Protein AF-0000000072961221 (afdb_homodimer)

Solvent-accessible surface area (backbone atoms only — not comparable to full-atom values): 24804 Å² total; per-residue (Å²): 122,72,46,74,51,58,67,30,28,36,38,30,31,36,18,42,46,67,50,32,31,28,37,54,55,44,42,48,76,55,38,29,52,32,38,31,31,26,20,65,52,52,71,49,20,49,51,43,25,52,52,47,20,67,72,71,47,64,91,31,40,46,57,38,74,20,50,58,74,36,68,68,40,41,50,48,46,54,50,49,38,29,69,72,69,72,45,59,35,35,39,33,42,49,42,62,61,79,30,36,58,47,40,69,62,25,42,36,34,36,38,52,25,42,53,51,50,52,52,50,46,44,57,67,14,7,40,76,60,73,32,84,12,36,39,38,35,43,58,39,24,50,43,31,49,40,63,41,68,22,39,23,59,45,17,9,31,18,12,16,41,48,26,23,38,37,8,50,18,32,68,67,46,28,73,50,18,49,35,34,25,35,35,44,14,43,42,53,56,66,58,90,53,49,76,57,48,28,76,26,15,52,73,92,51,85,65,31,28,56,43,28,30,51,54,55,65,74,46,55,59,28,52,31,58,42,44,18,56,29,48,53,50,44,56,33,65,44,51,61,27,40,39,29,39,24,47,49,61,42,83,48,45,47,46,54,81,67,59,54,86,74,25,59,106,121,71,46,73,51,59,68,30,28,35,39,29,32,37,18,42,45,66,50,31,31,28,36,54,54,44,42,48,75,56,39,30,53,32,38,30,31,25,21,65,52,51,70,49,21,50,52,44,25,51,53,49,19,67,72,70,46,66,90,31,40,45,59,38,72,19,49,57,75,37,67,68,39,41,51,48,44,53,50,49,39,30,69,73,69,72,45,60,34,34,38,34,44,50,42,62,61,79,29,35,55,47,38,69,62,26,41,35,34,36,38,51,26,42,52,52,49,51,50,50,45,45,57,67,16,7,41,76,59,72,31,84,12,36,40,37,36,42,56,41,24,49,43,31,47,41,64,42,67,22,40,24,60,45,18,9,31,18,11,16,41,49,26,22,39,36,8,50,17,32,69,67,46,28,72,52,18,48,35,35,25,34,34,43,15,45,41,53,53,65,57,89,51,48,77,59,48,27,78,25,16,52,74,92,51,85,63,29,27,56,43,27,30,50,56,56,66,73,47,55,59,28,51,30,59,43,43,21,56,29,48,55,50,43,57,33,66,44,52,60,27,41,40,31,38,24,46,50,61,42,84,48,45,47,45,54,81,67,59,52,86,73,24,60,106

Sequence (530 aa):
MVFDIKNKIALITGGAAGIGLAYTRELLRNGAKAVTIADVDASKGEKSAKDLNAEFGGNKVIFVQTDVTKADQLEAAFKTAINTWKGLDIVINNAGIMNDANWELQIAINCNHVVRGSLLAIQYMGKNHGGKGGVVVNIASILGLQELAGCPVYVGTKHFVVGLDRSFGTPFFHNLTGIQFLTMCPGVTDTPLISEAGRFALQGMGNIAKELVEGLGSLPEQAPEDVAKGMITLITKGENGSVWVAEGGEPIYEVKIPQRQTLRKMVFDIKNKIALITGGAAGIGLAYTRELLRNGAKAVTIADVDASKGEKSAKDLNAEFGGNKVIFVQTDVTKADQLEAAFKTAINTWKGLDIVINNAGIMNDANWELQIAINCNHVVRGSLLAIQYMGKNHGGKGGVVVNIASILGLQELAGCPVYVGTKHFVVGLDRSFGTPFFHNLTGIQFLTMCPGVTDTPLISEAGRFALQGMGNIAKELVEGLGSLPEQAPEDVAKGMITLITKGENGSVWVAEGGEPIYEVKIPQRQTLRK

pLDDT: mean 96.4, std 6.13, range [53.03, 99.0]

Radius of gyration: 23.15 Å; Cα contacts (8 Å, |Δi|>4): 1306; chains: 2; bounding box: 47×74×50 Å

Nearest PDB structures (foldseek):
  2gdz-assembly1_A-2  TM=9.190E-01  e=2.346E-25  Homo sapiens
  5ilg-assembly1_B  TM=9.303E-01  e=2.962E-25  Drosophila melanogaster
  8cwl-assembly1_B  TM=9.364E-01  e=2.554E-24  Homo sapiens
  5ilo-assembly1_A  TM=9.118E-01  e=3.042E-24  Drosophila melanogaster
  8fd8-assembly1_A  TM=9.290E-01  e=3.193E-20  Homo sapiens

Organism: Tribolium castaneum (NCBI:txid7070)

InterPro domains:
  IPR002347 Short-chain dehydrogenase/reductase SDR [PF00106] (8-196)
  IPR002347 Short-chain dehydrogenase/reductase SDR [PR00080] (86-97)
  IPR002347 Short-chain dehydrogenase/reductase SDR [PR00080] (134-142)
  IPR002347 Short-chain dehydrogenase/reductase SDR [PR00080] (154-173)
  IPR002347 Short-chain dehydrogenase/reductase SDR [PR00081] (9-26)
  IPR002347 Short-chain dehydrogenase/reductase SDR [PR00081] (86-97)
  IPR002347 Short-chain dehydrogenase/reductase SDR [PR00081] (128-144)
  IPR002347 Short-chain dehydrogenase/reductase SDR [PR00081] (154-173)
  IPR002347 Short-chain dehydrogenase/reductase SDR [PR00081] (177-194)
  IPR036291 NAD(P)-binding domain superfamily [SSF51735] (3-252)

Secondary structure (DSSP, 8-state):
-----TT-EEEEET-SSHHHHHHHHHHHHTT-SEEEEEES-HHHHHHHHHHHHHHH-SS-EEEEE--TTSHHHHHHHHHHHHHHHS---EEEE------GGGHHHHHIIIIIHHHHHHHHHHHHH-GGGT---EEEEEE--GGGSS--TT-HHHHHHHHHHHHHHHHHTSHHHHHHH-EEEEEEEE-EES-TTGGGGGGGSPTTSTTHHHHHHHHHHTSPEE-HHHHHHHHHHHHHHPPTT-EEEE-TTSPPEEE-PPPGGG-B-/-----TT-EEEEET-SSHHHHHHHHHHHHTT-SEEEEEES-HHHHHHHHHHHHHHH-SS-EEEEE--TTSHHHHHHHHHHHHHHHS---EEEE------GGGHHHHHIIIIIHHHHHHHHHHHHH-GGGT---EEEEEE--GGGSS--TT-HHHHHHHHHHHHHHHHHTSHHHHHHH-EEEEEEEE-EES-TTGGGGGGGSPTTSTTHHHHHHHH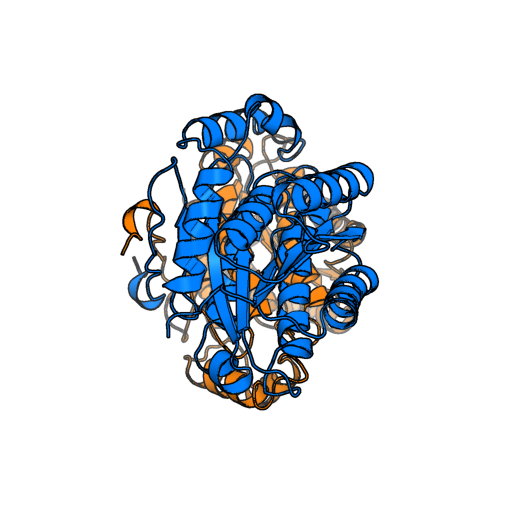HHTSPEE-HHHHHHHHHHHHHHPPTT-EEEE-TTSPPEEE-PPPGGG-B-

Foldseek 3Di:
DFDQLAQAEEEEEPLLDFLNVLLQLLSLVRHHQAYEYEYQDPVSQQVSQVVSCVVNPDNRYDYQNADLLDLVSLLVSVVVSCVVSVDHAEYELDFADQFLQPLVVRLSNLAVSLVSSVVSCLCGAFVLNPHDAHEYEREAAVLLVDAAQLGRSSSVSSVNRLVVQLVCLDVVNCVGGVYAGEYEHEAAEPCVPLLVSLNRGHPPPPVSSVSSSVVSVVFAYDYSNLSSVLVSVCRRPNHGSWYWYRGNSDRIGTDDDDDPVVVDD/DFDQLAQAEEEEEPLLDFLNVLLQLLSLVSHHQAYEYEYQDPVSQVVSQVVSCVVNPDNRYDYQNADLLDLVRLLVSVVCSCVVSVDHAEYELDFADQFLQPLVVRLSNLPVSLVSSVVSCLCGAFVLNVHDEHEYEREAAVLLVDAAQLRRSSSVSSVNRLVVQLVCLDVVNCVGGVYAGEYEHEAAEPCPPLLVSLNRGHPPPPVSSVSSSVVSVVFAYDYSNLSSVLVSVCRRPNHGSWYWYRGNSDRIGTDDDDDPVVPDD

Structure (mmCIF, N/CA/C/O backbone):
data_AF-0000000072961221-model_v1
#
loop_
_entity.id
_entity.type
_entity.pdbx_description
1 polymer 'Fat body protein 2-like Protein'
#
loop_
_atom_site.group_PDB
_atom_site.id
_atom_site.type_symbol
_atom_site.label_atom_id
_atom_site.label_alt_id
_atom_site.label_comp_id
_atom_site.label_asym_id
_atom_site.label_entity_id
_atom_site.label_seq_id
_atom_site.pdbx_PDB_ins_code
_atom_site.Cartn_x
_atom_site.Cartn_y
_atom_site.Cartn_z
_atom_site.occupancy
_atom_site.B_iso_or_equiv
_atom_site.auth_seq_id
_atom_site.auth_comp_id
_atom_site.auth_asym_id
_atom_site.auth_atom_id
_atom_site.pdbx_PDB_model_num
ATOM 1 N N . MET A 1 1 ? -15.406 22.891 -0.666 1 53.16 1 MET A N 1
ATOM 2 C CA . MET A 1 1 ? -15.359 23.812 0.465 1 53.16 1 MET A CA 1
ATOM 3 C C . MET A 1 1 ? -13.922 24.156 0.828 1 53.16 1 MET A C 1
ATOM 5 O O . MET A 1 1 ? -13.031 23.297 0.742 1 53.16 1 MET A O 1
ATOM 9 N N . VAL A 1 2 ? -13.68 25.484 0.837 1 71.5 2 VAL A N 1
ATOM 10 C CA . VAL A 1 2 ? -12.398 26.109 1.144 1 71.5 2 VAL A CA 1
ATOM 11 C C . VAL A 1 2 ? -12.078 25.938 2.625 1 71.5 2 VAL A C 1
ATOM 13 O O . VAL A 1 2 ? -12.898 26.25 3.488 1 71.5 2 VAL A O 1
ATOM 16 N N . PHE A 1 3 ? -11.031 25.141 2.951 1 91.38 3 PHE A N 1
ATOM 17 C CA . PHE A 1 3 ? -10.602 25.047 4.344 1 91.38 3 PHE 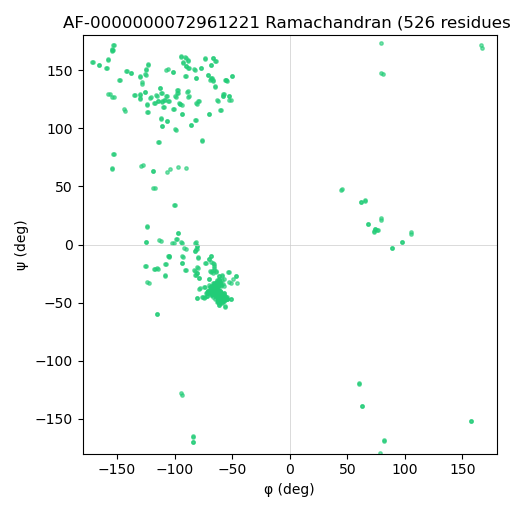A CA 1
ATOM 18 C C . PHE A 1 3 ? -9.711 26.234 4.711 1 91.38 3 PHE A C 1
ATOM 20 O O . PHE A 1 3 ? -8.688 26.469 4.066 1 91.38 3 PHE A O 1
ATOM 27 N N . ASP A 1 4 ? -10.086 27 5.707 1 96.12 4 ASP A N 1
ATOM 28 C CA . ASP A 1 4 ? -9.32 28.156 6.156 1 96.12 4 ASP A CA 1
ATOM 29 C C . ASP A 1 4 ? -8.289 27.766 7.211 1 96.12 4 ASP A C 1
ATOM 31 O O . ASP A 1 4 ? -8.648 27.219 8.258 1 96.12 4 ASP A O 1
ATOM 35 N N . ILE A 1 5 ? -7.082 28.109 7.012 1 97.94 5 ILE A N 1
ATOM 36 C CA . ILE A 1 5 ? -5.969 27.719 7.871 1 97.94 5 ILE A CA 1
ATOM 37 C C . ILE A 1 5 ? -5.906 28.656 9.078 1 97.94 5 ILE A C 1
ATOM 39 O O . ILE A 1 5 ? -5.355 28.297 10.125 1 97.94 5 ILE A O 1
ATOM 43 N N . LYS A 1 6 ? -6.441 29.828 9.008 1 97.81 6 LYS A N 1
ATOM 44 C CA . LYS A 1 6 ? -6.367 30.828 10.078 1 97.81 6 LYS A CA 1
ATOM 45 C C . LYS A 1 6 ? -6.957 30.281 11.375 1 97.81 6 LYS A C 1
ATOM 47 O O . LYS A 1 6 ? -8.055 29.719 11.375 1 97.81 6 LYS A O 1
ATOM 52 N N . ASN A 1 7 ? -6.191 30.375 12.414 1 98.06 7 ASN A N 1
ATOM 53 C CA . ASN A 1 7 ? -6.559 30.016 13.781 1 98.06 7 ASN A CA 1
ATOM 54 C C . ASN A 1 7 ? -6.746 28.516 13.938 1 98.06 7 ASN A C 1
ATOM 56 O O . ASN A 1 7 ? -7.375 28.062 14.898 1 98.06 7 ASN A O 1
ATOM 60 N N . LYS A 1 8 ? -6.242 27.719 13.023 1 98.62 8 LYS A N 1
ATOM 61 C CA . LYS A 1 8 ? -6.383 26.266 13.086 1 98.62 8 LYS A CA 1
ATOM 62 C C . LYS A 1 8 ? -5.195 25.641 13.797 1 98.62 8 LYS A C 1
ATOM 64 O O . LYS A 1 8 ? -4.117 26.234 13.867 1 98.62 8 LYS A O 1
ATOM 69 N N . ILE A 1 9 ? -5.434 24.469 14.328 1 98.81 9 ILE A N 1
ATOM 70 C CA . ILE A 1 9 ? -4.445 23.719 15.086 1 98.81 9 ILE A CA 1
ATOM 71 C C . ILE A 1 9 ? -4.027 22.469 14.297 1 98.81 9 ILE A C 1
ATOM 73 O O . ILE A 1 9 ? -4.879 21.703 13.844 1 98.81 9 ILE A O 1
ATOM 77 N N . ALA A 1 10 ? -2.68 22.297 14.18 1 98.94 10 ALA A N 1
ATOM 78 C CA . ALA A 1 10 ? -2.191 21.219 13.32 1 98.94 10 ALA A CA 1
ATOM 79 C C . ALA A 1 10 ? -1.26 20.281 14.094 1 98.94 10 ALA A C 1
ATOM 81 O O . ALA A 1 10 ? -0.649 20.688 15.086 1 98.94 10 ALA A O 1
ATOM 82 N N . LEU A 1 11 ? -1.239 19.047 13.703 1 98.94 11 LEU A N 1
ATOM 83 C CA . LEU A 1 11 ? -0.252 18.047 14.094 1 98.94 11 LEU A CA 1
ATOM 84 C C . LEU A 1 11 ? 0.467 17.484 12.875 1 98.94 11 LEU A C 1
ATOM 86 O O . LEU A 1 11 ? -0.176 17.078 11.906 1 98.94 11 LEU A O 1
ATOM 90 N N . ILE A 1 12 ? 1.783 17.531 12.898 1 98.94 12 ILE A N 1
ATOM 91 C CA . ILE A 1 12 ? 2.596 17.062 11.781 1 98.94 12 ILE A CA 1
ATOM 92 C C . ILE A 1 12 ? 3.578 16 12.266 1 98.94 12 ILE A C 1
ATOM 94 O O . ILE A 1 12 ? 4.414 16.281 13.133 1 98.94 12 ILE A O 1
ATOM 98 N N . THR A 1 13 ? 3.496 14.812 11.719 1 98.94 13 THR A N 1
ATOM 99 C CA . THR A 1 13 ? 4.527 13.812 11.984 1 98.94 13 THR A CA 1
ATOM 100 C C . THR A 1 13 ? 5.73 14.023 11.07 1 98.94 13 THR A C 1
ATOM 102 O O . THR A 1 13 ? 5.578 14.461 9.93 1 98.94 13 THR A O 1
ATOM 105 N N . GLY A 1 14 ? 6.887 13.633 11.586 1 98.31 14 GLY A N 1
ATOM 106 C CA . GLY A 1 14 ? 8.086 13.914 10.805 1 98.31 14 GLY A CA 1
ATOM 107 C C . GLY A 1 14 ? 8.328 15.391 10.586 1 98.31 14 GLY A C 1
ATOM 108 O O . GLY A 1 14 ? 8.75 15.805 9.5 1 98.31 14 GLY A O 1
ATOM 109 N N . GLY A 1 15 ? 8.031 16.219 11.555 1 97.69 15 GLY A N 1
ATOM 110 C CA . GLY A 1 15 ? 7.996 17.656 11.344 1 97.69 15 GLY A CA 1
ATOM 111 C C . GLY A 1 15 ? 9.266 18.344 11.805 1 97.69 15 GLY A C 1
ATOM 112 O O . GLY A 1 15 ? 9.359 19.578 11.75 1 97.69 15 GLY A O 1
ATOM 113 N N . ALA A 1 16 ? 10.297 17.562 12.25 1 96.25 16 ALA A N 1
ATOM 114 C CA . ALA A 1 16 ? 11.461 18.172 12.883 1 96.25 16 ALA A CA 1
ATOM 115 C C . ALA A 1 16 ? 12.438 18.719 11.844 1 96.25 16 ALA A C 1
ATOM 117 O O . ALA A 1 16 ? 13.305 19.531 12.164 1 96.25 16 ALA A O 1
ATOM 118 N N . ALA A 1 17 ? 12.344 18.25 10.594 1 93 17 ALA A N 1
ATOM 119 C CA . ALA A 1 17 ? 13.273 18.672 9.547 1 93 17 ALA A CA 1
ATOM 120 C C . ALA A 1 17 ? 12.633 18.562 8.172 1 93 17 ALA A C 1
ATOM 122 O O . ALA A 1 17 ? 11.469 18.156 8.047 1 93 17 ALA A O 1
ATOM 123 N N . GLY A 1 18 ? 13.305 19.062 7.199 1 94.31 18 GLY A N 1
ATOM 124 C CA . GLY A 1 18 ? 12.93 18.844 5.812 1 94.31 18 GLY A CA 1
ATOM 125 C C . GLY A 1 18 ? 11.562 19.422 5.465 1 94.31 18 GLY A C 1
ATOM 126 O O . GLY A 1 18 ? 11.25 20.547 5.828 1 94.31 18 GLY A O 1
ATOM 127 N N . ILE A 1 19 ? 10.844 18.656 4.695 1 96.88 19 ILE A N 1
ATOM 128 C CA . ILE A 1 19 ? 9.539 19.078 4.188 1 96.88 19 ILE A CA 1
ATOM 129 C C . ILE A 1 19 ? 8.586 19.312 5.355 1 96.88 19 ILE A C 1
ATOM 131 O O . ILE A 1 19 ? 7.816 20.281 5.352 1 96.88 19 ILE A O 1
ATOM 135 N N . GLY A 1 20 ? 8.641 18.453 6.418 1 97.81 20 GLY A N 1
ATOM 136 C CA . GLY A 1 20 ? 7.766 18.594 7.574 1 97.81 20 GLY A CA 1
ATOM 137 C C . GLY A 1 20 ? 7.965 19.906 8.32 1 97.81 20 GLY A C 1
ATOM 138 O O . GLY A 1 20 ? 6.996 20.562 8.703 1 97.81 20 GLY A O 1
ATOM 139 N N . LEU A 1 21 ? 9.203 20.234 8.484 1 98 21 LEU A N 1
ATOM 140 C CA . LEU A 1 21 ? 9.516 21.5 9.133 1 98 21 LEU A CA 1
ATOM 141 C C . LEU A 1 21 ? 9.031 22.672 8.289 1 98 21 LEU A C 1
ATOM 143 O O . LEU A 1 21 ? 8.492 23.656 8.82 1 98 21 LEU A O 1
ATOM 147 N N . ALA A 1 22 ? 9.172 22.578 6.965 1 98.38 22 ALA A N 1
ATOM 148 C CA . ALA A 1 22 ? 8.703 23.625 6.051 1 98.38 22 ALA A CA 1
ATOM 149 C C . ALA A 1 22 ? 7.184 23.75 6.105 1 98.38 22 ALA A C 1
ATOM 151 O O . ALA A 1 22 ? 6.648 24.859 6.008 1 98.38 22 ALA A O 1
ATOM 152 N N . TYR A 1 23 ? 6.477 22.594 6.25 1 98.75 23 TYR A N 1
ATOM 153 C CA . TYR A 1 23 ? 5.027 22.641 6.418 1 98.75 23 TYR A CA 1
ATOM 154 C C . TYR A 1 23 ? 4.652 23.453 7.648 1 98.75 23 TYR A C 1
ATOM 156 O O . TYR A 1 23 ? 3.752 24.297 7.594 1 98.75 23 TYR A O 1
ATOM 164 N N . THR A 1 24 ? 5.332 23.219 8.789 1 98.75 24 THR A N 1
ATOM 165 C CA . THR A 1 24 ? 5.047 23.922 10.031 1 98.75 24 THR A CA 1
ATOM 166 C C . THR A 1 24 ? 5.211 25.422 9.852 1 98.75 24 THR A C 1
ATOM 168 O O . THR A 1 24 ? 4.32 26.203 10.211 1 98.75 24 THR A O 1
ATOM 171 N N . ARG A 1 25 ? 6.32 25.844 9.273 1 98.5 25 ARG A N 1
ATOM 172 C CA . ARG A 1 25 ? 6.613 27.25 9.062 1 98.5 25 ARG A CA 1
ATOM 173 C C . ARG A 1 25 ? 5.555 27.906 8.18 1 98.5 25 ARG A C 1
ATOM 175 O O . ARG A 1 25 ? 5.07 29 8.484 1 98.5 25 ARG A O 1
ATOM 182 N N . GLU A 1 26 ? 5.203 27.203 7.105 1 98.62 26 GLU A N 1
ATOM 183 C CA . GLU A 1 26 ? 4.254 27.781 6.156 1 98.62 26 GLU A CA 1
ATOM 184 C C . GLU A 1 26 ? 2.857 27.875 6.762 1 98.62 26 GLU A C 1
ATOM 186 O O . GLU A 1 26 ? 2.117 28.828 6.484 1 98.62 26 GLU A O 1
ATOM 191 N N . LEU A 1 27 ? 2.453 26.875 7.59 1 98.75 27 LEU A N 1
ATOM 192 C CA . LEU A 1 27 ? 1.17 26.938 8.281 1 98.75 27 LEU A CA 1
ATOM 193 C C . LEU A 1 27 ? 1.114 28.141 9.211 1 98.75 27 LEU A C 1
ATOM 195 O O . LEU A 1 27 ? 0.124 28.875 9.227 1 98.75 27 LEU A O 1
ATOM 199 N N . LEU A 1 28 ? 2.174 28.391 9.977 1 98.69 28 LEU A N 1
ATOM 200 C CA . LEU A 1 28 ? 2.234 29.516 10.898 1 98.69 28 LEU A CA 1
ATOM 201 C C . LEU A 1 28 ? 2.195 30.844 10.133 1 98.69 28 LEU A C 1
ATOM 203 O O . LEU A 1 28 ? 1.499 31.766 10.539 1 98.69 28 LEU A O 1
ATOM 207 N N . ARG A 1 29 ? 2.898 30.875 9.023 1 98.25 29 ARG A N 1
ATOM 208 C CA . ARG A 1 29 ? 2.918 32.062 8.188 1 98.25 29 ARG A CA 1
ATOM 209 C C . ARG A 1 29 ? 1.523 32.406 7.664 1 98.25 29 ARG A C 1
ATOM 211 O O . ARG A 1 29 ? 1.192 33.562 7.445 1 98.25 29 ARG A O 1
ATOM 218 N N . ASN A 1 30 ? 0.723 31.391 7.488 1 98.12 30 ASN A N 1
ATOM 219 C CA . ASN A 1 30 ? -0.618 31.562 6.941 1 98.12 30 ASN A CA 1
ATOM 220 C C . ASN A 1 30 ? -1.67 31.625 8.047 1 98.12 30 ASN A C 1
ATOM 222 O O . ASN A 1 30 ? -2.859 31.422 7.785 1 98.12 30 ASN A O 1
ATOM 226 N N . GLY A 1 31 ? -1.273 31.719 9.305 1 97.88 31 GLY A N 1
ATOM 227 C CA . GLY A 1 31 ? -2.189 32.125 10.359 1 97.88 31 GLY A CA 1
ATOM 228 C C . GLY A 1 31 ? -2.617 30.953 11.242 1 97.88 31 GLY A C 1
ATOM 229 O O . GLY A 1 31 ? -3.537 31.094 12.047 1 97.88 31 GLY A O 1
ATOM 230 N N . ALA A 1 32 ? -2.002 29.781 11.133 1 98.5 32 ALA A N 1
ATOM 231 C CA . ALA A 1 32 ? -2.318 28.688 12.062 1 98.5 32 ALA A CA 1
ATOM 232 C C . ALA A 1 32 ? -2.107 29.125 13.508 1 98.5 32 ALA A C 1
ATOM 234 O O . ALA A 1 32 ? -1.154 29.859 13.812 1 98.5 32 ALA A O 1
ATOM 235 N N . LYS A 1 33 ? -2.982 28.688 14.359 1 98.31 33 LYS A N 1
ATOM 236 C CA . LYS A 1 33 ? -2.92 29.031 15.773 1 98.31 33 LYS A CA 1
ATOM 237 C C . LYS A 1 33 ? -1.764 28.312 16.469 1 98.31 33 LYS A C 1
ATOM 239 O O . LYS A 1 33 ? -1.058 28.906 17.281 1 98.31 33 LYS A O 1
ATOM 244 N N . ALA A 1 34 ? -1.659 27.031 16.141 1 98.69 34 ALA A N 1
ATOM 245 C CA . ALA A 1 34 ? -0.662 26.219 16.828 1 98.69 34 ALA A CA 1
ATOM 246 C C . ALA A 1 34 ? -0.32 24.969 16 1 98.69 34 ALA A C 1
ATOM 248 O O . ALA A 1 34 ? -1.135 24.5 15.211 1 98.69 34 ALA A O 1
ATOM 249 N N . VAL A 1 35 ? 0.896 24.5 16.188 1 98.88 35 VAL A N 1
ATOM 250 C CA . VAL A 1 35 ? 1.346 23.281 15.508 1 98.88 35 VAL A CA 1
ATOM 251 C C . VAL A 1 35 ? 2.072 22.375 16.5 1 98.88 35 VAL A C 1
ATOM 253 O O . VAL A 1 35 ? 2.939 22.844 17.25 1 98.88 35 VAL A O 1
ATOM 256 N N . THR A 1 36 ? 1.689 21.141 16.578 1 98.94 36 THR A N 1
ATOM 257 C CA . THR A 1 36 ? 2.449 20.109 17.266 1 98.94 36 THR A CA 1
ATOM 258 C C . THR A 1 36 ? 3.318 19.328 16.281 1 98.94 36 THR A C 1
ATOM 260 O O . THR A 1 36 ? 2.809 18.75 15.328 1 98.94 36 THR A O 1
ATOM 263 N N . ILE A 1 37 ? 4.613 19.359 16.562 1 98.81 37 ILE A N 1
ATOM 264 C CA . ILE A 1 37 ? 5.574 18.594 15.773 1 98.81 37 ILE A CA 1
ATOM 265 C C . ILE A 1 37 ? 5.836 17.25 16.453 1 98.81 37 ILE A C 1
ATOM 267 O O . ILE A 1 37 ? 6.215 17.203 17.625 1 98.81 37 ILE A O 1
ATOM 271 N N . ALA A 1 38 ? 5.574 16.156 15.781 1 98.94 38 ALA A N 1
ATOM 272 C CA . ALA A 1 38 ? 5.906 14.812 16.234 1 98.94 38 ALA A CA 1
ATOM 273 C C . ALA A 1 38 ? 7.035 14.211 15.414 1 98.94 38 ALA A C 1
ATOM 275 O O . ALA A 1 38 ? 6.953 14.164 14.18 1 98.94 38 ALA A O 1
ATOM 276 N N . ASP A 1 39 ? 8.047 13.805 16.031 1 98.69 39 ASP A N 1
ATOM 277 C CA . ASP A 1 39 ? 9.227 13.266 15.352 1 98.69 39 ASP A CA 1
ATOM 278 C C . ASP A 1 39 ? 10.039 12.383 16.297 1 98.69 39 ASP A C 1
ATOM 280 O O . ASP A 1 39 ? 9.961 12.523 17.516 1 98.69 39 ASP A O 1
ATOM 284 N N . VAL A 1 40 ? 10.828 11.539 15.719 1 98.5 40 VAL A N 1
ATOM 285 C CA . VAL A 1 40 ? 11.617 10.617 16.531 1 98.5 40 VAL A CA 1
ATOM 286 C C . VAL A 1 40 ? 12.867 11.328 17.047 1 98.5 40 VAL A C 1
ATOM 288 O O . VAL A 1 40 ? 13.398 10.977 18.109 1 98.5 40 VAL A O 1
ATOM 291 N N . ASP A 1 41 ? 13.359 12.352 16.344 1 98.06 41 ASP A N 1
ATOM 292 C CA . ASP A 1 41 ? 14.594 13.055 16.688 1 98.06 41 ASP A CA 1
ATOM 293 C C . ASP A 1 41 ? 14.32 14.164 17.703 1 98.06 41 ASP A C 1
ATOM 295 O O . ASP A 1 41 ? 13.953 15.281 17.328 1 98.06 41 ASP A O 1
ATOM 299 N N . ALA A 1 42 ? 14.641 13.914 18.906 1 98.12 42 ALA A N 1
ATOM 300 C CA . ALA A 1 42 ? 14.32 14.852 19.984 1 98.12 42 ALA A CA 1
ATOM 301 C C . ALA A 1 42 ? 15.141 16.125 19.859 1 98.12 42 ALA A C 1
ATOM 303 O O . ALA A 1 42 ? 14.617 17.234 20.031 1 98.12 42 ALA A O 1
ATOM 304 N N . SER A 1 43 ? 16.391 15.984 19.547 1 98.44 43 SER A N 1
ATOM 305 C CA . SER A 1 43 ? 17.281 17.141 19.469 1 98.44 43 SER A CA 1
ATOM 306 C C . SER A 1 43 ? 16.844 18.094 18.375 1 98.44 43 SER A C 1
ATOM 308 O O . SER A 1 43 ? 16.688 19.297 18.609 1 98.44 43 SER A O 1
ATOM 310 N N . LYS A 1 44 ? 16.547 17.625 17.188 1 97.94 44 LYS A N 1
ATOM 311 C CA . LYS A 1 44 ? 16.109 18.453 16.062 1 97.94 44 LYS A CA 1
ATOM 312 C C . LYS A 1 44 ? 14.727 19.031 16.312 1 97.94 44 LYS A C 1
ATOM 314 O O . LYS A 1 44 ? 14.461 20.188 16 1 97.94 44 LYS A O 1
ATOM 319 N N . GLY A 1 45 ? 13.891 18.188 16.906 1 98.44 45 GLY A N 1
ATOM 320 C CA . GLY A 1 45 ? 12.523 18.625 17.156 1 98.44 45 GLY A CA 1
ATOM 321 C C . GLY A 1 45 ? 12.438 19.75 18.172 1 98.44 45 GLY A C 1
ATOM 322 O O . GLY A 1 45 ? 11.734 20.75 17.938 1 98.44 45 GLY A O 1
ATOM 323 N N . GLU A 1 46 ? 13.141 19.641 19.25 1 98.38 46 GLU A N 1
ATOM 324 C CA . GLU A 1 46 ? 13.148 20.672 20.281 1 98.38 46 GLU A CA 1
ATOM 325 C C . GLU A 1 46 ? 13.742 21.984 19.766 1 98.38 46 GLU A C 1
ATOM 327 O O . GLU A 1 46 ? 13.219 23.062 20.031 1 98.38 46 GLU A O 1
ATOM 332 N N . LYS A 1 47 ? 14.836 21.812 19.047 1 98.44 47 LYS A N 1
ATOM 333 C CA . LYS A 1 47 ? 15.469 22.984 18.453 1 98.44 47 LYS A CA 1
ATOM 334 C C . LYS A 1 47 ? 14.531 23.688 17.469 1 98.44 47 LYS A C 1
ATOM 336 O O . LYS A 1 47 ? 14.398 24.906 17.5 1 98.44 47 LYS A O 1
ATOM 341 N N . SER A 1 48 ? 13.867 22.922 16.594 1 98.12 48 SER A N 1
ATOM 342 C CA . SER A 1 48 ? 12.969 23.484 15.594 1 98.12 48 SER A CA 1
ATOM 343 C C . SER A 1 48 ? 11.789 24.188 16.25 1 98.12 48 SER A C 1
ATOM 345 O O . SER A 1 48 ? 11.383 25.281 15.812 1 98.12 48 SER A O 1
ATOM 347 N N . ALA A 1 49 ? 11.211 23.562 17.297 1 98.44 49 ALA A N 1
ATOM 348 C CA . ALA A 1 49 ? 10.102 24.188 18 1 98.44 49 ALA A CA 1
ATOM 349 C C . ALA A 1 49 ? 10.523 25.516 18.625 1 98.44 49 ALA A C 1
ATOM 351 O O . ALA A 1 49 ? 9.805 26.516 18.531 1 98.44 49 ALA A O 1
ATOM 352 N N . LYS A 1 50 ? 11.711 25.531 19.234 1 98.06 50 LYS A N 1
ATOM 353 C CA . LYS A 1 50 ? 12.25 26.734 19.844 1 98.06 50 LYS A CA 1
ATOM 354 C C . LYS A 1 50 ? 12.461 27.828 18.812 1 98.06 50 LYS A C 1
ATOM 356 O O . LYS A 1 50 ? 12.07 28.984 19.016 1 98.06 50 LYS A O 1
ATOM 361 N N . ASP A 1 51 ? 13.055 27.469 17.719 1 98.12 51 ASP A N 1
ATOM 362 C CA . ASP A 1 51 ? 13.344 28.422 16.656 1 98.12 51 ASP A CA 1
ATOM 363 C C . ASP A 1 51 ? 12.062 29.016 16.062 1 98.12 51 ASP A C 1
ATOM 365 O O . ASP A 1 51 ? 11.984 30.203 15.805 1 98.12 51 ASP A O 1
ATOM 369 N N . LEU A 1 52 ? 11.078 28.172 15.852 1 98.56 52 LEU A N 1
ATOM 370 C CA . LEU A 1 52 ? 9.812 28.625 15.289 1 98.56 52 LEU A CA 1
ATOM 371 C C . LEU A 1 52 ? 9.07 29.531 16.266 1 98.56 52 LEU A C 1
ATOM 373 O O . LEU A 1 52 ? 8.469 30.516 15.859 1 98.56 52 LEU A O 1
ATOM 377 N N . ASN A 1 53 ? 9.078 29.172 17.531 1 98.38 53 ASN A N 1
ATOM 378 C CA . ASN A 1 53 ? 8.438 30.031 18.531 1 98.38 53 ASN A CA 1
ATOM 379 C C . ASN A 1 53 ? 9.117 31.391 18.625 1 98.38 53 ASN A C 1
ATOM 381 O O . ASN A 1 53 ? 8.461 32.406 18.875 1 98.38 53 ASN A O 1
ATOM 385 N N . ALA A 1 54 ? 10.445 31.406 18.422 1 98 54 ALA A N 1
ATOM 386 C CA . ALA A 1 54 ? 11.164 32.688 18.391 1 98 54 ALA A CA 1
ATOM 387 C C . ALA A 1 54 ? 10.773 33.5 17.172 1 98 54 ALA A C 1
ATOM 389 O O . ALA A 1 54 ? 10.648 34.719 17.25 1 98 54 ALA A O 1
ATOM 390 N N . GLU A 1 55 ? 10.617 32.844 16.094 1 97.75 55 GLU A N 1
ATOM 391 C CA . GLU A 1 55 ? 10.328 33.5 14.82 1 97.75 55 GLU A CA 1
ATOM 392 C C . GLU A 1 55 ? 8.906 34.031 14.789 1 97.75 55 GLU A C 1
ATOM 394 O O . GLU A 1 55 ? 8.672 35.156 14.289 1 97.75 55 GLU A O 1
ATOM 399 N N . PHE A 1 56 ? 7.98 33.312 15.266 1 97.31 56 PHE A N 1
ATOM 400 C CA . PHE A 1 56 ? 6.578 33.688 15.086 1 97.31 56 PHE A CA 1
ATOM 401 C C . PHE A 1 56 ? 5.984 34.25 16.375 1 97.31 56 PHE A C 1
ATOM 403 O O . PHE A 1 56 ? 4.887 34.812 16.359 1 97.31 56 PHE A O 1
ATOM 410 N N . GLY A 1 57 ? 6.707 34.125 17.406 1 92.12 57 GLY A N 1
ATOM 411 C CA . GLY A 1 57 ? 6.246 34.625 18.688 1 92.12 57 GLY A CA 1
ATOM 412 C C . GLY A 1 57 ? 5.254 33.719 19.391 1 92.12 57 GLY A C 1
ATOM 413 O O . GLY A 1 57 ? 4.559 32.938 18.734 1 92.12 57 GLY A O 1
ATOM 414 N N . GLY A 1 58 ? 5.336 33.75 20.578 1 83.44 58 GLY A N 1
ATOM 415 C CA . GLY A 1 58 ? 4.379 33 21.375 1 83.44 58 GLY A CA 1
ATOM 416 C C . GLY A 1 58 ? 4.695 31.531 21.469 1 83.44 58 GLY A C 1
ATOM 417 O O . GLY A 1 58 ? 5.738 31.094 20.969 1 83.44 58 GLY A O 1
ATOM 418 N N . ASN A 1 59 ? 4.051 30.688 22.219 1 92.19 59 ASN A N 1
ATOM 419 C CA . ASN A 1 59 ? 4.117 29.234 22.359 1 92.19 59 ASN A CA 1
ATOM 420 C C . ASN A 1 59 ? 3.154 28.547 21.406 1 92.19 59 ASN A C 1
ATOM 422 O O . ASN A 1 59 ? 2.234 27.844 21.844 1 92.19 59 ASN A O 1
ATOM 426 N N . LYS A 1 60 ? 3.555 28.766 20.047 1 98.06 60 LYS A N 1
ATOM 427 C CA . LYS A 1 60 ? 2.656 28.266 19 1 98.06 60 LYS A CA 1
ATOM 428 C C . LYS A 1 60 ? 3.053 26.875 18.547 1 98.06 60 LYS A C 1
ATOM 430 O O . LYS A 1 60 ? 2.27 26.172 17.906 1 98.06 60 LYS A O 1
ATOM 435 N N . VAL A 1 61 ? 4.277 26.5 18.891 1 98.81 61 VAL A N 1
ATOM 436 C CA . VAL A 1 61 ? 4.77 25.203 18.438 1 98.81 61 VAL A CA 1
ATOM 437 C C . VAL A 1 61 ? 5.246 24.375 19.641 1 98.81 61 VAL A C 1
ATOM 439 O O . VAL A 1 61 ? 5.973 24.891 20.5 1 98.81 61 VAL A O 1
ATOM 442 N N . ILE A 1 62 ? 4.836 23.156 19.734 1 98.75 62 ILE A N 1
ATOM 443 C CA . ILE A 1 62 ? 5.41 22.234 20.703 1 98.75 62 ILE A CA 1
ATOM 444 C C . ILE A 1 62 ? 5.949 21 19.969 1 98.75 62 ILE A C 1
ATOM 446 O O . ILE A 1 62 ? 5.535 20.703 18.844 1 98.75 62 ILE A O 1
ATOM 450 N N . PHE A 1 63 ? 6.891 20.359 20.594 1 98.75 63 PHE A N 1
ATOM 451 C CA . PHE A 1 63 ? 7.48 19.141 20.094 1 98.75 63 PHE A CA 1
ATOM 452 C C . PHE A 1 63 ? 7.129 17.953 20.984 1 98.75 63 PHE A C 1
ATOM 454 O O . PHE A 1 63 ? 7.125 18.078 22.203 1 98.75 63 PHE A O 1
ATOM 461 N N . VAL A 1 64 ? 6.754 16.859 20.391 1 98.88 64 VAL A N 1
ATOM 462 C CA . VAL A 1 64 ? 6.531 15.586 21.047 1 98.88 64 VAL A CA 1
ATOM 463 C C . VAL A 1 64 ? 7.395 14.508 20.406 1 98.88 64 VAL A C 1
ATOM 465 O O . VAL A 1 64 ? 7.238 14.211 19.219 1 98.88 64 VAL A O 1
ATOM 468 N N . GLN A 1 65 ? 8.359 13.977 21.156 1 98.88 65 GLN A N 1
ATOM 469 C CA . GLN A 1 65 ? 9.125 12.867 20.594 1 98.88 65 GLN A CA 1
ATOM 470 C C . GLN A 1 65 ? 8.234 11.656 20.328 1 98.88 65 GLN A C 1
ATOM 472 O O . GLN A 1 65 ? 7.559 11.164 21.25 1 98.88 65 GLN A O 1
ATOM 477 N N . THR A 1 66 ? 8.266 11.219 19.094 1 98.88 66 THR A N 1
ATOM 478 C CA . THR A 1 66 ? 7.324 10.188 18.672 1 98.88 66 THR A CA 1
ATOM 479 C C . THR A 1 66 ? 7.977 9.219 17.688 1 98.88 66 THR A C 1
ATOM 481 O O . THR A 1 66 ? 8.445 9.641 16.625 1 98.88 66 THR A O 1
ATOM 484 N N . ASP A 1 67 ? 8.109 8.016 18.062 1 98.88 67 ASP A N 1
ATOM 485 C CA . ASP A 1 67 ? 8.297 6.945 17.094 1 98.88 67 ASP A CA 1
ATOM 486 C C . ASP A 1 67 ? 6.969 6.508 16.484 1 98.88 67 ASP A C 1
ATOM 488 O O . ASP A 1 67 ? 6.188 5.805 17.125 1 98.88 67 ASP A O 1
ATOM 492 N N . VAL A 1 68 ? 6.77 6.879 15.242 1 98.81 68 VAL A N 1
ATOM 493 C CA . VAL A 1 68 ? 5.449 6.734 14.633 1 98.81 68 VAL A CA 1
ATOM 494 C C . VAL A 1 68 ? 5.141 5.258 14.406 1 98.81 68 VAL A C 1
ATOM 496 O O . VAL A 1 68 ? 4 4.891 14.117 1 98.81 68 VAL A O 1
ATOM 499 N N . THR A 1 69 ? 6.184 4.336 14.531 1 98.62 69 THR A N 1
ATOM 500 C CA . THR A 1 69 ? 5.938 2.904 14.398 1 98.62 69 THR A CA 1
ATOM 501 C C . THR A 1 69 ? 5.359 2.336 15.695 1 98.62 69 THR A C 1
ATOM 503 O O . THR A 1 69 ? 4.934 1.179 15.734 1 98.62 69 THR A O 1
ATOM 506 N N . LYS A 1 70 ? 5.406 3.143 16.734 1 98.81 70 LYS A N 1
ATOM 507 C CA . LYS A 1 70 ? 4.824 2.752 18.016 1 98.81 70 LYS A CA 1
ATOM 508 C C . LYS A 1 70 ? 3.451 3.387 18.219 1 98.81 70 LYS A C 1
ATOM 510 O O . LYS A 1 70 ? 3.34 4.602 18.391 1 98.81 70 LYS A O 1
ATOM 515 N N . ALA A 1 71 ? 2.459 2.551 18.297 1 98.62 71 ALA A N 1
ATOM 516 C CA . ALA A 1 71 ? 1.066 2.992 18.344 1 98.62 71 ALA A CA 1
ATOM 517 C C . ALA A 1 71 ? 0.814 3.918 19.531 1 98.62 71 ALA A C 1
ATOM 519 O O . ALA A 1 71 ? 0.144 4.941 19.391 1 98.62 71 ALA A O 1
ATOM 520 N N . ASP A 1 72 ? 1.328 3.576 20.625 1 98.69 72 ASP A N 1
ATOM 521 C CA . ASP A 1 72 ? 1.071 4.336 21.844 1 98.69 72 ASP A CA 1
ATOM 522 C C . ASP A 1 72 ? 1.73 5.715 21.781 1 98.69 72 ASP A C 1
ATOM 524 O O . ASP A 1 72 ? 1.163 6.703 22.25 1 98.69 72 ASP A O 1
ATOM 528 N N . GLN A 1 73 ? 2.902 5.793 21.172 1 98.94 73 GLN A N 1
ATOM 529 C CA . GLN A 1 73 ? 3.59 7.074 21.062 1 98.94 73 GLN A CA 1
ATOM 530 C C . GLN A 1 73 ? 2.873 8.008 20.078 1 98.94 73 GLN A C 1
ATOM 532 O O . GLN A 1 73 ? 2.75 9.203 20.344 1 98.94 73 GLN A O 1
ATOM 537 N N . LEU A 1 74 ? 2.4 7.465 19 1 98.94 74 LEU A N 1
ATOM 538 C CA . LEU A 1 74 ? 1.674 8.289 18.047 1 98.94 74 LEU A CA 1
ATOM 539 C C . LEU A 1 74 ? 0.382 8.82 18.656 1 98.94 74 LEU A C 1
ATOM 541 O O . LEU A 1 74 ? 0.058 10 18.516 1 98.94 74 LEU A O 1
ATOM 545 N N . GLU A 1 75 ? -0.319 7.973 19.344 1 98.88 75 GLU A N 1
ATOM 546 C CA . GLU A 1 75 ? -1.549 8.43 19.969 1 98.88 75 GLU A CA 1
ATOM 547 C C . GLU A 1 75 ? -1.256 9.484 21.047 1 98.88 75 GLU A C 1
ATOM 549 O O . GLU A 1 75 ? -2.021 10.43 21.219 1 98.88 75 GLU A O 1
ATOM 554 N N . ALA A 1 76 ? -0.172 9.281 21.766 1 98.88 76 ALA A N 1
ATOM 555 C CA . ALA A 1 76 ? 0.216 10.266 22.781 1 98.88 76 ALA A CA 1
ATOM 556 C C . ALA A 1 76 ? 0.458 11.633 22.156 1 98.88 76 ALA A C 1
ATOM 558 O O . ALA A 1 76 ? 0.173 12.664 22.766 1 98.88 76 ALA A O 1
ATOM 559 N N . ALA A 1 77 ? 0.978 11.68 20.938 1 98.94 77 ALA A N 1
ATOM 560 C CA . ALA A 1 77 ? 1.185 12.945 20.25 1 98.94 77 ALA A CA 1
ATOM 561 C C . ALA A 1 77 ? -0.146 13.633 19.953 1 98.94 77 ALA A C 1
ATOM 563 O O . ALA A 1 77 ? -0.273 14.852 20.125 1 98.94 77 ALA A O 1
ATOM 564 N N . PHE A 1 78 ? -1.136 12.867 19.531 1 98.94 78 PHE A N 1
ATOM 565 C CA . PHE A 1 78 ? -2.471 13.406 19.312 1 98.94 78 PHE A CA 1
ATOM 566 C C . PHE A 1 78 ? -3.059 13.969 20.594 1 98.94 78 PHE A C 1
ATOM 568 O O . PHE A 1 78 ? -3.543 15.102 20.625 1 98.94 78 PHE A O 1
ATOM 575 N N . LYS A 1 79 ? -2.957 13.188 21.625 1 98.88 79 LYS A N 1
ATOM 576 C CA . LYS A 1 79 ? -3.521 13.594 22.922 1 98.88 79 LYS A CA 1
ATOM 577 C C . LYS A 1 79 ? -2.824 14.836 23.453 1 98.88 79 LYS A C 1
ATOM 579 O O . LYS A 1 79 ? -3.475 15.734 23.984 1 98.88 79 LYS A O 1
ATOM 584 N N . THR A 1 80 ? -1.535 14.844 23.312 1 98.88 80 THR A N 1
ATOM 585 C CA . THR A 1 80 ? -0.78 16 23.781 1 98.88 80 THR A CA 1
ATOM 586 C C . THR A 1 80 ? -1.201 17.266 23.016 1 98.88 80 THR A C 1
ATOM 588 O O . THR A 1 80 ? -1.4 18.312 23.609 1 98.88 80 THR A O 1
ATOM 591 N N . ALA A 1 81 ? -1.331 17.172 21.719 1 98.81 81 ALA A N 1
ATOM 592 C CA . ALA A 1 81 ? -1.78 18.297 20.906 1 98.81 81 ALA A CA 1
ATOM 593 C C . ALA A 1 81 ? -3.137 18.812 21.375 1 98.81 81 ALA A C 1
ATOM 595 O O . ALA A 1 81 ? -3.307 20.016 21.625 1 98.81 81 ALA A O 1
ATOM 596 N N . ILE A 1 82 ? -4.062 17.906 21.562 1 98.56 82 ILE A N 1
ATOM 597 C CA . ILE A 1 82 ? -5.438 18.25 21.922 1 98.56 82 ILE A CA 1
ATOM 598 C C . ILE A 1 82 ? -5.477 18.844 23.328 1 98.56 82 ILE A C 1
ATOM 600 O O . ILE A 1 82 ? -6.168 19.844 23.562 1 98.56 82 ILE A O 1
ATOM 604 N N . ASN A 1 83 ? -4.723 18.203 24.203 1 98.5 83 ASN A N 1
ATOM 605 C CA . ASN A 1 83 ? -4.707 18.688 25.578 1 98.5 83 ASN A CA 1
ATOM 606 C C . ASN A 1 83 ? -4.059 20.062 25.688 1 98.5 83 ASN A C 1
ATOM 608 O O . ASN A 1 83 ? -4.469 20.891 26.516 1 98.5 83 ASN A O 1
ATOM 612 N N . THR A 1 84 ? -3.068 20.281 24.906 1 98.62 84 THR A N 1
ATOM 613 C CA . THR A 1 84 ? -2.314 21.531 24.969 1 98.62 84 THR A CA 1
ATOM 614 C C . THR A 1 84 ? -3.102 22.672 24.328 1 98.62 84 THR A C 1
ATOM 616 O O . THR A 1 84 ? -3.189 23.766 24.875 1 98.62 84 THR A O 1
ATOM 619 N N . TRP A 1 85 ? -3.68 22.391 23.172 1 98.5 85 TRP A N 1
ATOM 620 C CA . TRP A 1 85 ? -4.23 23.469 22.359 1 98.5 85 TRP A CA 1
ATOM 621 C C . TRP A 1 85 ? -5.754 23.484 22.453 1 98.5 85 TRP A C 1
ATOM 623 O O . TRP A 1 85 ? -6.398 24.406 21.938 1 98.5 85 TRP A O 1
ATOM 633 N N . LYS A 1 86 ? -6.348 22.422 23.047 1 98 86 LYS A N 1
ATOM 634 C CA . LYS A 1 86 ? -7.785 22.25 23.234 1 98 86 LYS A CA 1
ATOM 635 C C . LYS A 1 86 ? -8.5 22.109 21.906 1 98 86 LYS A C 1
ATOM 637 O O . LYS A 1 86 ? -9.555 22.719 21.688 1 98 86 LYS A O 1
ATOM 642 N N . GLY A 1 87 ? -7.816 21.391 20.984 1 97.69 87 GLY A N 1
ATOM 643 C CA . GLY A 1 87 ? -8.391 21.094 19.672 1 97.69 87 GLY A CA 1
ATOM 644 C C . GLY A 1 87 ? -7.375 20.578 18.672 1 97.69 87 GLY A C 1
ATOM 645 O O . GLY A 1 87 ? -6.176 20.562 18.953 1 97.69 87 GLY A O 1
ATOM 646 N N . LEU A 1 88 ? -7.871 20.156 17.578 1 98.75 88 LEU A N 1
ATOM 647 C CA . LEU A 1 88 ? -7.094 19.672 16.438 1 98.75 88 LEU A CA 1
ATOM 648 C C . LEU A 1 88 ? -7.91 19.766 15.156 1 98.75 88 LEU A C 1
ATOM 650 O O . LEU A 1 88 ? -9.039 19.281 15.102 1 98.75 88 LEU A O 1
ATOM 654 N N . ASP A 1 89 ? -7.289 20.391 14.094 1 98.81 89 ASP A N 1
ATOM 655 C CA . ASP A 1 89 ? -8.047 20.672 12.875 1 98.81 89 ASP A CA 1
ATOM 656 C C . ASP A 1 89 ? -7.371 20.047 11.656 1 98.81 89 ASP A C 1
ATOM 658 O O . ASP A 1 89 ? -8.039 19.703 10.672 1 98.81 89 ASP A O 1
ATOM 662 N N . ILE A 1 90 ? -6.031 19.969 11.68 1 98.94 90 ILE A N 1
ATOM 663 C CA . ILE A 1 90 ? -5.238 19.516 10.547 1 98.94 90 ILE A CA 1
ATOM 664 C C . ILE A 1 90 ? -4.246 18.438 11.008 1 98.94 90 ILE A C 1
ATOM 666 O O . ILE A 1 90 ? -3.535 18.641 12 1 98.94 90 ILE A O 1
ATOM 670 N N . VAL A 1 91 ? -4.273 17.328 10.383 1 98.94 91 VAL A N 1
ATOM 671 C CA . VAL A 1 91 ? -3.258 16.297 10.594 1 98.94 91 VAL A CA 1
ATOM 672 C C . VAL A 1 91 ? -2.5 16.047 9.289 1 98.94 91 VAL A C 1
ATOM 674 O O . VAL A 1 91 ? -3.109 15.797 8.25 1 98.94 91 VAL A O 1
ATOM 677 N N . ILE A 1 92 ? -1.219 16.219 9.32 1 98.94 92 ILE A N 1
ATOM 678 C CA . ILE A 1 92 ? -0.358 15.898 8.188 1 98.94 92 ILE A CA 1
ATOM 679 C C . ILE A 1 92 ? 0.513 14.688 8.531 1 98.94 92 ILE A C 1
ATOM 681 O O . ILE A 1 92 ? 1.458 14.805 9.312 1 98.94 92 ILE A O 1
ATOM 685 N N . ASN A 1 93 ? 0.115 13.562 8.016 1 98.94 93 ASN A N 1
ATOM 686 C CA . ASN A 1 93 ? 0.937 12.367 8.133 1 98.94 93 ASN A CA 1
ATOM 687 C C . ASN A 1 93 ? 2.113 12.398 7.16 1 98.94 93 ASN A C 1
ATOM 689 O O . ASN A 1 93 ? 2.037 11.836 6.066 1 98.94 93 ASN A O 1
ATOM 693 N N . ASN A 1 94 ? 3.221 12.961 7.621 1 98.75 94 ASN A N 1
ATOM 694 C CA . ASN A 1 94 ? 4.352 13.297 6.762 1 98.75 94 ASN A CA 1
ATOM 695 C C . ASN A 1 94 ? 5.535 12.367 7.004 1 98.75 94 ASN A C 1
ATOM 697 O O . ASN A 1 94 ? 6.375 12.18 6.121 1 98.75 94 ASN A O 1
ATOM 701 N N . ALA A 1 95 ? 5.648 11.805 8.242 1 98.5 95 ALA A N 1
ATOM 702 C CA . ALA A 1 95 ? 6.781 10.922 8.516 1 98.5 95 ALA A CA 1
ATOM 703 C C . ALA A 1 95 ? 6.906 9.836 7.449 1 98.5 95 ALA A C 1
ATOM 705 O O . ALA A 1 95 ? 5.926 9.172 7.117 1 98.5 95 ALA A O 1
ATOM 706 N N . GLY A 1 96 ? 7.988 9.719 6.844 1 97.38 96 GLY A N 1
ATOM 707 C CA . GLY A 1 96 ? 8.289 8.758 5.797 1 97.38 96 GLY A CA 1
ATOM 708 C C . GLY A 1 96 ? 9.773 8.641 5.508 1 97.38 96 GLY A C 1
ATOM 709 O O . GLY A 1 96 ? 10.547 9.555 5.801 1 97.38 96 GLY A O 1
ATOM 710 N N . ILE A 1 97 ? 10.18 7.512 5 1 96 97 ILE A N 1
ATOM 711 C CA . ILE A 1 97 ? 11.586 7.32 4.652 1 96 97 ILE A CA 1
ATOM 712 C C . ILE A 1 97 ? 11.695 6.594 3.314 1 96 97 ILE A C 1
ATOM 714 O O . ILE A 1 97 ? 10.773 5.875 2.914 1 96 97 ILE A O 1
ATOM 718 N N . MET A 1 98 ? 12.68 6.883 2.592 1 95.38 98 MET A N 1
ATOM 719 C CA . MET A 1 98 ? 13.133 6.07 1.468 1 95.38 98 MET A CA 1
ATOM 720 C C . MET A 1 98 ? 14.32 5.195 1.87 1 95.38 98 MET A C 1
ATOM 722 O O . MET A 1 98 ? 15.453 5.676 1.952 1 95.38 98 MET A O 1
ATOM 726 N N . ASN A 1 99 ? 14.109 3.959 2.168 1 96.62 99 ASN A N 1
ATOM 727 C CA . ASN A 1 99 ? 15.117 3.018 2.633 1 96.62 99 ASN A CA 1
ATOM 728 C C . ASN A 1 99 ? 14.742 1.578 2.295 1 96.62 99 ASN A C 1
ATOM 730 O O . ASN A 1 99 ? 14.367 0.805 3.178 1 96.62 99 ASN A O 1
ATOM 734 N N . ASP A 1 100 ? 14.945 1.179 1.035 1 98.06 100 ASP A N 1
ATOM 735 C CA . ASP A 1 100 ? 14.602 -0.171 0.599 1 98.06 100 ASP A CA 1
ATOM 736 C C . ASP A 1 100 ? 15.523 -1.206 1.241 1 98.06 100 ASP A C 1
ATOM 738 O O . ASP A 1 100 ? 15.18 -2.387 1.322 1 98.06 100 ASP A O 1
ATOM 742 N N . ALA A 1 101 ? 16.75 -0.746 1.655 1 97.31 101 ALA A N 1
ATOM 743 C CA . ALA A 1 101 ? 17.641 -1.655 2.373 1 97.31 101 ALA A CA 1
ATOM 744 C C . ALA A 1 101 ? 17 -2.141 3.67 1 97.31 101 ALA A C 1
ATOM 746 O O . ALA A 1 101 ? 17.266 -3.256 4.121 1 97.31 101 ALA A O 1
ATOM 747 N N . ASN A 1 102 ? 16.188 -1.278 4.258 1 97.94 102 ASN A N 1
ATOM 748 C CA . ASN A 1 102 ? 15.375 -1.601 5.426 1 97.94 102 ASN A CA 1
ATOM 749 C C . ASN A 1 102 ? 13.883 -1.448 5.137 1 97.94 102 ASN A C 1
ATOM 751 O O . ASN A 1 102 ? 13.195 -0.669 5.797 1 97.94 102 ASN A O 1
ATOM 755 N N . TRP A 1 103 ? 13.453 -2.283 4.207 1 98.56 103 TRP A N 1
ATOM 756 C CA . TRP A 1 103 ? 12.133 -2.074 3.613 1 98.56 103 TRP A CA 1
ATOM 757 C C . TRP A 1 103 ? 11.031 -2.369 4.621 1 98.56 103 TRP A C 1
ATOM 759 O O . TRP A 1 103 ? 9.945 -1.782 4.555 1 98.56 103 TRP A O 1
ATOM 769 N N . GLU A 1 104 ? 11.227 -3.285 5.59 1 98.69 104 GLU A N 1
ATOM 770 C CA . GLU A 1 104 ? 10.195 -3.541 6.59 1 98.69 104 GLU A CA 1
ATOM 771 C C . GLU A 1 104 ? 9.922 -2.295 7.426 1 98.69 104 GLU A C 1
ATOM 773 O O . GLU A 1 104 ? 8.766 -1.962 7.688 1 98.69 104 GLU A O 1
ATOM 778 N N . LEU A 1 105 ? 11.023 -1.68 7.918 1 98.56 105 LEU A N 1
ATOM 779 C CA . LEU A 1 105 ? 10.875 -0.42 8.641 1 98.56 105 LEU A CA 1
ATOM 780 C C . LEU A 1 105 ? 10.203 0.632 7.758 1 98.56 105 LEU A C 1
ATOM 782 O O . LEU A 1 105 ? 9.359 1.392 8.227 1 98.56 105 LEU A O 1
ATOM 786 N N . GLN A 1 106 ? 10.609 0.704 6.508 1 98.69 106 GLN A N 1
ATOM 787 C CA . GLN A 1 106 ? 10.031 1.64 5.551 1 98.69 106 GLN A CA 1
ATOM 788 C C . GLN A 1 106 ? 8.523 1.443 5.434 1 98.69 106 GLN A C 1
ATOM 790 O O . GLN A 1 106 ? 7.762 2.414 5.418 1 98.69 106 GLN A O 1
ATOM 795 N N . ILE A 1 107 ? 8.047 0.16 5.359 1 98.94 107 ILE A N 1
ATOM 796 C CA . ILE A 1 107 ? 6.617 -0.119 5.262 1 98.94 107 ILE A CA 1
ATOM 797 C C . ILE A 1 107 ? 5.918 0.304 6.555 1 98.94 107 ILE A C 1
ATOM 799 O O . ILE A 1 107 ? 4.848 0.913 6.516 1 98.94 107 ILE A O 1
ATOM 803 N N . ALA A 1 108 ? 6.508 0.058 7.66 1 98.94 108 ALA A N 1
ATOM 804 C CA . ALA A 1 108 ? 5.93 0.432 8.953 1 98.94 108 ALA A CA 1
ATOM 805 C C . ALA A 1 108 ? 5.734 1.942 9.047 1 98.94 108 ALA A C 1
ATOM 807 O O . ALA A 1 108 ? 4.703 2.41 9.531 1 98.94 108 ALA A O 1
ATOM 808 N N . ILE A 1 109 ? 6.684 2.668 8.586 1 98.81 109 ILE A N 1
ATOM 809 C CA . ILE A 1 109 ? 6.633 4.121 8.703 1 98.81 109 ILE A CA 1
ATOM 810 C C . ILE A 1 109 ? 5.738 4.691 7.598 1 98.81 109 ILE A C 1
ATOM 812 O O . ILE A 1 109 ? 4.855 5.508 7.867 1 98.81 109 ILE A O 1
ATOM 816 N N . ASN A 1 110 ? 5.914 4.234 6.344 1 98.94 110 ASN A N 1
ATOM 817 C CA . ASN A 1 110 ? 5.266 4.863 5.199 1 98.94 110 ASN A CA 1
ATOM 818 C C . ASN A 1 110 ? 3.814 4.418 5.059 1 98.94 110 ASN A C 1
ATOM 820 O O . ASN A 1 110 ? 3.01 5.098 4.422 1 98.94 110 ASN A O 1
ATOM 824 N N . CYS A 1 111 ? 3.482 3.23 5.602 1 98.94 111 CYS A N 1
ATOM 825 C CA . CYS A 1 111 ? 2.135 2.705 5.41 1 98.94 111 CYS A CA 1
ATOM 826 C C . CYS A 1 111 ? 1.392 2.621 6.742 1 98.94 111 CYS A C 1
ATOM 828 O O . CYS A 1 111 ? 0.385 3.303 6.938 1 98.94 111 CYS A O 1
ATOM 830 N N . ASN A 1 112 ? 1.95 1.836 7.715 1 98.94 112 ASN A N 1
ATOM 831 C CA . ASN A 1 112 ? 1.247 1.644 8.984 1 98.94 112 ASN A CA 1
ATOM 832 C C . ASN A 1 112 ? 0.997 2.973 9.688 1 98.94 112 ASN A C 1
ATOM 834 O O . ASN A 1 112 ? -0.099 3.211 10.203 1 98.94 112 ASN A O 1
ATOM 838 N N . HIS A 1 113 ? 1.996 3.76 9.703 1 98.88 113 HIS A N 1
ATOM 839 C CA . HIS A 1 113 ? 1.878 5.062 10.344 1 98.88 113 HIS A CA 1
ATOM 840 C C . HIS A 1 113 ? 0.791 5.906 9.68 1 98.88 113 HIS A C 1
ATOM 842 O O . HIS A 1 113 ? 0.05 6.617 10.367 1 98.88 113 HIS A O 1
ATOM 848 N N . VAL A 1 114 ? 0.673 5.898 8.391 1 98.94 114 VAL A N 1
ATOM 849 C CA . VAL A 1 114 ? -0.303 6.711 7.676 1 98.94 114 VAL A CA 1
ATOM 850 C C . VAL A 1 114 ? -1.715 6.219 7.984 1 98.94 114 VAL A C 1
ATOM 852 O O . VAL A 1 114 ? -2.627 7.023 8.195 1 98.94 114 VAL A O 1
ATOM 855 N N . VAL A 1 115 ? -1.9 4.891 8.039 1 98.94 115 VAL A N 1
ATOM 856 C CA . VAL A 1 115 ? -3.191 4.324 8.422 1 98.94 115 VAL A CA 1
ATOM 857 C C . VAL A 1 115 ? -3.549 4.754 9.836 1 98.94 115 VAL A C 1
ATOM 859 O O . VAL A 1 115 ? -4.629 5.305 10.078 1 98.94 115 VAL A O 1
ATOM 862 N N . ARG A 1 116 ? -2.627 4.539 10.766 1 98.88 116 ARG A N 1
ATOM 863 C CA . ARG A 1 116 ? -2.881 4.836 12.172 1 98.88 116 ARG A CA 1
ATOM 864 C C . ARG A 1 116 ? -3.145 6.32 12.383 1 98.88 116 ARG A C 1
ATOM 866 O O . ARG A 1 116 ? -4.062 6.699 13.117 1 98.88 116 ARG A O 1
ATOM 873 N N . GLY A 1 117 ? -2.303 7.152 11.742 1 98.94 117 GLY A N 1
ATOM 874 C CA . GLY A 1 117 ? -2.508 8.586 11.844 1 98.94 117 GLY A CA 1
ATOM 875 C C . GLY A 1 117 ? -3.861 9.031 11.328 1 98.94 117 GLY A C 1
ATOM 876 O O . GLY A 1 117 ? -4.496 9.914 11.914 1 98.94 117 GLY A O 1
ATOM 877 N N . SER A 1 118 ? -4.305 8.469 10.219 1 98.94 118 SER A N 1
ATOM 878 C CA . SER A 1 118 ? -5.609 8.789 9.648 1 98.94 118 SER A CA 1
ATOM 879 C C . SER A 1 118 ? -6.742 8.344 10.57 1 98.94 118 SER A C 1
ATOM 881 O O . SER A 1 118 ? -7.711 9.07 10.773 1 98.94 118 SER A O 1
ATOM 883 N N . LEU A 1 119 ? -6.605 7.145 11.148 1 98.81 119 LEU A N 1
ATOM 884 C CA . LEU A 1 119 ? -7.629 6.621 12.055 1 98.81 119 LEU A CA 1
ATOM 885 C C . LEU A 1 119 ? -7.688 7.434 13.336 1 98.81 119 LEU A C 1
ATOM 887 O O . LEU A 1 119 ? -8.766 7.68 13.875 1 98.81 119 LEU A O 1
ATOM 891 N N . LEU A 1 120 ? -6.531 7.836 13.844 1 98.88 120 LEU A N 1
ATOM 892 C CA . LEU A 1 120 ? -6.496 8.688 15.031 1 98.88 120 LEU A CA 1
ATOM 893 C C . LEU A 1 120 ? -7.117 10.047 14.742 1 98.88 120 LEU A C 1
ATOM 895 O O . LEU A 1 120 ? -7.789 10.625 15.594 1 98.88 120 LEU A O 1
ATOM 899 N N . ALA A 1 121 ? -6.871 10.562 13.523 1 98.88 121 ALA A N 1
ATOM 900 C CA . ALA A 1 121 ? -7.523 11.812 13.141 1 98.88 121 ALA A CA 1
ATOM 901 C C . ALA A 1 121 ? -9.039 11.664 13.148 1 98.88 121 ALA A C 1
ATOM 903 O O . ALA A 1 121 ? -9.75 12.555 13.633 1 98.88 121 ALA A O 1
ATOM 904 N N . ILE A 1 122 ? -9.539 10.578 12.609 1 98.62 122 ILE A N 1
ATOM 905 C CA . ILE A 1 122 ? -10.977 10.32 12.625 1 98.62 122 ILE A CA 1
ATOM 906 C C . ILE A 1 122 ? -11.469 10.25 14.07 1 98.62 122 ILE A C 1
ATOM 908 O O . ILE A 1 122 ? -12.492 10.852 14.414 1 98.62 122 ILE A O 1
ATOM 912 N N . GLN A 1 123 ? -10.719 9.562 14.922 1 98.19 123 GLN A N 1
ATOM 913 C CA . GLN A 1 123 ? -11.109 9.367 16.312 1 98.19 123 GLN A CA 1
ATOM 914 C C . GLN A 1 123 ? -11.188 10.695 17.062 1 98.19 123 GLN A C 1
ATOM 916 O O . GLN A 1 123 ? -12.109 10.914 17.844 1 98.19 123 GLN A O 1
ATOM 921 N N . TYR A 1 124 ? -10.289 11.602 16.734 1 98.38 124 TYR A N 1
ATOM 922 C CA . TYR A 1 124 ? -10.148 12.758 17.625 1 98.38 124 TYR A CA 1
ATOM 923 C C . TYR A 1 124 ? -10.734 14.008 16.969 1 98.38 124 TYR A C 1
ATOM 925 O O . TYR A 1 124 ? -11 14.992 17.656 1 98.38 124 TYR A O 1
ATOM 933 N N . MET A 1 125 ? -10.953 13.969 15.641 1 98.56 125 MET A N 1
ATOM 934 C CA . MET A 1 125 ? -11.453 15.156 14.953 1 98.56 125 MET A CA 1
ATOM 935 C C . MET A 1 125 ? -12.844 14.914 14.375 1 98.56 125 MET A C 1
ATOM 937 O O . MET A 1 125 ? -13.555 15.859 14.047 1 98.56 125 MET A O 1
ATOM 941 N N . GLY A 1 126 ? -13.188 13.672 14.211 1 98.19 126 GLY A N 1
ATOM 942 C CA . GLY A 1 126 ? -14.375 13.32 13.461 1 98.19 126 GLY A CA 1
ATOM 943 C C . GLY A 1 126 ? -15.664 13.711 14.164 1 98.19 126 GLY A C 1
ATOM 944 O O . GLY A 1 126 ? -15.781 13.57 15.383 1 98.19 126 GLY A O 1
ATOM 945 N N . LYS A 1 127 ? -16.609 14.156 13.352 1 98.12 127 LYS A N 1
ATOM 946 C CA . LYS A 1 127 ? -17.906 14.523 13.891 1 98.12 127 LYS A CA 1
ATOM 947 C C . LYS A 1 127 ? -18.609 13.32 14.516 1 98.12 127 LYS A C 1
ATOM 949 O O . LYS A 1 127 ? -19.344 13.461 15.492 1 98.12 127 LYS A O 1
ATOM 954 N N . ASN A 1 128 ? -18.344 12.164 14 1 96.38 128 ASN A N 1
ATOM 955 C CA . ASN A 1 128 ? -18.938 10.93 14.492 1 96.38 128 ASN A CA 1
ATOM 956 C C . ASN A 1 128 ? -18.422 10.57 15.883 1 96.38 128 ASN A C 1
ATOM 958 O O . ASN A 1 128 ? -18.969 9.703 16.562 1 96.38 128 ASN A O 1
ATOM 962 N N . HIS A 1 129 ? -17.391 11.281 16.359 1 96 129 HIS A N 1
ATOM 963 C CA . HIS A 1 129 ? -16.844 11.07 17.688 1 96 129 HIS A CA 1
ATOM 964 C C . HIS A 1 129 ? -16.859 12.367 18.5 1 96 129 HIS A C 1
ATOM 966 O O . HIS A 1 129 ? -16.094 12.516 19.453 1 96 129 HIS A O 1
ATOM 972 N N . GLY A 1 130 ? -17.625 13.305 17.984 1 96.25 130 GLY A N 1
ATOM 973 C CA . GLY A 1 130 ? -17.844 14.523 18.75 1 96.25 130 GLY A CA 1
ATOM 974 C C . GLY A 1 130 ? -16.938 15.664 18.328 1 96.25 130 GLY A C 1
ATOM 975 O O . GLY A 1 130 ? -16.984 16.75 18.906 1 96.25 130 GLY A O 1
ATOM 976 N N . GLY A 1 131 ? -16.141 15.43 17.328 1 97.25 131 GLY A N 1
ATOM 977 C CA . GLY A 1 131 ? -15.266 16.484 16.828 1 97.25 131 GLY A CA 1
ATOM 978 C C . GLY A 1 131 ? -15.945 17.406 15.844 1 97.25 131 GLY A C 1
ATOM 979 O O . GLY A 1 131 ? -17.172 17.391 15.711 1 97.25 131 GLY A O 1
ATOM 980 N N . LYS A 1 132 ? -15.18 18.25 15.195 1 96.94 132 LYS A N 1
ATOM 981 C CA . LYS A 1 132 ? -15.719 19.266 14.281 1 96.94 132 LYS A CA 1
ATOM 982 C C . LYS A 1 132 ? -15.32 18.953 12.836 1 96.94 132 LYS A C 1
ATOM 984 O O . LYS A 1 132 ? -15.672 19.719 11.922 1 96.94 132 LYS A O 1
ATOM 989 N N . GLY A 1 133 ? -14.656 17.859 12.609 1 98.12 133 GLY A N 1
ATOM 990 C CA . GLY A 1 133 ? -14.062 17.609 11.305 1 98.12 133 GLY A CA 1
ATOM 991 C C . GLY A 1 133 ? -12.727 18.297 11.102 1 98.12 133 GLY A C 1
ATOM 992 O O . GLY A 1 133 ? -12.078 18.688 12.07 1 98.12 133 GLY A O 1
ATOM 993 N N . GLY A 1 134 ? -12.234 18.312 9.891 1 98.56 134 GLY A N 1
ATOM 994 C CA . GLY A 1 134 ? -10.961 18.938 9.578 1 98.56 134 GLY A CA 1
ATOM 995 C C . GLY A 1 134 ? -10.328 18.406 8.305 1 98.56 134 GLY A C 1
ATOM 996 O O . GLY A 1 134 ? -11.039 18.062 7.352 1 98.56 134 GLY A O 1
ATOM 997 N N . VAL A 1 135 ? -8.992 18.469 8.266 1 98.81 135 VAL A N 1
ATOM 998 C CA . VAL A 1 135 ? -8.25 18.047 7.082 1 98.81 135 VAL A CA 1
ATOM 999 C C . VAL A 1 135 ? -7.137 17.078 7.492 1 98.81 135 VAL A C 1
ATOM 1001 O O . VAL A 1 135 ? -6.422 17.312 8.469 1 98.81 135 VAL A O 1
ATOM 1004 N N . VAL A 1 136 ? -7.129 15.984 6.824 1 98.94 136 VAL A N 1
ATOM 1005 C CA . VAL A 1 136 ? -6 15.07 6.906 1 98.94 136 VAL A CA 1
ATOM 1006 C C . VAL A 1 136 ? -5.238 15.062 5.582 1 98.94 136 VAL A C 1
ATOM 1008 O O . VAL A 1 136 ? -5.832 14.867 4.52 1 98.94 136 VAL A O 1
ATOM 1011 N N . VAL A 1 137 ? -3.967 15.359 5.621 1 98.94 137 VAL A N 1
ATOM 1012 C CA . VAL A 1 137 ? -3.125 15.242 4.434 1 98.94 137 VAL A CA 1
ATOM 1013 C C . VAL A 1 137 ? -2.158 14.078 4.602 1 98.94 137 VAL A C 1
ATOM 1015 O O . VAL A 1 137 ? -1.382 14.031 5.559 1 98.94 137 VAL A O 1
ATOM 1018 N N . ASN A 1 138 ? -2.27 13.109 3.742 1 98.94 138 ASN A N 1
ATOM 1019 C CA . ASN A 1 138 ? -1.31 12.008 3.674 1 98.94 138 ASN A CA 1
ATOM 1020 C C . ASN A 1 138 ? -0.265 12.25 2.588 1 98.94 138 ASN A C 1
ATOM 1022 O O . ASN A 1 138 ? -0.607 12.594 1.456 1 98.94 138 ASN A O 1
ATOM 1026 N N . ILE A 1 139 ? 1.001 12.094 2.955 1 98.94 139 ILE A N 1
ATOM 1027 C CA . ILE A 1 139 ? 2.094 12.43 2.045 1 98.94 139 ILE A CA 1
ATOM 1028 C C . ILE A 1 139 ? 2.521 11.18 1.278 1 98.94 139 ILE A C 1
ATOM 1030 O O . ILE A 1 139 ? 3.061 10.234 1.865 1 98.94 139 ILE A O 1
ATOM 1034 N N . ALA A 1 140 ? 2.266 11.18 0.014 1 98.75 140 ALA A N 1
ATOM 1035 C CA . ALA A 1 140 ? 2.76 10.164 -0.908 1 98.75 140 ALA A CA 1
ATOM 1036 C C . ALA A 1 140 ? 4.066 10.602 -1.562 1 98.75 140 ALA A C 1
ATOM 1038 O O . ALA A 1 140 ? 5.051 10.867 -0.873 1 98.75 140 ALA A O 1
ATOM 1039 N N . SER A 1 141 ? 4.199 10.555 -2.807 1 98.5 141 SER A N 1
ATOM 1040 C CA . SER A 1 141 ? 5.305 10.922 -3.686 1 98.5 141 SER A CA 1
ATOM 1041 C C . SER A 1 141 ? 4.883 10.891 -5.148 1 98.5 141 SER A C 1
ATOM 1043 O O . SER A 1 141 ? 3.867 10.281 -5.496 1 98.5 141 SER A O 1
ATOM 1045 N N . ILE A 1 142 ? 5.578 11.617 -5.992 1 98.38 142 ILE A N 1
ATOM 1046 C CA . ILE A 1 142 ? 5.395 11.367 -7.422 1 98.38 142 ILE A CA 1
ATOM 1047 C C . ILE A 1 142 ? 5.598 9.891 -7.723 1 98.38 142 ILE A C 1
ATOM 1049 O O . ILE A 1 142 ? 5.02 9.359 -8.672 1 98.38 142 ILE A O 1
ATOM 1053 N N . LEU A 1 143 ? 6.316 9.203 -6.895 1 98.25 143 LEU A N 1
ATOM 1054 C CA . LEU A 1 143 ? 6.57 7.773 -7.074 1 98.25 143 LEU A CA 1
ATOM 1055 C C . LEU A 1 143 ? 5.383 6.949 -6.586 1 98.25 143 LEU A C 1
ATOM 1057 O O . LEU A 1 143 ? 5.387 5.719 -6.699 1 98.25 143 LEU A O 1
ATOM 1061 N N . GLY A 1 144 ? 4.344 7.57 -6.078 1 98.75 144 GLY A N 1
ATOM 1062 C CA . GLY A 1 144 ? 3.053 6.93 -5.879 1 98.75 144 GLY A CA 1
ATOM 1063 C C . GLY A 1 144 ? 2.217 6.871 -7.145 1 98.75 144 GLY A C 1
ATOM 1064 O O . GLY A 1 144 ? 1.146 6.258 -7.16 1 98.75 144 GLY A O 1
ATOM 1065 N N . LEU A 1 145 ? 2.781 7.496 -8.211 1 98.56 145 LEU A N 1
ATOM 1066 C CA . LEU A 1 145 ? 2.057 7.621 -9.469 1 98.56 145 LEU A CA 1
ATOM 1067 C C . LEU A 1 145 ? 2.865 7.043 -10.625 1 98.56 145 LEU A C 1
ATOM 1069 O O . LEU A 1 145 ? 2.453 7.133 -11.789 1 98.56 145 LEU A O 1
ATOM 1073 N N . GLN A 1 146 ? 4.039 6.488 -10.336 1 98 146 GLN A N 1
ATOM 1074 C CA . GLN A 1 146 ? 4.891 5.867 -11.344 1 98 146 GLN A CA 1
ATOM 1075 C C . GLN A 1 146 ? 5.801 4.809 -10.719 1 98 146 GLN A C 1
ATOM 1077 O O . GLN A 1 146 ? 5.863 4.68 -9.492 1 98 146 GLN A O 1
ATOM 1082 N N . GLU A 1 147 ? 6.422 3.986 -11.594 1 97.94 147 GLU A N 1
ATOM 1083 C CA . GLU A 1 147 ? 7.398 3.002 -11.141 1 97.94 147 GLU A CA 1
ATOM 1084 C C . GLU A 1 147 ? 8.812 3.582 -11.133 1 97.94 147 GLU A C 1
ATOM 1086 O O . GLU A 1 147 ? 9.07 4.598 -11.781 1 97.94 147 GLU A O 1
ATOM 1091 N N . LEU A 1 148 ? 9.68 3.008 -10.43 1 97.38 148 LEU A N 1
ATOM 1092 C CA . LEU A 1 148 ? 11.102 3.305 -10.445 1 97.38 148 LEU A CA 1
ATOM 1093 C C . LEU A 1 148 ? 11.914 2.08 -10.039 1 97.38 148 LEU A C 1
ATOM 1095 O O . LEU A 1 148 ? 11.734 1.546 -8.938 1 97.38 148 LEU A O 1
ATOM 1099 N N . ALA A 1 149 ? 12.859 1.684 -10.812 1 96.75 149 ALA A N 1
ATOM 1100 C CA . ALA A 1 149 ? 13.656 0.481 -10.586 1 96.75 149 ALA A CA 1
ATOM 1101 C C . ALA A 1 149 ? 14.492 0.609 -9.312 1 96.75 149 ALA A C 1
ATOM 1103 O O . ALA A 1 149 ? 14.648 -0.358 -8.562 1 96.75 149 ALA A O 1
ATOM 1104 N N . GLY A 1 150 ? 14.938 1.776 -9.008 1 96.81 150 GLY A N 1
ATOM 1105 C CA . GLY A 1 150 ? 15.93 2.002 -7.965 1 96.81 150 GLY A CA 1
ATOM 1106 C C . GLY A 1 150 ? 15.367 1.836 -6.566 1 96.81 150 GLY A C 1
ATOM 1107 O O . GLY A 1 150 ? 16.125 1.671 -5.605 1 96.81 150 GLY A O 1
ATOM 1108 N N . CYS A 1 151 ? 14.047 1.843 -6.422 1 97.75 151 CYS A N 1
ATOM 1109 C CA . CYS A 1 151 ? 13.453 1.765 -5.094 1 97.75 151 CYS A CA 1
ATOM 1110 C C . CYS A 1 151 ? 12.047 1.171 -5.16 1 97.75 151 CYS A C 1
ATOM 1112 O O . CYS A 1 151 ? 11.07 1.822 -4.777 1 97.75 151 CYS A O 1
ATOM 1114 N N . PRO A 1 152 ? 11.945 -0.105 -5.547 1 98.75 152 PRO A N 1
ATOM 1115 C CA . PRO A 1 152 ? 10.633 -0.71 -5.793 1 98.75 152 PRO A CA 1
ATOM 1116 C C . PRO A 1 152 ? 9.742 -0.717 -4.555 1 98.75 152 PRO A C 1
ATOM 1118 O O . PRO A 1 152 ? 8.531 -0.504 -4.66 1 98.75 152 PRO A O 1
ATOM 1121 N N . VAL A 1 153 ? 10.305 -0.992 -3.359 1 98.88 153 VAL A N 1
ATOM 1122 C CA . VAL A 1 153 ? 9.477 -1.093 -2.164 1 98.88 153 VAL A CA 1
ATOM 1123 C C . VAL A 1 153 ? 8.969 0.292 -1.768 1 98.88 153 VAL A C 1
ATOM 1125 O O . VAL A 1 153 ? 7.805 0.452 -1.397 1 98.88 153 VAL A O 1
ATOM 1128 N N . TYR A 1 154 ? 9.828 1.352 -1.837 1 98.69 154 TYR A N 1
ATOM 1129 C CA . TYR A 1 154 ? 9.383 2.723 -1.605 1 98.69 154 TYR A CA 1
ATOM 1130 C C . TYR A 1 154 ? 8.219 3.084 -2.525 1 98.69 154 TYR A C 1
ATOM 1132 O O . TYR A 1 154 ? 7.219 3.646 -2.08 1 98.69 154 TYR A O 1
ATOM 1140 N N . VAL A 1 155 ? 8.375 2.752 -3.822 1 98.88 155 VAL A N 1
ATOM 1141 C CA . VAL A 1 155 ? 7.32 2.99 -4.801 1 98.88 155 VAL A CA 1
ATOM 1142 C C . VAL A 1 155 ? 6.023 2.336 -4.332 1 98.88 155 VAL A C 1
ATOM 1144 O O . VAL A 1 155 ? 4.961 2.963 -4.352 1 98.88 155 VAL A O 1
ATOM 1147 N N . GLY A 1 156 ? 6.129 1.068 -3.885 1 98.94 156 GLY A N 1
ATOM 1148 C CA . GLY A 1 156 ? 4.961 0.387 -3.346 1 98.94 156 GLY A CA 1
ATOM 1149 C C . GLY A 1 156 ? 4.297 1.147 -2.215 1 98.94 156 GLY A C 1
ATOM 1150 O O . GLY A 1 156 ? 3.074 1.313 -2.207 1 98.94 156 GLY A O 1
ATOM 1151 N N . THR A 1 157 ? 5.09 1.676 -1.25 1 98.94 157 THR A N 1
ATOM 1152 C CA . THR A 1 157 ? 4.535 2.363 -0.089 1 98.94 157 THR A CA 1
ATOM 1153 C C . THR A 1 157 ? 3.795 3.629 -0.512 1 98.94 157 THR A C 1
ATOM 1155 O O . THR A 1 157 ? 2.768 3.977 0.073 1 98.94 157 THR A O 1
ATOM 1158 N N . LYS A 1 158 ? 4.336 4.324 -1.461 1 98.94 158 LYS A N 1
ATOM 1159 C CA . LYS A 1 158 ? 3.719 5.59 -1.851 1 98.94 158 LYS A CA 1
ATOM 1160 C C . LYS A 1 158 ? 2.5 5.355 -2.74 1 98.94 158 LYS A C 1
ATOM 1162 O O . LYS A 1 158 ? 1.545 6.137 -2.709 1 98.94 158 LYS A O 1
ATOM 1167 N N . HIS A 1 159 ? 2.436 4.254 -3.529 1 98.94 159 HIS A N 1
ATOM 1168 C CA . HIS A 1 159 ? 1.195 3.818 -4.16 1 98.94 159 HIS A CA 1
ATOM 1169 C C . HIS A 1 159 ? 0.14 3.469 -3.117 1 98.94 159 HIS A C 1
ATOM 1171 O O . HIS A 1 159 ? -1.042 3.768 -3.299 1 98.94 159 HIS A O 1
ATOM 1177 N N . PHE A 1 160 ? 0.598 2.789 -2.043 1 99 160 PHE A N 1
ATOM 1178 C CA . PHE A 1 160 ? -0.277 2.475 -0.92 1 99 160 PHE A CA 1
ATOM 1179 C C . PHE A 1 160 ? -1.002 3.723 -0.432 1 99 160 PHE A C 1
ATOM 1181 O O . PHE A 1 160 ? -2.223 3.713 -0.264 1 99 160 PHE A O 1
ATOM 1188 N N . VAL A 1 161 ? -0.286 4.812 -0.25 1 99 161 VAL A N 1
ATOM 1189 C CA . VAL A 1 161 ? -0.837 6.047 0.299 1 99 161 VAL A CA 1
ATOM 1190 C C . VAL A 1 161 ? -1.877 6.621 -0.661 1 99 161 VAL A C 1
ATOM 1192 O O . VAL A 1 161 ? -2.947 7.062 -0.235 1 99 161 VAL A O 1
ATOM 1195 N N . VAL A 1 162 ? -1.586 6.605 -1.974 1 98.94 162 VAL A N 1
ATOM 1196 C CA . VAL A 1 162 ? -2.518 7.133 -2.967 1 98.94 162 VAL A CA 1
ATOM 1197 C C . VAL A 1 162 ? -3.822 6.34 -2.922 1 98.94 162 VAL A C 1
ATOM 1199 O O . VAL A 1 162 ? -4.906 6.922 -2.848 1 98.94 162 VAL A O 1
ATOM 1202 N N . GLY A 1 163 ? -3.746 4.988 -2.955 1 98.88 163 GLY A N 1
ATOM 1203 C CA . GLY A 1 163 ? -4.938 4.156 -2.904 1 98.88 163 GLY A CA 1
ATOM 1204 C C . GLY A 1 163 ? -5.73 4.328 -1.621 1 98.88 163 GLY A C 1
ATOM 1205 O O . GLY A 1 163 ? -6.957 4.457 -1.655 1 98.88 163 GLY A O 1
ATOM 1206 N N . LEU A 1 164 ? -5.031 4.363 -0.483 1 98.88 164 LEU A N 1
ATOM 1207 C CA . LEU A 1 164 ? -5.637 4.531 0.835 1 98.88 164 LEU A CA 1
ATOM 1208 C C . LEU A 1 164 ? -6.418 5.836 0.912 1 98.88 164 LEU A C 1
ATOM 1210 O O . LEU A 1 164 ? -7.59 5.844 1.3 1 98.88 164 LEU A O 1
ATOM 1214 N N . ASP A 1 165 ? -5.73 6.859 0.497 1 98.75 165 ASP A N 1
ATOM 1215 C CA . ASP A 1 165 ? -6.293 8.188 0.726 1 98.75 165 ASP A CA 1
ATOM 1216 C C . ASP A 1 165 ? -7.461 8.461 -0.219 1 98.75 165 ASP A C 1
ATOM 1218 O O . ASP A 1 165 ? -8.414 9.148 0.146 1 98.75 165 ASP A O 1
ATOM 1222 N N . ARG A 1 166 ? -7.391 7.988 -1.473 1 98.69 166 ARG A N 1
ATOM 1223 C CA . ARG A 1 166 ? -8.531 8.117 -2.373 1 98.69 166 ARG A CA 1
ATOM 1224 C C . ARG A 1 166 ? -9.75 7.371 -1.821 1 98.69 166 ARG A C 1
ATOM 1226 O O . ARG A 1 166 ? -10.883 7.781 -2.055 1 98.69 166 ARG A O 1
ATOM 1233 N N . SER A 1 167 ? -9.516 6.289 -1.086 1 98.75 167 SER A N 1
ATOM 1234 C CA . SER A 1 167 ? -10.609 5.543 -0.471 1 98.75 167 SER A CA 1
ATOM 1235 C C . SER A 1 167 ? -11.18 6.289 0.73 1 98.75 167 SER A C 1
ATOM 1237 O O . SER A 1 167 ? -12.398 6.434 0.857 1 98.75 167 SER A O 1
ATOM 1239 N N . PHE A 1 168 ? -10.312 6.812 1.603 1 98.69 168 PHE A N 1
ATOM 1240 C CA . PHE A 1 168 ? -10.781 7.668 2.688 1 98.69 168 PHE A CA 1
ATOM 1241 C C . PHE A 1 168 ? -11.469 8.914 2.141 1 98.69 168 PHE A C 1
ATOM 1243 O O . PHE A 1 168 ? -12.367 9.461 2.779 1 98.69 168 PHE A O 1
ATOM 1250 N N . GLY A 1 169 ? -11.078 9.312 0.958 1 98.5 169 GLY A N 1
ATOM 1251 C CA . GLY A 1 169 ? -11.562 10.531 0.332 1 98.5 169 GLY A CA 1
ATOM 1252 C C . GLY A 1 169 ? -12.906 10.359 -0.343 1 98.5 169 GLY A C 1
ATOM 1253 O O . GLY A 1 169 ? -13.383 11.266 -1.023 1 98.5 169 GLY A O 1
ATOM 1254 N N . THR A 1 170 ? -13.492 9.18 -0.259 1 97.62 170 THR A N 1
ATOM 1255 C CA . THR A 1 170 ? -14.844 8.984 -0.769 1 97.62 170 THR A CA 1
ATOM 1256 C C . THR A 1 170 ? -15.852 9.773 0.062 1 97.62 170 THR A C 1
ATOM 1258 O O . THR A 1 170 ? -15.578 10.125 1.211 1 97.62 170 THR A O 1
ATOM 1261 N N . PRO A 1 171 ? -17.078 10.031 -0.512 1 97.44 171 PRO A N 1
ATOM 1262 C CA . PRO A 1 171 ? -18.078 10.789 0.229 1 97.44 171 PRO A CA 1
ATOM 1263 C C . PRO A 1 171 ? -18.453 10.141 1.556 1 97.44 171 PRO A C 1
ATOM 1265 O O . PRO A 1 171 ? -18.797 10.828 2.516 1 97.44 171 PRO A O 1
ATOM 1268 N N . PHE A 1 172 ? -18.344 8.859 1.708 1 97.94 172 PHE A N 1
ATOM 1269 C CA . PHE A 1 172 ? -18.734 8.141 2.912 1 97.94 172 PHE A CA 1
ATOM 1270 C C . PHE A 1 172 ? -18.031 8.695 4.141 1 97.94 172 PHE A C 1
ATOM 1272 O O . PHE A 1 172 ? -18.672 9.078 5.117 1 97.94 172 PHE A O 1
ATOM 1279 N N . PHE A 1 173 ? -16.719 8.773 4.078 1 98 173 PHE A N 1
ATOM 1280 C CA . PHE A 1 173 ? -15.945 9.18 5.242 1 98 173 PHE A CA 1
ATOM 1281 C C . PHE A 1 173 ? -16.141 10.664 5.539 1 98 173 PHE A C 1
ATOM 1283 O O . PHE A 1 173 ? -16.234 11.055 6.703 1 98 173 PHE A O 1
ATOM 1290 N N . HIS A 1 174 ? -16.156 11.469 4.48 1 97.69 174 HIS A N 1
ATOM 1291 C CA . HIS A 1 174 ? -16.391 12.891 4.691 1 97.69 174 HIS A CA 1
ATOM 1292 C C . HIS A 1 174 ? -17.75 13.141 5.332 1 97.69 174 HIS A C 1
ATOM 1294 O O . HIS A 1 174 ? -17.875 13.961 6.246 1 97.69 174 HIS A O 1
ATOM 1300 N N . ASN A 1 175 ? -18.766 12.422 4.828 1 97.88 175 ASN A N 1
ATOM 1301 C CA . ASN A 1 175 ? -20.109 12.57 5.383 1 97.88 175 ASN A CA 1
ATOM 1302 C C . ASN A 1 175 ? -20.172 12.117 6.836 1 97.88 175 ASN A C 1
ATOM 1304 O O . ASN A 1 175 ? -20.891 12.711 7.648 1 97.88 175 ASN A O 1
ATOM 1308 N N . LEU A 1 176 ? -19.422 11.148 7.176 1 97.56 176 LEU A N 1
ATOM 1309 C CA . LEU A 1 176 ? -19.422 10.562 8.516 1 97.56 176 LEU A CA 1
ATOM 1310 C C . LEU A 1 176 ? -18.625 11.43 9.484 1 97.56 176 LEU A C 1
ATOM 1312 O O . LEU A 1 176 ? -19.031 11.617 10.633 1 97.56 176 LEU A O 1
ATOM 1316 N N . THR A 1 177 ? -17.516 12.008 9.031 1 98 177 THR A N 1
ATOM 1317 C CA . THR A 1 177 ? -16.516 12.508 9.961 1 98 177 THR A CA 1
ATOM 1318 C C . THR A 1 177 ? -16.359 14.023 9.82 1 98 177 THR A C 1
ATOM 1320 O O . THR A 1 177 ? -15.797 14.68 10.695 1 98 177 THR A O 1
ATOM 1323 N N . GLY A 1 178 ? -16.766 14.57 8.656 1 98.19 178 GLY A N 1
ATOM 1324 C CA . GLY A 1 178 ? -16.484 15.969 8.367 1 98.19 178 GLY A CA 1
ATOM 1325 C C . GLY A 1 178 ? -15.031 16.234 8.031 1 98.19 178 GLY A C 1
ATOM 1326 O O . GLY A 1 178 ? -14.602 17.391 7.977 1 98.19 178 GLY A O 1
ATOM 1327 N N . ILE A 1 179 ? -14.281 15.141 7.836 1 98.5 179 ILE A N 1
ATOM 1328 C CA . ILE A 1 179 ? -12.859 15.273 7.543 1 98.5 179 ILE A CA 1
ATOM 1329 C C . ILE A 1 179 ? -12.633 15.188 6.035 1 98.5 179 ILE A C 1
ATOM 1331 O O . ILE A 1 179 ? -13.203 14.328 5.363 1 98.5 179 ILE A O 1
ATOM 1335 N N . GLN A 1 180 ? -11.836 16.109 5.469 1 98.5 180 GLN A N 1
ATOM 1336 C CA . GLN A 1 180 ? -11.312 16 4.113 1 98.5 180 GLN A CA 1
ATOM 1337 C C . GLN A 1 180 ? -9.984 15.25 4.098 1 98.5 180 GLN A C 1
ATOM 1339 O O . GLN A 1 180 ? -9.102 15.516 4.914 1 98.5 180 GLN A O 1
ATOM 1344 N N . PHE A 1 181 ? -9.922 14.32 3.211 1 98.81 181 PHE A N 1
ATOM 1345 C CA . PHE A 1 181 ? -8.672 13.602 2.998 1 98.81 181 PHE A CA 1
ATOM 1346 C C . PHE A 1 181 ? -8 14.055 1.707 1 98.81 181 PHE A C 1
ATOM 1348 O O . PHE A 1 181 ? -8.602 13.992 0.633 1 98.81 181 PHE A O 1
ATOM 1355 N N . LEU A 1 182 ? -6.73 14.523 1.84 1 98.81 182 LEU A N 1
ATOM 1356 C CA . LEU A 1 182 ? -5.965 15.047 0.711 1 98.81 182 LEU A CA 1
ATOM 1357 C C . LEU A 1 182 ? -4.629 14.32 0.582 1 98.81 182 LEU A C 1
ATOM 1359 O O . LEU A 1 182 ? -4.035 13.922 1.585 1 98.81 182 LEU A O 1
ATOM 1363 N N . THR A 1 183 ? -4.18 14.141 -0.646 1 98.88 183 THR A N 1
ATOM 1364 C CA . THR A 1 183 ? -2.896 13.5 -0.897 1 98.88 183 THR A CA 1
ATOM 1365 C C . THR A 1 183 ? -1.908 14.477 -1.519 1 98.88 183 THR A C 1
ATOM 1367 O O . THR A 1 183 ? -2.201 15.102 -2.543 1 98.88 183 THR A O 1
ATOM 1370 N N . MET A 1 184 ? -0.752 14.688 -0.919 1 98.88 184 MET A N 1
ATOM 1371 C CA . MET A 1 184 ? 0.371 15.43 -1.483 1 98.88 184 MET A CA 1
ATOM 1372 C C . MET A 1 184 ? 1.412 14.484 -2.068 1 98.88 184 MET A C 1
ATOM 1374 O O . MET A 1 184 ? 1.835 13.531 -1.405 1 98.88 184 MET A O 1
ATOM 1378 N N . CYS A 1 185 ? 1.784 14.68 -3.311 1 98.81 185 CYS A N 1
ATOM 1379 C CA . CYS A 1 185 ? 2.834 13.914 -3.975 1 98.81 185 CYS A CA 1
ATOM 1380 C C . CYS A 1 185 ? 4.035 14.797 -4.289 1 98.81 185 CYS A C 1
ATOM 1382 O O . CYS A 1 185 ? 4.168 15.297 -5.41 1 98.81 185 CYS A O 1
ATOM 1384 N N . PRO A 1 186 ? 4.973 14.914 -3.354 1 98.5 186 PRO A N 1
ATOM 1385 C CA . PRO A 1 186 ? 6.18 15.695 -3.633 1 98.5 186 PRO A CA 1
ATOM 1386 C C . PRO A 1 186 ? 7.113 15.008 -4.621 1 98.5 186 PRO A C 1
ATOM 1388 O O . PRO A 1 186 ? 7.188 13.773 -4.648 1 98.5 186 PRO A O 1
ATOM 1391 N N . GLY A 1 187 ? 7.789 15.773 -5.434 1 97.19 187 GLY A N 1
ATOM 1392 C CA . GLY A 1 187 ? 8.914 15.297 -6.215 1 97.19 187 GLY A CA 1
ATOM 1393 C C . GLY A 1 187 ? 10.227 15.297 -5.445 1 97.19 187 GLY A C 1
ATOM 1394 O O . GLY A 1 187 ? 10.219 15.273 -4.211 1 97.19 187 GLY A O 1
ATOM 1395 N N . VAL A 1 188 ? 11.336 15.18 -6.117 1 95.5 188 VAL A N 1
ATOM 1396 C CA . VAL A 1 188 ? 12.648 15.148 -5.492 1 95.5 188 VAL A CA 1
ATOM 1397 C C . VAL A 1 188 ? 12.891 16.453 -4.727 1 95.5 188 VAL A C 1
ATOM 1399 O O . VAL A 1 188 ? 12.945 17.531 -5.324 1 95.5 188 VAL A O 1
ATOM 1402 N N . THR A 1 189 ? 13.008 16.281 -3.383 1 94.44 189 THR A N 1
ATOM 1403 C CA . THR A 1 189 ? 13.062 17.453 -2.521 1 94.44 189 THR A CA 1
ATOM 1404 C C . THR A 1 189 ? 14.266 17.391 -1.584 1 94.44 189 THR A C 1
ATOM 1406 O O . THR A 1 189 ? 14.5 16.359 -0.944 1 94.44 189 THR A O 1
ATOM 1409 N N . ASP A 1 190 ? 14.961 18.547 -1.401 1 76.38 190 ASP A N 1
ATOM 1410 C CA . ASP A 1 190 ? 16.031 18.797 -0.45 1 76.38 190 ASP A CA 1
ATOM 1411 C C . ASP A 1 190 ? 17.047 17.656 -0.448 1 76.38 190 ASP A C 1
ATOM 1413 O O . ASP A 1 190 ? 17.375 17.109 0.607 1 76.38 190 ASP A O 1
ATOM 1417 N N . THR A 1 191 ? 17.438 17.297 -1.587 1 63.34 191 THR A N 1
ATOM 1418 C CA . THR A 1 191 ? 18.281 16.109 -1.61 1 63.34 191 THR A CA 1
ATOM 1419 C C . THR A 1 191 ? 19.734 16.484 -1.894 1 63.34 191 THR A C 1
ATOM 1421 O O . THR A 1 191 ? 20.188 16.406 -3.037 1 63.34 191 THR A O 1
ATOM 1424 N N . PRO A 1 192 ? 20.328 17.281 -0.963 1 56.25 192 PRO A N 1
ATOM 1425 C CA . PRO A 1 192 ? 21.672 17.703 -1.364 1 56.25 192 PRO A CA 1
ATOM 1426 C C . PRO A 1 192 ? 22.5 16.547 -1.91 1 56.25 192 PRO A C 1
ATOM 1428 O O . PRO A 1 192 ? 23.391 16.75 -2.746 1 56.25 192 PRO A O 1
ATOM 1431 N N . LEU A 1 193 ? 22.25 15.242 -1.336 1 61.62 193 LEU A N 1
ATOM 1432 C CA . LEU A 1 193 ? 23.203 14.266 -1.842 1 61.62 193 LEU A CA 1
ATOM 1433 C C . LEU A 1 193 ? 22.5 13.047 -2.412 1 61.62 193 LEU A C 1
ATOM 1435 O O . LEU A 1 193 ? 22.5 11.977 -1.797 1 61.62 193 LEU A O 1
ATOM 1439 N N . ILE A 1 194 ? 21.859 13.312 -3.494 1 73.88 194 ILE A N 1
ATOM 1440 C CA . ILE A 1 194 ? 21.219 12.234 -4.238 1 73.88 194 ILE A CA 1
ATOM 1441 C C . ILE A 1 194 ? 22.172 11.062 -4.391 1 73.88 194 ILE A C 1
ATOM 1443 O O . ILE A 1 194 ? 21.766 9.898 -4.355 1 73.88 194 ILE A O 1
ATOM 1447 N N . SER A 1 195 ? 23.422 11.516 -4.363 1 72.19 195 SER A N 1
ATOM 1448 C CA . SER A 1 195 ? 24.453 10.5 -4.516 1 72.19 195 SER A CA 1
ATOM 1449 C C . SER A 1 195 ? 24.469 9.539 -3.332 1 72.19 195 SER A C 1
ATOM 1451 O O . SER A 1 195 ? 24.906 8.391 -3.461 1 72.19 195 SER A O 1
ATOM 1453 N N . GLU A 1 196 ? 23.953 9.992 -2.301 1 81.12 196 GLU A N 1
ATOM 1454 C CA . GLU A 1 196 ? 23.984 9.156 -1.107 1 81.12 196 GLU A CA 1
ATOM 1455 C C . GLU A 1 196 ? 22.734 8.266 -1.038 1 81.12 196 GLU A C 1
ATOM 1457 O O . GLU A 1 196 ? 22.656 7.363 -0.203 1 81.12 196 GLU A O 1
ATOM 1462 N N . ALA A 1 197 ? 21.922 8.516 -1.985 1 86.31 197 ALA A N 1
ATOM 1463 C CA . ALA A 1 197 ? 20.672 7.75 -1.976 1 86.31 197 ALA A CA 1
ATOM 1464 C C . ALA A 1 197 ? 20.953 6.27 -2.232 1 86.31 197 ALA A C 1
ATOM 1466 O O . ALA A 1 197 ? 20.156 5.41 -1.819 1 86.31 197 ALA A O 1
ATOM 1467 N N . GLY A 1 198 ? 22.078 6.031 -2.895 1 87.69 198 GLY A N 1
ATOM 1468 C CA . GLY A 1 198 ? 22.422 4.66 -3.24 1 87.69 198 GLY A CA 1
ATOM 1469 C C . GLY A 1 198 ? 22.5 3.742 -2.035 1 87.69 198 GLY A C 1
ATOM 1470 O O . GLY A 1 198 ? 22.234 2.541 -2.148 1 87.69 198 GLY A O 1
ATOM 1471 N N . ARG A 1 199 ? 22.859 4.281 -0.835 1 90.12 199 ARG A N 1
ATOM 1472 C CA . ARG A 1 199 ? 23.031 3.475 0.371 1 90.12 199 ARG A CA 1
ATOM 1473 C C . ARG A 1 199 ? 21.688 2.92 0.84 1 90.12 199 ARG A C 1
ATOM 1475 O O . ARG A 1 199 ? 21.641 1.958 1.609 1 90.12 199 ARG A O 1
ATOM 1482 N N . PHE A 1 200 ? 20.562 3.494 0.287 1 92.62 200 PHE A N 1
ATOM 1483 C CA . PHE A 1 200 ? 19.234 3.117 0.748 1 92.62 200 PHE A CA 1
ATOM 1484 C C . PHE A 1 200 ? 18.578 2.154 -0.232 1 92.62 200 PHE A C 1
ATOM 1486 O O . PHE A 1 200 ? 17.438 1.739 -0.028 1 92.62 200 PHE A O 1
ATOM 1493 N N . ALA A 1 201 ? 19.281 1.817 -1.258 1 94.81 201 ALA A N 1
ATOM 1494 C CA . ALA A 1 201 ? 18.75 0.893 -2.25 1 94.81 201 ALA A CA 1
ATOM 1495 C C . ALA A 1 201 ? 18.734 -0.537 -1.716 1 94.81 201 ALA A C 1
ATOM 1497 O O . ALA A 1 201 ? 19.391 -0.843 -0.722 1 94.81 201 ALA A O 1
ATOM 1498 N N . LEU A 1 202 ? 17.891 -1.407 -2.359 1 95.81 202 LEU A N 1
ATOM 1499 C CA . LEU A 1 202 ? 17.875 -2.826 -2.023 1 95.81 202 LEU A CA 1
ATOM 1500 C C . LEU A 1 202 ? 19.297 -3.395 -2.025 1 95.81 202 LEU A C 1
ATOM 1502 O O . LEU A 1 202 ? 20.109 -3.037 -2.877 1 95.81 202 LEU A O 1
ATOM 1506 N N . GLN A 1 203 ? 19.5 -4.289 -1.161 1 90.94 203 GLN A N 1
ATOM 1507 C CA . GLN A 1 203 ? 20.828 -4.883 -1.066 1 90.94 203 GLN A CA 1
ATOM 1508 C C . GLN A 1 203 ? 20.953 -6.117 -1.96 1 90.94 203 GLN A C 1
ATOM 1510 O O . GLN A 1 203 ? 19.969 -6.824 -2.184 1 90.94 203 GLN A O 1
ATOM 1515 N N . GLY A 1 204 ? 22.125 -6.289 -2.5 1 89.06 204 GLY A N 1
ATOM 1516 C CA . GLY A 1 204 ? 22.406 -7.512 -3.24 1 89.06 204 GLY A CA 1
ATOM 1517 C C . GLY A 1 204 ? 21.844 -7.496 -4.648 1 89.06 204 GLY A C 1
ATOM 1518 O O . GLY A 1 204 ? 21.594 -8.555 -5.23 1 89.06 204 GLY A O 1
ATOM 1519 N N . MET A 1 205 ? 21.578 -6.293 -5.16 1 93.19 205 MET A N 1
ATOM 1520 C CA . MET A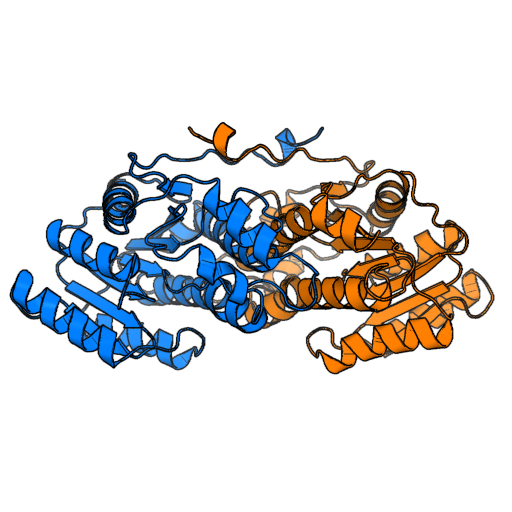 1 205 ? 20.938 -6.188 -6.473 1 93.19 205 MET A CA 1
ATOM 1521 C C . MET A 1 205 ? 21.859 -5.48 -7.465 1 93.19 205 MET A C 1
ATOM 1523 O O . MET A 1 205 ? 21.453 -4.516 -8.109 1 93.19 205 MET A O 1
ATOM 1527 N N . GLY A 1 206 ? 23.109 -5.938 -7.508 1 90.38 206 GLY A N 1
ATOM 1528 C CA . GLY A 1 206 ? 24 -5.391 -8.516 1 90.38 206 GLY A CA 1
ATOM 1529 C C . GLY A 1 206 ? 24.203 -3.893 -8.398 1 90.38 206 GLY A C 1
ATOM 1530 O O . GLY A 1 206 ? 24.562 -3.393 -7.328 1 90.38 206 GLY A O 1
ATOM 1531 N N . ASN A 1 207 ? 23.797 -3.182 -9.516 1 93.75 207 ASN A N 1
ATOM 1532 C CA . ASN A 1 207 ? 24.016 -1.742 -9.609 1 93.75 207 ASN A CA 1
ATOM 1533 C C . ASN A 1 207 ? 22.734 -0.963 -9.289 1 93.75 207 ASN A C 1
ATOM 1535 O O . ASN A 1 207 ? 22.484 0.093 -9.875 1 93.75 207 ASN A O 1
ATOM 1539 N N . ILE A 1 208 ? 22.016 -1.492 -8.43 1 94.81 208 ILE A N 1
ATOM 1540 C CA . ILE A 1 208 ? 20.734 -0.87 -8.156 1 94.81 208 ILE A CA 1
ATOM 1541 C C . ILE A 1 208 ? 20.938 0.506 -7.527 1 94.81 208 ILE A C 1
ATOM 1543 O O . ILE A 1 208 ? 20.156 1.424 -7.746 1 94.81 208 ILE A O 1
ATOM 1547 N N . ALA A 1 209 ? 22 0.637 -6.754 1 93.38 209 ALA A N 1
ATOM 1548 C CA . ALA A 1 209 ? 22.328 1.94 -6.184 1 93.38 209 ALA A CA 1
ATOM 1549 C C . ALA A 1 209 ? 22.5 2.994 -7.273 1 93.38 209 ALA A C 1
ATOM 1551 O O . ALA A 1 209 ? 22.016 4.117 -7.141 1 93.38 209 ALA A O 1
ATOM 1552 N N . LYS A 1 210 ? 23.125 2.631 -8.312 1 93.44 210 LYS A N 1
ATOM 1553 C CA . LYS A 1 210 ? 23.312 3.521 -9.453 1 93.44 210 LYS A CA 1
ATOM 1554 C C . LYS A 1 210 ? 21.984 3.842 -10.125 1 93.44 210 LYS A C 1
ATOM 1556 O O . LYS A 1 210 ? 21.734 4.988 -10.5 1 93.44 210 LYS A O 1
ATOM 1561 N N . GLU A 1 211 ? 21.141 2.801 -10.266 1 93.25 211 GLU A N 1
ATOM 1562 C CA . GLU A 1 211 ? 19.812 2.998 -10.844 1 93.25 211 GLU A CA 1
ATOM 1563 C C . GLU A 1 211 ? 19 3.998 -10.023 1 93.25 211 GLU A C 1
ATOM 1565 O O . GLU A 1 211 ? 18.266 4.816 -10.586 1 93.25 211 GLU A O 1
ATOM 1570 N N . LEU A 1 212 ? 19.094 3.848 -8.734 1 94.12 212 LEU A N 1
ATOM 1571 C CA . LEU A 1 212 ? 18.375 4.758 -7.855 1 94.12 212 LEU A CA 1
ATOM 1572 C C . LEU A 1 212 ? 18.859 6.188 -8.023 1 94.12 212 LEU A C 1
ATOM 1574 O O . LEU A 1 212 ? 18.062 7.109 -8.211 1 94.12 212 LEU A O 1
ATOM 1578 N N . VAL A 1 213 ? 20.188 6.379 -7.98 1 93.56 213 VAL A N 1
ATOM 1579 C CA . VAL A 1 213 ? 20.797 7.699 -8.078 1 93.56 213 VAL A CA 1
ATOM 1580 C C . VAL A 1 213 ? 20.469 8.328 -9.43 1 93.56 213 VAL A C 1
ATOM 1582 O O . VAL A 1 213 ? 20.062 9.492 -9.492 1 93.56 213 VAL A O 1
ATOM 1585 N N . GLU A 1 214 ? 20.531 7.547 -10.5 1 93.5 214 GLU A N 1
ATOM 1586 C CA . GLU A 1 214 ? 20.234 8.047 -11.844 1 93.5 214 GLU A CA 1
ATOM 1587 C C . GLU A 1 214 ? 18.75 8.344 -12.016 1 93.5 214 GLU A C 1
ATOM 1589 O O . GLU A 1 214 ? 18.375 9.328 -12.648 1 93.5 214 GLU A O 1
ATOM 1594 N N . GLY A 1 215 ? 17.953 7.484 -11.461 1 93.75 215 GLY A N 1
ATOM 1595 C CA . GLY A 1 215 ? 16.531 7.703 -11.523 1 93.75 215 GLY A CA 1
ATOM 1596 C C . GLY A 1 215 ? 16.078 8.984 -10.852 1 93.75 215 GLY A C 1
ATOM 1597 O O . GLY A 1 215 ? 15.367 9.789 -11.445 1 93.75 215 GLY A O 1
ATOM 1598 N N . LEU A 1 216 ? 16.516 9.156 -9.68 1 93.44 216 LEU A N 1
ATOM 1599 C CA . LEU A 1 216 ? 16.172 10.367 -8.938 1 93.44 216 LEU A CA 1
ATOM 1600 C C . LEU A 1 216 ? 16.812 11.594 -9.57 1 93.44 216 LEU A C 1
ATOM 1602 O O . LEU A 1 216 ? 16.203 12.664 -9.617 1 93.44 216 LEU A O 1
ATOM 1606 N N . GLY A 1 217 ? 18.016 11.398 -10.016 1 92.06 217 GLY A N 1
ATOM 1607 C CA . GLY A 1 217 ? 18.766 12.492 -10.617 1 92.06 217 GLY A CA 1
ATOM 1608 C C . GLY A 1 217 ? 18.141 13.008 -11.891 1 92.06 217 GLY A C 1
ATOM 1609 O O . GLY A 1 217 ? 18.391 14.141 -12.305 1 92.06 217 GLY A O 1
ATOM 1610 N N . SER A 1 218 ? 17.344 12.172 -12.531 1 93.12 218 SER A N 1
ATOM 1611 C CA . SER A 1 218 ? 16.719 12.555 -13.797 1 93.12 218 SER A CA 1
ATOM 1612 C C . SER A 1 218 ? 15.461 13.383 -13.57 1 93.12 218 SER A C 1
ATOM 1614 O O . SER A 1 218 ? 14.883 13.914 -14.516 1 93.12 218 SER A O 1
ATOM 1616 N N . LEU A 1 219 ? 15.016 13.555 -12.312 1 93.75 219 LEU A N 1
ATOM 1617 C CA . LEU A 1 219 ? 13.805 14.281 -11.953 1 93.75 219 LEU A CA 1
ATOM 1618 C C . LEU A 1 219 ? 14.133 15.68 -11.445 1 93.75 219 LEU A C 1
ATOM 1620 O O . LEU A 1 219 ? 15.195 15.898 -10.859 1 93.75 219 LEU A O 1
ATOM 162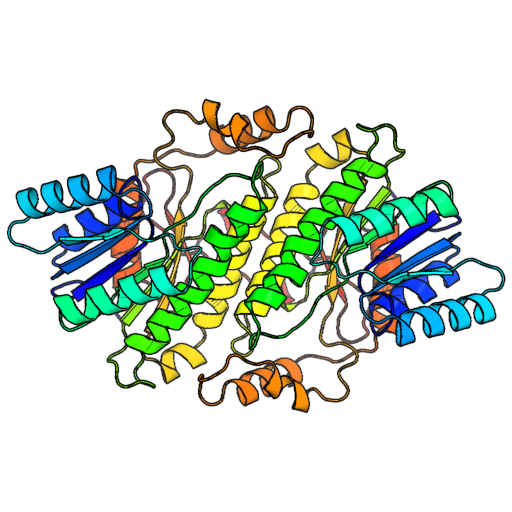4 N N . PRO A 1 220 ? 13.195 16.656 -11.711 1 93.69 220 PRO A N 1
ATOM 1625 C CA . PRO A 1 220 ? 13.5 18.016 -11.266 1 93.69 220 PRO A CA 1
ATOM 1626 C C . PRO A 1 220 ? 13.586 18.141 -9.742 1 93.69 220 PRO A C 1
ATOM 1628 O O . PRO A 1 220 ? 12.75 17.562 -9.031 1 93.69 220 PRO A O 1
ATOM 1631 N N . GLU A 1 221 ? 14.57 18.828 -9.234 1 93.75 221 GLU A N 1
ATOM 1632 C CA . GLU A 1 221 ? 14.766 19.047 -7.809 1 93.75 221 GLU A CA 1
ATOM 1633 C C . GLU A 1 221 ? 14.016 20.297 -7.34 1 93.75 221 GLU A C 1
ATOM 1635 O O . GLU A 1 221 ? 13.695 21.172 -8.148 1 93.75 221 GLU A O 1
ATOM 1640 N N . GLN A 1 222 ? 13.727 20.375 -6.062 1 96.38 222 GLN A N 1
ATOM 1641 C CA . GLN A 1 222 ? 13.117 21.562 -5.465 1 96.38 222 GLN A CA 1
ATOM 1642 C C . GLN A 1 222 ? 13.477 21.672 -3.988 1 96.38 222 GLN A C 1
ATOM 1644 O O . GLN A 1 222 ? 14.023 20.75 -3.4 1 96.38 222 GLN A O 1
ATOM 1649 N N . ALA A 1 223 ? 13.203 22.828 -3.402 1 96.12 223 ALA A N 1
ATOM 1650 C CA . ALA A 1 223 ? 13.406 23.078 -1.977 1 96.12 223 ALA A CA 1
ATOM 1651 C C . ALA A 1 223 ? 12.18 22.656 -1.171 1 96.12 223 ALA A C 1
ATOM 1653 O O . ALA A 1 223 ? 11.062 22.641 -1.695 1 96.12 223 ALA A O 1
ATOM 1654 N N . PRO A 1 224 ? 12.359 22.281 0.097 1 97.44 224 PRO A N 1
ATOM 1655 C CA . PRO A 1 224 ? 11.219 21.953 0.948 1 97.44 224 PRO A CA 1
ATOM 1656 C C . PRO A 1 224 ? 10.164 23.062 0.97 1 97.44 224 PRO A C 1
ATOM 1658 O O . PRO A 1 224 ? 8.961 22.766 1.029 1 97.44 224 PRO A O 1
ATOM 1661 N N . GLU A 1 225 ? 10.555 24.297 0.854 1 97.69 225 GLU A N 1
ATOM 1662 C CA . GLU A 1 225 ? 9.648 25.438 0.898 1 97.69 225 GLU A CA 1
ATOM 1663 C C . GLU A 1 225 ? 8.68 25.422 -0.28 1 97.69 225 GLU A C 1
ATOM 1665 O O . GLU A 1 225 ? 7.535 25.859 -0.154 1 97.69 225 GLU A O 1
ATOM 1670 N N . ASP A 1 226 ? 9.156 24.906 -1.434 1 98.12 226 ASP A N 1
ATOM 1671 C CA . ASP A 1 226 ? 8.281 24.797 -2.6 1 98.12 226 ASP A CA 1
ATOM 1672 C C . ASP A 1 226 ? 7.133 23.844 -2.34 1 98.12 226 ASP A C 1
ATOM 1674 O O . ASP A 1 226 ? 5.984 24.125 -2.691 1 98.12 226 ASP A O 1
ATOM 1678 N N . VAL A 1 227 ? 7.41 22.75 -1.698 1 98.56 227 VAL A N 1
ATOM 1679 C CA . VAL A 1 227 ? 6.379 21.766 -1.364 1 98.56 227 VAL A CA 1
ATOM 1680 C C . VAL A 1 227 ? 5.426 22.359 -0.327 1 98.56 227 VAL A C 1
ATOM 1682 O O . VAL A 1 227 ? 4.211 22.141 -0.402 1 98.56 227 VAL A O 1
ATOM 1685 N N . ALA A 1 228 ? 5.965 23.109 0.636 1 98.69 228 ALA A N 1
ATOM 1686 C CA . ALA A 1 228 ? 5.168 23.688 1.718 1 98.69 228 ALA 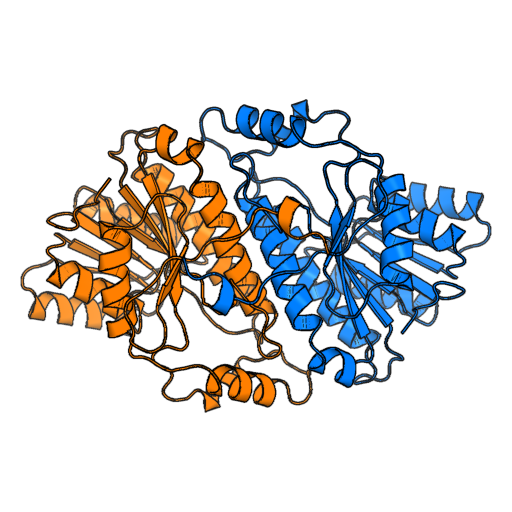A CA 1
ATOM 1687 C C . ALA A 1 228 ? 4.176 24.703 1.183 1 98.69 228 ALA A C 1
ATOM 1689 O O . ALA A 1 228 ? 3.037 24.781 1.655 1 98.69 228 ALA A O 1
ATOM 1690 N N . LYS A 1 229 ? 4.621 25.516 0.19 1 98.5 229 LYS A N 1
ATOM 1691 C CA . LYS A 1 229 ? 3.691 26.438 -0.455 1 98.5 229 LYS A CA 1
ATOM 1692 C C . LYS A 1 229 ? 2.547 25.688 -1.127 1 98.5 229 LYS A C 1
ATOM 1694 O O . LYS A 1 229 ? 1.395 26.109 -1.07 1 98.5 229 LYS A O 1
ATOM 1699 N N . GLY A 1 230 ? 2.904 24.578 -1.766 1 98.62 230 GLY A N 1
ATOM 1700 C CA . GLY A 1 230 ? 1.882 23.734 -2.352 1 98.62 230 GLY A CA 1
ATOM 1701 C C . GLY A 1 230 ? 0.905 23.172 -1.329 1 98.62 230 GLY A C 1
ATOM 1702 O O . GLY A 1 230 ? -0.287 23.047 -1.612 1 98.62 230 GLY A O 1
ATOM 1703 N N . MET A 1 231 ? 1.378 22.875 -0.129 1 98.69 231 MET A N 1
ATOM 1704 C CA . MET A 1 231 ? 0.544 22.344 0.948 1 98.69 231 MET A CA 1
ATOM 1705 C C . MET A 1 231 ? -0.559 23.344 1.312 1 98.69 231 MET A C 1
ATOM 1707 O O . MET A 1 231 ? -1.704 22.938 1.538 1 98.69 231 MET A O 1
ATOM 1711 N N . ILE A 1 232 ? -0.229 24.641 1.368 1 98.69 232 ILE A N 1
ATOM 1712 C CA . ILE A 1 232 ? -1.222 25.656 1.673 1 98.69 232 ILE A CA 1
ATOM 1713 C C . ILE A 1 232 ? -2.305 25.672 0.595 1 98.69 232 ILE A C 1
ATOM 1715 O O . ILE A 1 232 ? -3.498 25.703 0.906 1 98.69 232 ILE A O 1
ATOM 1719 N N . THR A 1 233 ? -1.861 25.594 -0.669 1 98.5 233 THR A N 1
ATOM 1720 C CA . THR A 1 233 ? -2.807 25.531 -1.778 1 98.5 233 THR A CA 1
ATOM 1721 C C . THR A 1 233 ? -3.686 24.281 -1.675 1 98.5 233 THR A C 1
ATOM 1723 O O . THR A 1 233 ? -4.902 24.359 -1.86 1 98.5 233 THR A O 1
ATOM 1726 N N . LEU A 1 234 ? -3.076 23.188 -1.363 1 98.5 234 LEU A N 1
ATOM 1727 C CA . LEU A 1 234 ? -3.787 21.922 -1.263 1 98.5 234 LEU A CA 1
ATOM 1728 C C . LEU A 1 234 ? -4.859 21.984 -0.179 1 98.5 234 LEU A C 1
ATOM 1730 O O . LEU A 1 234 ? -6.008 21.594 -0.411 1 98.5 234 LEU A O 1
ATOM 1734 N N . ILE A 1 235 ? -4.512 22.469 0.988 1 98.56 235 ILE A N 1
ATOM 1735 C CA . ILE A 1 235 ? -5.426 22.5 2.127 1 98.56 235 ILE A CA 1
ATOM 1736 C C . ILE A 1 235 ? -6.566 23.469 1.859 1 98.56 235 ILE A C 1
ATOM 1738 O O . ILE A 1 235 ? -7.715 23.203 2.213 1 98.56 235 ILE A O 1
ATOM 1742 N N . THR A 1 236 ? -6.285 24.578 1.188 1 98.12 236 THR A N 1
ATOM 1743 C CA . THR A 1 236 ? -7.27 25.656 1.056 1 98.12 236 THR A CA 1
ATOM 1744 C C . THR A 1 236 ? -8.117 25.453 -0.198 1 98.12 236 THR A C 1
ATOM 1746 O O . THR A 1 236 ? -9.25 25.938 -0.268 1 98.12 236 THR A O 1
ATOM 1749 N N . LYS A 1 237 ? -7.613 24.672 -1.209 1 97.31 237 LYS A N 1
ATOM 1750 C CA . LYS A 1 237 ? -8.328 24.609 -2.48 1 97.31 237 LYS A CA 1
ATOM 1751 C C . LYS A 1 237 ? -8.641 23.156 -2.857 1 97.31 237 LYS A C 1
ATOM 1753 O O . LYS A 1 237 ? -9.484 22.906 -3.725 1 97.31 237 LYS A O 1
ATOM 1758 N N . GLY A 1 238 ? -7.961 22.234 -2.268 1 97.5 238 GLY A N 1
ATOM 1759 C CA . GLY A 1 238 ? -8.141 20.844 -2.656 1 97.5 238 GLY A CA 1
ATOM 1760 C C . GLY A 1 238 ? -9.508 20.297 -2.281 1 97.5 238 GLY A C 1
ATOM 1761 O O . GLY A 1 238 ? -10.039 20.609 -1.217 1 97.5 238 GLY A O 1
ATOM 1762 N N . GLU A 1 239 ? -10.039 19.453 -3.143 1 97.31 239 GLU A N 1
ATOM 1763 C CA . GLU A 1 239 ? -11.281 18.75 -2.84 1 97.31 239 GLU A CA 1
ATOM 1764 C C . GLU A 1 239 ? -11.008 17.422 -2.135 1 97.31 239 GLU A C 1
ATOM 1766 O O . GLU A 1 239 ? -9.961 16.797 -2.35 1 97.31 239 GLU A O 1
ATOM 1771 N N . ASN A 1 240 ? -11.969 17 -1.385 1 98.06 240 ASN A N 1
ATOM 1772 C CA . ASN A 1 240 ? -11.844 15.727 -0.672 1 98.06 240 ASN A CA 1
ATOM 1773 C C . ASN A 1 240 ? -11.461 14.586 -1.616 1 98.06 240 ASN A C 1
ATOM 1775 O O . ASN A 1 240 ? -12.078 14.422 -2.67 1 98.06 240 ASN A O 1
ATOM 1779 N N . GLY A 1 241 ? -10.438 13.875 -1.276 1 98.25 241 GLY A N 1
ATOM 1780 C CA . GLY A 1 241 ? -10.023 12.695 -2.025 1 98.25 241 GLY A CA 1
ATOM 1781 C C . GLY A 1 241 ? -9.055 13.016 -3.146 1 98.25 241 GLY A C 1
ATOM 1782 O O . GLY A 1 241 ? -8.523 12.109 -3.795 1 98.25 241 GLY A O 1
ATOM 1783 N N . SER A 1 242 ? -8.734 14.336 -3.359 1 98.25 242 SER A N 1
ATOM 1784 C CA . SER A 1 242 ? -7.918 14.719 -4.504 1 98.25 242 SER A CA 1
ATOM 1785 C C . SER A 1 242 ? -6.445 14.414 -4.262 1 98.25 242 SER A C 1
ATOM 1787 O O . SER A 1 242 ? -6.008 14.312 -3.115 1 98.25 242 SER A O 1
ATOM 1789 N N . VAL A 1 243 ? -5.734 14.164 -5.297 1 98.75 243 VAL A N 1
ATOM 1790 C CA . VAL A 1 243 ? -4.309 13.859 -5.324 1 98.75 243 VAL A CA 1
ATOM 1791 C C . VAL A 1 243 ? -3.562 14.969 -6.07 1 98.75 243 VAL A C 1
ATOM 1793 O O . VAL A 1 243 ? -3.936 15.328 -7.191 1 98.75 243 VAL A O 1
ATOM 1796 N N . TRP A 1 244 ? -2.5 15.531 -5.438 1 98.81 244 TRP A N 1
ATOM 1797 C CA . TRP A 1 244 ? -1.811 16.688 -5.996 1 98.81 244 TRP A CA 1
ATOM 1798 C C . TRP A 1 244 ? -0.303 16.453 -6.039 1 98.81 244 TRP A C 1
ATOM 1800 O O . TRP A 1 244 ? 0.266 15.867 -5.113 1 98.81 244 TRP A O 1
ATOM 1810 N N . VAL A 1 245 ? 0.352 16.953 -7.062 1 98.81 245 VAL A N 1
ATOM 1811 C CA . VAL A 1 245 ? 1.793 16.844 -7.258 1 98.81 245 VAL A CA 1
ATOM 1812 C C . VAL A 1 245 ? 2.461 18.188 -6.996 1 98.81 245 VAL A C 1
ATOM 1814 O O . VAL A 1 245 ? 2.002 19.219 -7.488 1 98.81 245 VAL A O 1
ATOM 1817 N N . ALA A 1 246 ? 3.461 18.266 -6.176 1 98.62 246 ALA A N 1
ATOM 1818 C CA . ALA A 1 246 ? 4.391 19.391 -6.004 1 98.62 246 ALA A CA 1
ATOM 1819 C C . ALA A 1 246 ? 5.789 19.016 -6.48 1 98.62 246 ALA A C 1
ATOM 1821 O O . ALA A 1 246 ? 6.492 18.234 -5.82 1 98.62 246 ALA A O 1
ATOM 1822 N N . GLU A 1 247 ? 6.211 19.562 -7.602 1 97.69 247 GLU A N 1
ATOM 1823 C CA . GLU A 1 247 ? 7.484 19.141 -8.18 1 97.69 247 GLU A CA 1
ATOM 1824 C C . GLU A 1 247 ? 8.172 20.297 -8.898 1 97.69 247 GLU A C 1
ATOM 1826 O O . GLU A 1 247 ? 7.508 21.141 -9.508 1 97.69 247 GLU A O 1
ATOM 1831 N N . GLY A 1 248 ? 9.492 20.344 -8.758 1 96.75 248 GLY A N 1
ATOM 1832 C CA . GLY A 1 248 ? 10.32 21.203 -9.578 1 96.75 248 GLY A CA 1
ATOM 1833 C C . GLY A 1 248 ? 10.219 22.672 -9.188 1 96.75 248 GLY A C 1
ATOM 1834 O O . GLY A 1 248 ? 10.594 23.547 -9.969 1 96.75 248 GLY A O 1
ATOM 1835 N N . GLY A 1 249 ? 9.648 22.922 -8.062 1 97.31 249 GLY A N 1
ATOM 1836 C CA . GLY A 1 249 ? 9.508 24.297 -7.613 1 97.31 249 GLY A CA 1
ATOM 1837 C C . GLY A 1 249 ? 8.406 25.047 -8.328 1 97.31 249 GLY A C 1
ATOM 1838 O O . GLY A 1 249 ? 8.367 26.281 -8.305 1 97.31 249 GLY A O 1
ATOM 1839 N N . GLU A 1 250 ? 7.598 24.328 -9.023 1 97.56 250 GLU A N 1
ATOM 1840 C CA . GLU A 1 250 ? 6.457 24.906 -9.734 1 97.56 250 GLU A CA 1
ATOM 1841 C C . GLU A 1 250 ? 5.188 24.828 -8.891 1 97.56 250 GLU A C 1
ATOM 1843 O O . GLU A 1 250 ? 5.133 24.078 -7.91 1 97.56 250 GLU A O 1
ATOM 1848 N N . PRO A 1 251 ? 4.148 25.625 -9.227 1 97.56 251 PRO A N 1
ATOM 1849 C CA . PRO A 1 251 ? 2.875 25.5 -8.508 1 97.56 251 PRO A CA 1
ATOM 1850 C C . PRO A 1 251 ? 2.32 24.078 -8.547 1 97.56 251 PRO A C 1
ATOM 1852 O O . PRO A 1 251 ? 2.449 23.391 -9.562 1 97.56 251 PRO A O 1
ATOM 1855 N N . ILE A 1 252 ? 1.77 23.672 -7.488 1 98.25 252 ILE A N 1
ATOM 1856 C CA . ILE A 1 252 ? 1.26 22.297 -7.402 1 98.25 252 ILE A CA 1
ATOM 1857 C C . ILE A 1 252 ? 0.114 22.109 -8.391 1 98.25 252 ILE A C 1
ATOM 1859 O O . ILE A 1 252 ? -0.508 23.094 -8.82 1 98.25 252 ILE A O 1
ATOM 1863 N N . TYR A 1 253 ? -0.163 20.922 -8.758 1 98.25 253 TYR A N 1
ATOM 1864 C CA . TYR A 1 253 ? -1.269 20.609 -9.656 1 98.25 253 TYR A CA 1
ATOM 1865 C C . TYR A 1 253 ? -1.968 19.328 -9.25 1 98.25 253 TYR A C 1
ATOM 1867 O O . TYR A 1 253 ? -1.343 18.422 -8.68 1 98.25 253 TYR A O 1
ATOM 1875 N N . GLU A 1 254 ? -3.25 19.266 -9.516 1 98.25 254 GLU A N 1
ATOM 1876 C CA . GLU A 1 254 ? -4.055 18.078 -9.242 1 98.25 254 GLU A CA 1
ATOM 1877 C C . GLU A 1 254 ? -3.889 17.047 -10.344 1 98.25 254 GLU A C 1
ATOM 1879 O O . GLU A 1 254 ? -3.705 17.391 -11.516 1 98.25 254 GLU A O 1
ATOM 1884 N N . VAL A 1 255 ? -3.891 15.789 -9.938 1 98.06 255 VAL A N 1
ATOM 1885 C CA . VAL A 1 255 ? -3.879 14.734 -10.945 1 98.06 255 VAL A CA 1
ATOM 1886 C C . VAL A 1 255 ? -5.25 14.062 -11.008 1 98.06 255 VAL A C 1
ATOM 1888 O O . VAL A 1 255 ? -5.98 14.031 -10.016 1 98.06 255 VAL A O 1
ATOM 1891 N N . LYS A 1 256 ? -5.586 13.57 -12.195 1 96.38 256 LYS A N 1
ATOM 1892 C CA . LYS A 1 256 ? -6.789 12.773 -12.414 1 96.38 256 LYS A CA 1
ATOM 1893 C C . LYS A 1 256 ? -6.449 11.305 -12.609 1 96.38 256 LYS A C 1
ATOM 1895 O O . LYS A 1 256 ? -5.98 10.906 -13.68 1 96.38 256 LYS A O 1
ATOM 1900 N N . ILE A 1 257 ? -6.746 10.539 -11.594 1 96 257 ILE A N 1
ATOM 1901 C CA . ILE A 1 257 ? -6.531 9.102 -11.711 1 96 257 ILE A CA 1
ATOM 1902 C C . ILE A 1 257 ? -7.684 8.469 -12.492 1 96 257 ILE A C 1
ATOM 1904 O O . ILE A 1 257 ? -8.844 8.586 -12.102 1 96 257 ILE A O 1
ATOM 1908 N N . PRO A 1 258 ? -7.391 7.777 -13.562 1 95.56 258 PRO A N 1
ATOM 1909 C CA . PRO A 1 258 ? -8.469 7.234 -14.398 1 95.56 258 PRO A CA 1
ATOM 1910 C C . PRO A 1 258 ? -9.25 6.121 -13.703 1 95.56 258 PRO A C 1
ATOM 1912 O O . PRO A 1 258 ? -8.711 5.438 -12.828 1 95.56 258 PRO A O 1
ATOM 1915 N N . GLN A 1 259 ? -10.445 6 -14.141 1 94.88 259 GLN A N 1
ATOM 1916 C CA . GLN A 1 259 ? -11.227 4.844 -13.727 1 94.88 259 GLN A CA 1
ATOM 1917 C C . GLN A 1 259 ? -10.641 3.551 -14.289 1 94.88 259 GLN A C 1
ATOM 1919 O O . GLN A 1 259 ? -10.188 3.518 -15.438 1 94.88 259 GLN A O 1
ATOM 1924 N N . ARG A 1 260 ? -10.688 2.516 -13.461 1 93.12 260 ARG A N 1
ATOM 1925 C CA . ARG A 1 260 ? -10.039 1.267 -13.836 1 93.12 260 ARG A CA 1
ATOM 1926 C C . ARG A 1 260 ? -10.602 0.731 -15.148 1 93.12 260 ARG A C 1
ATOM 1928 O O . ARG A 1 260 ? -9.875 0.129 -15.945 1 93.12 260 ARG A O 1
ATOM 1935 N N . GLN A 1 261 ? -11.859 0.938 -15.398 1 92.44 261 GLN A N 1
ATOM 1936 C CA . GLN A 1 261 ? -12.523 0.404 -16.578 1 92.44 261 GLN A CA 1
ATOM 1937 C C . GLN A 1 261 ? -11.969 1.04 -17.859 1 92.44 261 GLN A C 1
ATOM 1939 O O . GLN A 1 261 ? -12.133 0.496 -18.953 1 92.44 261 GLN A O 1
ATOM 1944 N N . THR A 1 262 ? -11.312 2.174 -17.719 1 94.44 262 THR A N 1
ATOM 1945 C CA . THR A 1 262 ? -10.789 2.885 -18.875 1 94.44 262 THR A CA 1
ATOM 1946 C C . THR A 1 262 ? -9.336 2.484 -19.141 1 94.44 262 THR A C 1
ATOM 1948 O O . THR A 1 262 ? -8.727 2.955 -20.109 1 94.44 262 THR A O 1
ATOM 1951 N N . LEU A 1 263 ? -8.789 1.574 -18.344 1 95.81 263 LEU A N 1
ATOM 1952 C CA . LEU A 1 263 ? -7.371 1.24 -18.422 1 95.81 263 LEU A CA 1
ATOM 1953 C C . LEU A 1 263 ? -7.148 0.051 -19.359 1 95.81 263 LEU A C 1
ATOM 1955 O O . LEU A 1 263 ? -6.004 -0.296 -19.656 1 95.81 263 LEU A O 1
ATOM 1959 N N . ARG A 1 264 ? -8.234 -0.621 -19.766 1 95.5 264 ARG A N 1
ATOM 1960 C CA . ARG A 1 264 ? -8.078 -1.808 -20.594 1 95.5 264 ARG A CA 1
ATOM 1961 C C . ARG A 1 264 ? -7.32 -1.48 -21.875 1 95.5 264 ARG A C 1
ATOM 1963 O O . ARG A 1 264 ? -7.656 -0.523 -22.578 1 95.5 264 ARG A O 1
ATOM 1970 N N . LYS A 1 265 ? -6.273 -2.309 -22.125 1 93.19 265 LYS A N 1
ATOM 1971 C CA . LYS A 1 265 ? -5.531 -2.16 -23.375 1 93.19 265 LYS A CA 1
ATOM 1972 C C . LYS A 1 265 ? -6.355 -2.631 -24.562 1 93.19 265 LYS A C 1
ATOM 1974 O O . LYS A 1 265 ? -7.117 -3.594 -24.453 1 93.19 265 LYS A O 1
ATOM 1979 N N . MET B 1 1 ? 8.641 -12.617 -24.578 1 53.03 1 MET B N 1
ATOM 1980 C CA . MET B 1 1 ? 9.008 -14.031 -24.547 1 53.03 1 MET B CA 1
ATOM 1981 C C . MET B 1 1 ? 7.957 -14.844 -23.797 1 53.03 1 MET B C 1
ATOM 1983 O O . MET B 1 1 ? 7.395 -14.375 -22.797 1 53.03 1 MET B O 1
ATOM 1987 N N . VAL B 1 2 ? 7.461 -15.867 -24.531 1 71.56 2 VAL B N 1
ATOM 1988 C CA . VAL B 1 2 ? 6.445 -16.812 -24.078 1 71.56 2 VAL B CA 1
ATOM 1989 C C . VAL B 1 2 ? 7.043 -17.734 -23.016 1 71.56 2 VAL B C 1
ATOM 1991 O O . VAL B 1 2 ? 8.102 -18.328 -23.219 1 71.56 2 VAL B O 1
ATOM 1994 N N . PHE B 1 3 ? 6.574 -17.609 -21.75 1 91.31 3 PHE B N 1
ATOM 1995 C CA . PHE B 1 3 ? 7.012 -18.562 -20.719 1 91.31 3 PHE B CA 1
ATOM 1996 C C . PHE B 1 3 ? 6.223 -19.859 -20.828 1 91.31 3 PHE B C 1
ATOM 1998 O O . PHE B 1 3 ? 4.992 -19.859 -20.75 1 91.31 3 PHE B O 1
ATOM 2005 N N . ASP B 1 4 ? 6.883 -20.969 -21.031 1 96.12 4 ASP B N 1
ATOM 2006 C CA . ASP B 1 4 ? 6.242 -22.281 -21.125 1 96.12 4 ASP B CA 1
ATOM 2007 C C . ASP B 1 4 ? 6.094 -22.922 -19.75 1 96.12 4 ASP B C 1
ATOM 2009 O O . ASP B 1 4 ? 7.082 -23.141 -19.047 1 96.12 4 ASP B O 1
ATOM 2013 N N . ILE B 1 5 ? 4.922 -23.344 -19.406 1 97.94 5 ILE B N 1
ATOM 2014 C CA . ILE B 1 5 ? 4.594 -23.891 -18.094 1 97.94 5 ILE B CA 1
ATOM 2015 C C . ILE B 1 5 ? 4.984 -25.359 -18.047 1 97.94 5 ILE B C 1
ATOM 2017 O O . ILE B 1 5 ? 5.195 -25.922 -16.953 1 97.94 5 ILE B O 1
ATOM 2021 N N . LYS B 1 6 ? 5.105 -26.031 -19.156 1 97.81 6 LYS B N 1
ATOM 2022 C CA . LYS B 1 6 ? 5.395 -27.469 -19.203 1 97.81 6 LYS B CA 1
ATOM 2023 C C . LYS B 1 6 ? 6.703 -27.781 -18.484 1 97.81 6 LYS B C 1
ATOM 2025 O O . LYS B 1 6 ? 7.719 -27.125 -18.703 1 97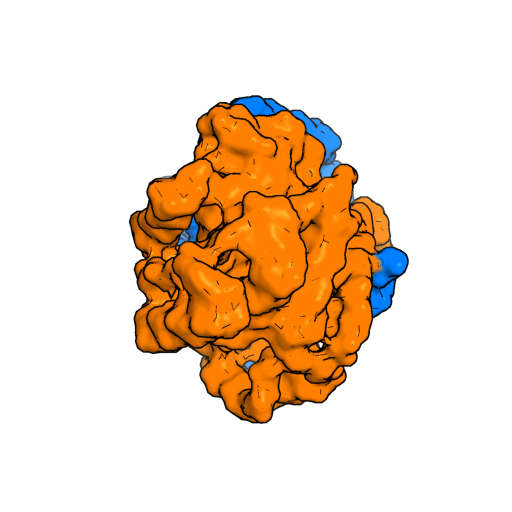.81 6 LYS B O 1
ATOM 2030 N N . ASN B 1 7 ? 6.637 -28.719 -17.578 1 98.06 7 ASN B N 1
ATOM 2031 C CA . ASN B 1 7 ? 7.758 -29.281 -16.828 1 98.06 7 ASN B CA 1
ATOM 2032 C C . ASN B 1 7 ? 8.352 -28.25 -15.859 1 98.06 7 ASN B C 1
ATOM 2034 O O . ASN B 1 7 ? 9.484 -28.406 -15.406 1 98.06 7 ASN B O 1
ATOM 2038 N N . LYS B 1 8 ? 7.637 -27.203 -15.547 1 98.56 8 LYS B N 1
ATOM 2039 C CA . LYS B 1 8 ? 8.133 -26.172 -14.641 1 98.56 8 LYS B CA 1
ATOM 2040 C C . LYS B 1 8 ? 7.707 -26.453 -13.203 1 98.56 8 LYS B C 1
ATOM 2042 O O . LYS B 1 8 ? 6.742 -27.172 -12.961 1 98.56 8 LYS B O 1
ATOM 2047 N N . ILE B 1 9 ? 8.453 -25.906 -12.297 1 98.81 9 ILE B N 1
ATOM 2048 C CA . ILE B 1 9 ? 8.242 -26.094 -10.859 1 98.81 9 ILE B CA 1
ATOM 2049 C C . ILE B 1 9 ? 7.773 -24.781 -10.234 1 98.81 9 ILE B C 1
ATOM 2051 O O . ILE B 1 9 ? 8.383 -23.734 -10.438 1 98.81 9 ILE B O 1
ATOM 2055 N N . ALA B 1 10 ? 6.672 -24.891 -9.445 1 98.94 10 ALA B N 1
ATOM 2056 C CA . ALA B 1 10 ? 6.066 -23.656 -8.922 1 98.94 10 ALA B CA 1
ATOM 2057 C C . ALA B 1 10 ? 5.961 -23.719 -7.398 1 98.94 10 ALA B C 1
ATOM 2059 O O . ALA B 1 10 ? 5.91 -24.797 -6.812 1 98.94 10 ALA B O 1
ATOM 2060 N N . LEU B 1 11 ? 6.02 -22.578 -6.773 1 98.94 11 LEU B N 1
ATOM 2061 C CA . LEU B 1 11 ? 5.672 -22.344 -5.375 1 98.94 11 LEU B CA 1
ATOM 2062 C C . LEU B 1 11 ? 4.559 -21.312 -5.258 1 98.94 11 LEU B C 1
ATOM 2064 O O . LEU B 1 11 ? 4.641 -20.234 -5.848 1 98.94 11 LEU B O 1
ATOM 2068 N N . ILE B 1 12 ? 3.506 -21.672 -4.559 1 98.94 12 ILE B N 1
ATOM 2069 C CA . ILE B 1 12 ? 2.354 -20.781 -4.395 1 98.94 12 ILE B CA 1
ATOM 2070 C C . ILE B 1 12 ? 2.078 -20.578 -2.906 1 98.94 12 ILE B C 1
ATOM 2072 O O . ILE B 1 12 ? 1.818 -21.531 -2.172 1 98.94 12 ILE B O 1
ATOM 2076 N N . THR B 1 13 ? 2.125 -19.344 -2.455 1 98.94 13 THR B N 1
ATOM 2077 C CA . THR B 1 13 ? 1.676 -19.031 -1.103 1 98.94 13 THR B CA 1
ATOM 2078 C C . THR B 1 13 ? 0.159 -18.875 -1.062 1 98.94 13 THR B C 1
ATOM 2080 O O . THR B 1 13 ? -0.447 -18.406 -2.029 1 98.94 13 THR B O 1
ATOM 2083 N N . GLY B 1 14 ? -0.4 -19.203 0.098 1 98.31 14 GLY B N 1
ATOM 2084 C CA . GLY B 1 14 ? -1.853 -19.172 0.168 1 98.31 14 GLY B CA 1
ATOM 2085 C C . GLY B 1 14 ? -2.516 -20.141 -0.784 1 98.31 14 GLY B C 1
ATOM 2086 O O . GLY B 1 14 ? -3.543 -19.828 -1.39 1 98.31 14 GLY B O 1
ATOM 2087 N N . GLY B 1 15 ? -1.941 -21.297 -0.987 1 97.69 15 GLY B N 1
ATOM 2088 C CA . GLY B 1 15 ? -2.369 -22.188 -2.053 1 97.69 15 GLY B CA 1
ATOM 2089 C C . GLY B 1 15 ? -3.299 -23.281 -1.574 1 97.69 15 GLY B C 1
ATOM 2090 O O . GLY B 1 15 ? -3.699 -24.156 -2.355 1 97.69 15 GLY B O 1
ATOM 2091 N N . ALA B 1 16 ? -3.703 -23.266 -0.26 1 96.31 16 ALA B N 1
ATOM 2092 C CA . ALA B 1 16 ? -4.434 -24.391 0.308 1 96.31 16 ALA B CA 1
ATOM 2093 C C . ALA B 1 16 ? -5.914 -24.344 -0.069 1 96.31 16 ALA B C 1
ATOM 2095 O O . ALA B 1 16 ? -6.629 -25.328 0.042 1 96.31 16 ALA B O 1
ATOM 2096 N N . ALA B 1 17 ? -6.414 -23.156 -0.462 1 93.06 17 ALA B N 1
ATOM 2097 C CA . ALA B 1 17 ? -7.828 -22.984 -0.778 1 93.06 17 ALA B CA 1
ATOM 2098 C C . ALA B 1 17 ? -8.039 -21.859 -1.782 1 93.06 17 ALA B C 1
ATOM 2100 O O . ALA B 1 17 ? -7.078 -21.219 -2.211 1 93.06 17 ALA B O 1
ATOM 2101 N N . GLY B 1 18 ? -9.234 -21.75 -2.246 1 94.38 18 GLY B N 1
ATOM 2102 C CA . GLY B 1 18 ? -9.641 -20.594 -3.035 1 94.38 18 GLY B CA 1
ATOM 2103 C C . GLY B 1 18 ? -8.867 -20.469 -4.332 1 94.38 18 GLY B C 1
ATOM 2104 O O . GLY B 1 18 ? -8.68 -21.438 -5.059 1 94.38 18 GLY B O 1
ATOM 2105 N N . ILE B 1 19 ? -8.523 -19.234 -4.641 1 96.88 19 ILE B N 1
ATOM 2106 C CA . ILE B 1 19 ? -7.859 -18.906 -5.898 1 96.88 19 ILE B CA 1
ATOM 2107 C C . ILE B 1 19 ? -6.508 -19.609 -5.961 1 96.88 19 ILE B C 1
ATOM 2109 O O . ILE B 1 19 ? -6.113 -20.125 -7.016 1 96.88 19 ILE B O 1
ATOM 2113 N N . GLY B 1 20 ? -5.773 -19.703 -4.809 1 97.81 20 GLY B N 1
ATOM 2114 C CA . GLY B 1 20 ? -4.473 -20.359 -4.77 1 97.81 20 GLY B CA 1
ATOM 2115 C C . GLY B 1 20 ? -4.531 -21.828 -5.129 1 97.81 20 GLY B C 1
ATOM 2116 O O . GLY B 1 20 ? -3.695 -22.328 -5.887 1 97.81 20 GLY B O 1
ATOM 2117 N N . LEU B 1 21 ? -5.504 -22.469 -4.582 1 98 21 LEU B N 1
ATOM 2118 C CA . LEU B 1 21 ? -5.703 -23.875 -4.906 1 98 21 LEU B CA 1
ATOM 2119 C C . LEU B 1 21 ? -6.047 -24.047 -6.379 1 98 21 LEU B C 1
ATOM 2121 O O . LEU B 1 21 ? -5.555 -24.969 -7.031 1 98 21 LEU B O 1
ATOM 2125 N N . ALA B 1 22 ? -6.859 -23.156 -6.914 1 98.38 22 ALA B N 1
ATOM 2126 C CA . ALA B 1 22 ? -7.227 -23.188 -8.328 1 98.38 22 ALA B CA 1
ATOM 2127 C C . ALA B 1 22 ? -6.008 -22.969 -9.219 1 98.38 22 ALA B C 1
ATOM 2129 O O . ALA B 1 22 ? -5.891 -23.578 -10.281 1 98.38 22 ALA B O 1
ATOM 2130 N N . TYR B 1 23 ? -5.098 -22.047 -8.789 1 98.75 23 TYR B N 1
ATOM 2131 C CA . TYR B 1 23 ? -3.852 -21.859 -9.523 1 98.75 23 TYR B CA 1
ATOM 2132 C C . TYR B 1 23 ? -3.066 -23.172 -9.617 1 98.75 23 TYR B C 1
ATOM 2134 O O . TYR B 1 23 ? -2.574 -23.516 -10.695 1 98.75 23 TYR B O 1
ATOM 2142 N N . THR B 1 24 ? -2.938 -23.891 -8.477 1 98.75 24 THR B N 1
ATOM 2143 C CA . THR B 1 24 ? -2.191 -25.141 -8.438 1 98.75 24 THR B CA 1
ATOM 2144 C C . THR B 1 24 ? -2.773 -26.156 -9.43 1 98.75 24 THR B C 1
ATOM 2146 O O . THR B 1 24 ? -2.043 -26.734 -10.234 1 98.75 24 THR B O 1
ATOM 2149 N N . ARG B 1 25 ? -4.07 -26.328 -9.414 1 98.56 25 ARG B N 1
ATOM 2150 C CA . ARG B 1 25 ? -4.75 -27.281 -10.281 1 98.56 25 ARG B CA 1
ATOM 2151 C C . ARG B 1 25 ? -4.539 -26.922 -11.75 1 98.56 25 ARG B C 1
ATOM 2153 O O . ARG B 1 25 ? -4.242 -27.797 -12.57 1 98.56 25 ARG B O 1
ATOM 2160 N N . GLU B 1 26 ? -4.684 -25.641 -12.031 1 98.62 26 GLU B N 1
ATOM 2161 C CA . GLU B 1 26 ? -4.574 -25.219 -13.43 1 98.62 26 GLU B CA 1
ATOM 2162 C C . GLU B 1 26 ? -3.143 -25.344 -13.938 1 98.62 26 GLU B C 1
ATOM 2164 O O . GLU B 1 26 ? -2.922 -25.672 -15.102 1 98.62 26 GLU B O 1
ATOM 2169 N N . LEU B 1 27 ? -2.141 -25.062 -13.086 1 98.75 27 LEU B N 1
ATOM 2170 C CA . LEU B 1 27 ? -0.746 -25.266 -13.461 1 98.75 27 LEU B CA 1
ATOM 2171 C C . LEU B 1 27 ? -0.475 -26.719 -13.797 1 98.75 27 LEU B C 1
ATOM 2173 O O . LEU B 1 27 ? 0.156 -27.031 -14.805 1 98.75 27 LEU B O 1
ATOM 2177 N N . LEU B 1 28 ? -0.953 -27.656 -12.961 1 98.69 28 LEU B N 1
ATOM 2178 C CA . LEU B 1 28 ? -0.765 -29.078 -13.188 1 98.69 28 LEU B CA 1
ATOM 2179 C C . LEU B 1 28 ? -1.461 -29.531 -14.469 1 98.69 28 LEU B C 1
ATOM 2181 O O . LEU B 1 28 ? -0.9 -30.297 -15.25 1 98.69 28 LEU B O 1
ATOM 2185 N N . ARG B 1 29 ? -2.637 -29 -14.688 1 98.25 29 ARG B N 1
ATOM 2186 C CA . ARG B 1 29 ? -3.391 -29.312 -15.898 1 98.25 29 ARG B CA 1
ATOM 2187 C C . ARG B 1 29 ? -2.635 -28.875 -17.141 1 98.25 29 ARG B C 1
ATOM 2189 O O . ARG B 1 29 ? -2.76 -29.5 -18.203 1 98.25 29 ARG B O 1
ATOM 2196 N N . ASN B 1 30 ? -1.857 -27.844 -17.016 1 98.12 30 ASN B N 1
ATOM 2197 C CA . ASN B 1 30 ? -1.125 -27.297 -18.156 1 98.12 30 ASN B CA 1
ATOM 2198 C C . ASN B 1 30 ? 0.312 -27.812 -18.203 1 98.12 30 ASN B C 1
ATOM 2200 O O . ASN B 1 30 ? 1.168 -27.219 -18.859 1 98.12 30 ASN B O 1
ATOM 2204 N N . GLY B 1 31 ? 0.66 -28.812 -17.375 1 97.88 31 GLY B N 1
ATOM 2205 C CA . GLY B 1 31 ? 1.885 -29.562 -17.578 1 97.88 31 GLY B CA 1
ATOM 2206 C C . GLY B 1 31 ? 2.98 -29.203 -16.594 1 97.88 31 GLY B C 1
ATOM 2207 O O . GLY B 1 31 ? 4.129 -29.625 -16.766 1 97.88 31 GLY B O 1
ATOM 2208 N N . ALA B 1 32 ? 2.701 -28.422 -15.562 1 98.56 32 ALA B N 1
ATOM 2209 C CA . ALA B 1 32 ? 3.715 -28.188 -14.539 1 98.56 32 ALA B CA 1
ATOM 2210 C C . ALA B 1 32 ? 4.227 -29.5 -13.953 1 98.56 32 ALA B C 1
ATOM 2212 O O . ALA B 1 32 ? 3.455 -30.438 -13.734 1 98.56 32 ALA B O 1
ATOM 2213 N N . LYS B 1 33 ? 5.52 -29.531 -13.695 1 98.31 33 LYS B N 1
ATOM 2214 C CA . LYS B 1 33 ? 6.16 -30.719 -13.141 1 98.31 33 LYS B CA 1
ATOM 2215 C C . LYS B 1 33 ? 5.777 -30.922 -11.68 1 98.31 33 LYS B C 1
ATOM 2217 O O . LYS B 1 33 ? 5.52 -32.062 -11.25 1 98.31 33 LYS B O 1
ATOM 2222 N N . ALA B 1 34 ? 5.801 -29.828 -10.953 1 98.69 34 ALA B N 1
ATOM 2223 C CA . ALA B 1 34 ? 5.566 -29.906 -9.508 1 98.69 34 ALA B CA 1
ATOM 2224 C C . ALA B 1 34 ? 5.141 -28.562 -8.938 1 98.69 34 ALA B C 1
ATOM 2226 O O . ALA B 1 34 ? 5.469 -27.516 -9.492 1 98.69 34 ALA B O 1
ATOM 2227 N N . VAL B 1 35 ? 4.379 -28.625 -7.875 1 98.88 35 VAL B N 1
ATOM 2228 C CA . VAL B 1 35 ? 3.936 -27.406 -7.188 1 98.88 35 VAL B CA 1
ATOM 2229 C C . VAL B 1 35 ? 4.105 -27.578 -5.68 1 98.88 35 VAL B C 1
ATOM 2231 O O . VAL B 1 35 ? 3.713 -28.609 -5.117 1 98.88 35 VAL B O 1
ATOM 2234 N N . THR B 1 36 ? 4.75 -26.656 -5.027 1 98.94 36 THR B N 1
ATOM 2235 C CA . THR B 1 36 ? 4.754 -26.531 -3.576 1 98.94 36 THR B CA 1
ATOM 2236 C C . THR B 1 36 ? 3.699 -25.531 -3.109 1 98.94 36 THR B C 1
ATOM 2238 O O . THR B 1 36 ? 3.717 -24.375 -3.514 1 98.94 36 THR B O 1
ATOM 2241 N N . ILE B 1 37 ? 2.789 -26.047 -2.287 1 98.81 37 ILE B N 1
ATOM 2242 C CA . ILE B 1 37 ? 1.771 -25.203 -1.668 1 98.81 37 ILE B CA 1
ATOM 2243 C C . ILE B 1 37 ? 2.248 -24.734 -0.292 1 98.81 37 ILE B C 1
ATOM 2245 O O . ILE B 1 37 ? 2.588 -25.562 0.561 1 98.81 37 ILE B O 1
ATOM 2249 N N . ALA B 1 38 ? 2.354 -23.453 -0.078 1 98.94 38 ALA B N 1
ATOM 2250 C CA . ALA B 1 38 ? 2.652 -22.859 1.225 1 98.94 38 ALA B CA 1
ATOM 2251 C C . ALA B 1 38 ? 1.428 -22.156 1.8 1 98.94 38 ALA B C 1
ATOM 2253 O O . ALA B 1 38 ? 0.827 -21.297 1.141 1 98.94 38 ALA B O 1
ATOM 2254 N N . ASP B 1 39 ? 1.049 -22.5 2.934 1 98.69 39 ASP B N 1
ATOM 2255 C CA . ASP B 1 39 ? -0.138 -21.938 3.578 1 98.69 39 ASP B CA 1
ATOM 2256 C C . ASP B 1 39 ? -0.072 -22.109 5.094 1 98.69 39 ASP B C 1
ATOM 2258 O O . ASP B 1 39 ? 0.631 -23 5.594 1 98.69 39 ASP B O 1
ATOM 2262 N N . VAL B 1 40 ? -0.813 -21.328 5.777 1 98.5 40 VAL B N 1
ATOM 2263 C CA . VAL B 1 40 ? -0.786 -21.375 7.234 1 98.5 40 VAL B CA 1
ATOM 2264 C C . VAL B 1 40 ? -1.68 -22.516 7.727 1 98.5 40 VAL B C 1
ATOM 2266 O O . VAL B 1 40 ? -1.448 -23.078 8.797 1 98.5 40 VAL B O 1
ATOM 2269 N N . ASP B 1 41 ? -2.697 -22.906 6.961 1 98.06 41 ASP B N 1
ATOM 2270 C CA . ASP B 1 41 ? -3.664 -23.922 7.352 1 98.06 41 ASP B CA 1
ATOM 2271 C C . ASP B 1 41 ? -3.156 -25.312 7.012 1 98.06 41 ASP B C 1
ATOM 2273 O O . ASP B 1 41 ? -3.318 -25.781 5.883 1 98.06 41 ASP B O 1
ATOM 2277 N N . ALA B 1 42 ? -2.699 -26 7.973 1 98.19 42 ALA B N 1
ATOM 2278 C CA . ALA B 1 42 ? -2.07 -27.297 7.754 1 98.19 42 ALA B CA 1
ATOM 2279 C C . ALA B 1 42 ? -3.098 -28.328 7.301 1 98.19 42 ALA B C 1
ATOM 2281 O O . ALA B 1 42 ? -2.832 -29.125 6.391 1 98.19 42 ALA B O 1
ATOM 2282 N N . SER B 1 43 ? -4.23 -28.328 7.922 1 98.44 43 SER B N 1
ATOM 2283 C CA . SER B 1 43 ? -5.258 -29.312 7.609 1 98.44 43 SER B CA 1
ATOM 2284 C C . SER B 1 43 ? -5.73 -29.188 6.164 1 98.44 43 SER B C 1
ATOM 2286 O O . SER B 1 43 ? -5.762 -30.172 5.422 1 98.44 43 SER B O 1
ATOM 2288 N N . LYS B 1 44 ? -6.043 -28 5.719 1 97.88 44 LYS B N 1
ATOM 2289 C CA . LYS B 1 44 ? -6.504 -27.766 4.355 1 97.88 44 LYS B CA 1
ATOM 2290 C C . LYS B 1 44 ? -5.387 -28.016 3.348 1 97.88 44 LYS B C 1
ATOM 2292 O O . LYS B 1 44 ? -5.621 -28.578 2.275 1 97.88 44 LYS B O 1
ATOM 2297 N N . GLY B 1 45 ? -4.199 -27.594 3.729 1 98.44 45 GLY B N 1
ATOM 2298 C CA . GLY B 1 45 ? -3.07 -27.766 2.828 1 98.44 45 GLY B CA 1
ATOM 2299 C C . GLY B 1 45 ? -2.721 -29.219 2.562 1 98.44 45 GLY B C 1
ATOM 2300 O O . GLY B 1 45 ? -2.512 -29.609 1.414 1 98.44 45 GLY B O 1
ATOM 2301 N N . GLU B 1 46 ? -2.658 -30 3.605 1 98.38 46 GLU B N 1
ATOM 2302 C CA . GLU B 1 46 ? -2.34 -31.422 3.471 1 98.38 46 GLU B CA 1
ATOM 2303 C C . GLU B 1 46 ? -3.414 -32.156 2.672 1 98.38 46 GLU B C 1
ATOM 2305 O O . GLU B 1 46 ? -3.102 -32.969 1.814 1 98.38 46 GLU B O 1
ATOM 2310 N N . LYS B 1 47 ? -4.633 -31.828 2.992 1 98.38 47 LYS B N 1
ATOM 2311 C CA . LYS B 1 47 ? -5.742 -32.438 2.262 1 98.38 47 LYS B CA 1
ATOM 2312 C C . LYS B 1 47 ? -5.688 -32.062 0.781 1 98.38 47 LYS B C 1
ATOM 2314 O O . LYS B 1 47 ? -5.859 -32.938 -0.081 1 98.38 47 LYS B O 1
ATOM 2319 N N . SER B 1 48 ? -5.465 -30.797 0.46 1 98.12 48 SER B N 1
ATOM 2320 C CA . SER B 1 48 ? -5.414 -30.344 -0.923 1 98.12 48 SER B CA 1
ATOM 2321 C C . SER B 1 48 ? -4.273 -31 -1.688 1 98.12 48 SER B C 1
ATOM 2323 O O . SER B 1 48 ? -4.441 -31.391 -2.842 1 98.12 48 SER B O 1
ATOM 2325 N N . ALA B 1 49 ? -3.096 -31.094 -1.054 1 98.44 49 ALA B N 1
ATOM 2326 C CA . ALA B 1 49 ? -1.962 -31.75 -1.696 1 98.44 49 ALA B CA 1
ATOM 2327 C C . ALA B 1 49 ? -2.279 -33.219 -2.008 1 98.44 49 ALA B C 1
ATOM 2329 O O . ALA B 1 49 ? -1.986 -33.688 -3.102 1 98.44 49 ALA B O 1
ATOM 2330 N N . LYS B 1 50 ? -2.893 -33.906 -1.042 1 98.06 50 LYS B N 1
ATOM 2331 C CA . LYS B 1 50 ? -3.275 -35.281 -1.224 1 98.06 50 LYS B CA 1
ATOM 2332 C C . LYS B 1 50 ? -4.273 -35.438 -2.369 1 98.06 50 LYS B C 1
ATOM 2334 O O . LYS B 1 50 ? -4.113 -36.312 -3.223 1 98.06 50 LYS B O 1
ATOM 2339 N N . ASP B 1 51 ? -5.254 -34.625 -2.373 1 98.12 51 ASP B N 1
ATOM 2340 C CA . ASP B 1 51 ? -6.293 -34.688 -3.396 1 98.12 51 ASP B CA 1
ATOM 2341 C C . ASP B 1 51 ? -5.711 -34.406 -4.785 1 98.12 51 ASP B C 1
ATOM 2343 O O . ASP B 1 51 ? -6.078 -35.094 -5.754 1 98.12 51 ASP B O 1
ATOM 2347 N N . LEU B 1 52 ? -4.848 -33.438 -4.898 1 98.56 52 LEU B N 1
ATOM 2348 C CA . LEU B 1 52 ? -4.234 -33.094 -6.176 1 98.56 52 LEU B CA 1
ATOM 2349 C C . LEU B 1 52 ? -3.322 -34.219 -6.664 1 98.56 52 LEU B C 1
ATOM 2351 O O . LEU B 1 52 ? -3.293 -34.531 -7.855 1 98.56 52 LEU B O 1
ATOM 2355 N N . ASN B 1 53 ? -2.553 -34.781 -5.762 1 98.38 53 ASN B N 1
ATOM 2356 C CA . ASN B 1 53 ? -1.695 -35.906 -6.137 1 98.38 53 ASN B CA 1
ATOM 2357 C C . ASN B 1 53 ? -2.512 -37.094 -6.613 1 98.38 53 ASN B C 1
ATOM 2359 O O . ASN B 1 53 ? -2.084 -37.844 -7.504 1 98.38 53 ASN B O 1
ATOM 2363 N N . ALA B 1 54 ? -3.686 -37.281 -6.008 1 98 54 ALA B N 1
ATOM 2364 C CA . ALA B 1 54 ? -4.582 -38.344 -6.461 1 98 54 ALA B CA 1
ATOM 2365 C C . ALA B 1 54 ? -5.133 -38.062 -7.852 1 98 54 ALA B C 1
ATOM 2367 O O . ALA B 1 54 ? -5.277 -38.938 -8.68 1 98 54 ALA B O 1
ATOM 2368 N N . GLU B 1 55 ? -5.445 -36.844 -8.062 1 97.75 55 GLU B N 1
ATOM 2369 C CA . GLU B 1 55 ? -6.066 -36.406 -9.312 1 97.75 55 GLU B CA 1
ATOM 2370 C C . GLU B 1 55 ? -5.07 -36.438 -10.469 1 97.75 55 GLU B C 1
ATOM 2372 O O . GLU B 1 55 ? -5.418 -36.875 -11.578 1 97.75 55 GLU B O 1
ATOM 2377 N N . PHE B 1 56 ? -3.893 -36.031 -10.266 1 97.31 56 PHE B N 1
ATOM 2378 C CA . PHE B 1 56 ? -2.949 -35.844 -11.359 1 97.31 56 PHE B CA 1
ATOM 2379 C C . PHE B 1 56 ? -1.903 -36.938 -11.375 1 97.31 56 PHE B C 1
ATOM 2381 O O . PHE B 1 56 ? -1.15 -37.094 -12.344 1 97.31 56 PHE B O 1
ATOM 2388 N N . GLY B 1 57 ? -1.883 -37.719 -10.336 1 92 57 GLY B N 1
ATOM 2389 C CA . GLY B 1 57 ? -0.939 -38.812 -10.258 1 92 57 GLY B CA 1
ATOM 2390 C C . GLY B 1 57 ? 0.446 -38.406 -9.812 1 92 57 GLY B C 1
ATOM 2391 O O . GLY B 1 57 ? 0.849 -37.25 -10.047 1 92 57 GLY B O 1
ATOM 2392 N N . GLY B 1 58 ? 1.025 -39.25 -9.148 1 84.12 58 GLY B N 1
ATOM 2393 C CA . GLY B 1 58 ? 2.404 -39.031 -8.742 1 84.12 58 GLY B CA 1
ATOM 2394 C C . GLY B 1 58 ? 2.533 -38.094 -7.555 1 84.12 58 GLY B C 1
ATOM 2395 O O . GLY B 1 58 ? 1.537 -37.75 -6.91 1 84.12 58 GLY B O 1
ATOM 2396 N N . ASN B 1 59 ? 3.686 -37.75 -7.043 1 92.5 59 ASN B N 1
ATOM 2397 C CA . ASN B 1 59 ? 4.043 -36.812 -5.992 1 92.5 59 ASN B CA 1
ATOM 2398 C C . ASN B 1 59 ? 4.457 -35.469 -6.566 1 92.5 59 ASN B C 1
ATOM 2400 O O . ASN B 1 59 ? 5.605 -35.031 -6.414 1 92.5 59 ASN B O 1
ATOM 2404 N N . LYS B 1 60 ? 3.342 -34.844 -7.18 1 98.12 60 LYS B N 1
ATOM 2405 C CA . LYS B 1 60 ? 3.605 -33.594 -7.895 1 98.12 60 LYS B CA 1
ATOM 2406 C C . LYS B 1 60 ? 3.371 -32.375 -7 1 98.12 60 LYS B C 1
ATOM 2408 O O . LYS B 1 60 ? 3.803 -31.266 -7.32 1 98.12 60 LYS B O 1
ATOM 2413 N N . VAL B 1 61 ? 2.676 -32.625 -5.906 1 98.81 61 VAL B N 1
ATOM 2414 C CA . VAL B 1 61 ? 2.338 -31.516 -5.027 1 98.81 61 VAL B CA 1
ATOM 2415 C C . VAL B 1 61 ? 2.805 -31.812 -3.604 1 98.81 61 VAL B C 1
ATOM 2417 O O . VAL B 1 61 ? 2.574 -32.906 -3.09 1 98.81 61 VAL B O 1
ATOM 2420 N N . ILE B 1 62 ? 3.471 -30.906 -2.98 1 98.75 62 ILE B N 1
ATOM 2421 C CA . ILE B 1 62 ? 3.754 -31 -1.552 1 98.75 62 ILE B CA 1
ATOM 2422 C C . ILE B 1 62 ? 3.213 -29.766 -0.835 1 98.75 62 ILE B C 1
ATOM 2424 O O . ILE B 1 62 ? 3 -28.719 -1.457 1 98.75 62 ILE B O 1
ATOM 2428 N N . PHE B 1 63 ? 2.936 -29.953 0.428 1 98.75 63 PHE B N 1
ATOM 2429 C CA . PHE B 1 63 ? 2.469 -28.859 1.287 1 98.75 63 PHE B CA 1
ATOM 2430 C C . PHE B 1 63 ? 3.518 -28.516 2.334 1 98.75 63 PHE B C 1
ATOM 2432 O O . PHE B 1 63 ? 4.164 -29.406 2.895 1 98.75 63 PHE B O 1
ATOM 2439 N N . VAL B 1 64 ? 3.764 -27.234 2.521 1 98.88 64 VAL B N 1
ATOM 2440 C CA . VAL B 1 64 ? 4.605 -26.703 3.586 1 98.88 64 VAL B CA 1
ATOM 2441 C C . VAL B 1 64 ? 3.809 -25.703 4.422 1 98.88 64 VAL B C 1
ATOM 2443 O O . VAL B 1 64 ? 3.355 -24.672 3.912 1 98.88 64 VAL B O 1
ATOM 2446 N N . GLN B 1 65 ? 3.559 -26.031 5.688 1 98.88 65 GLN B N 1
ATOM 2447 C CA . GLN B 1 65 ? 2.902 -25.047 6.547 1 98.88 65 GLN B CA 1
ATOM 2448 C C . GLN B 1 65 ? 3.76 -23.797 6.711 1 98.88 65 GLN B C 1
ATOM 2450 O O . GLN B 1 65 ? 4.914 -23.891 7.137 1 98.88 65 GLN B O 1
ATOM 2455 N N . THR B 1 66 ? 3.16 -22.688 6.367 1 98.88 66 THR B N 1
ATOM 2456 C CA . THR B 1 66 ? 3.934 -21.453 6.309 1 98.88 66 THR B CA 1
ATOM 2457 C C . THR B 1 66 ? 3.096 -20.266 6.781 1 98.88 66 THR B C 1
ATOM 2459 O O . THR B 1 66 ? 2.043 -19.969 6.211 1 98.88 66 THR B O 1
ATOM 2462 N N . ASP B 1 67 ? 3.492 -19.672 7.832 1 98.88 67 ASP B N 1
ATOM 2463 C CA . ASP B 1 67 ? 3.055 -18.312 8.125 1 98.88 67 ASP B CA 1
ATOM 2464 C C . ASP B 1 67 ? 3.891 -17.281 7.363 1 98.88 67 ASP B C 1
ATOM 2466 O O . ASP B 1 67 ? 5.039 -17.016 7.73 1 98.88 67 ASP B O 1
ATOM 2470 N N . VAL B 1 68 ? 3.295 -16.688 6.363 1 98.81 68 VAL B N 1
ATOM 2471 C CA . VAL B 1 68 ? 4.059 -15.883 5.418 1 98.81 68 VAL B CA 1
ATOM 2472 C C . VAL B 1 68 ? 4.535 -14.602 6.098 1 98.81 68 VAL B C 1
ATOM 2474 O O . VAL B 1 68 ? 5.375 -13.883 5.555 1 98.81 68 VAL B O 1
ATOM 2477 N N . THR B 1 69 ? 3.969 -14.266 7.344 1 98.62 69 THR B N 1
ATOM 2478 C CA . THR B 1 69 ? 4.434 -13.094 8.078 1 98.62 69 THR B CA 1
ATOM 2479 C C . THR B 1 69 ? 5.738 -13.391 8.805 1 98.62 69 THR B C 1
ATOM 2481 O O . THR B 1 69 ? 6.375 -12.492 9.352 1 98.62 69 THR B O 1
ATOM 2484 N N . LYS B 1 70 ? 6.098 -14.656 8.836 1 98.81 70 LYS B N 1
ATOM 2485 C CA . LYS B 1 70 ? 7.355 -15.078 9.445 1 98.81 70 LYS B CA 1
ATOM 2486 C C . LYS B 1 70 ? 8.422 -15.344 8.383 1 98.81 70 LYS B C 1
ATOM 2488 O O . LYS B 1 70 ? 8.32 -16.297 7.617 1 98.81 70 LYS B O 1
ATOM 2493 N N . ALA B 1 71 ? 9.438 -14.578 8.438 1 98.62 71 ALA B N 1
ATOM 2494 C CA . ALA B 1 71 ? 10.477 -14.594 7.406 1 98.62 71 ALA B CA 1
ATOM 2495 C C . ALA B 1 71 ? 11.109 -15.977 7.281 1 98.62 71 ALA B C 1
ATOM 2497 O O . ALA B 1 71 ? 11.328 -16.469 6.176 1 98.62 71 ALA B O 1
ATOM 2498 N N . ASP B 1 72 ? 11.391 -16.562 8.375 1 98.69 72 ASP B N 1
ATOM 2499 C CA . ASP B 1 72 ? 12.078 -17.844 8.375 1 98.69 72 ASP B CA 1
ATOM 2500 C C . ASP B 1 72 ? 11.195 -18.938 7.805 1 98.69 72 ASP B C 1
ATOM 2502 O O . ASP B 1 72 ? 11.672 -19.828 7.094 1 98.69 72 ASP B O 1
ATOM 2506 N N . GLN B 1 73 ? 9.898 -18.875 8.062 1 98.94 73 GLN B N 1
ATOM 2507 C CA . GLN B 1 73 ? 8.984 -19.891 7.543 1 98.94 73 GLN B CA 1
ATOM 2508 C C . GLN B 1 73 ? 8.805 -19.766 6.035 1 98.94 73 GLN B C 1
ATOM 2510 O O . GLN B 1 73 ? 8.766 -20.766 5.316 1 98.94 73 GLN B O 1
ATOM 2515 N N . LEU B 1 74 ? 8.727 -18.562 5.562 1 98.94 74 LEU B N 1
ATOM 2516 C CA . LEU B 1 74 ? 8.594 -18.359 4.125 1 98.94 74 LEU B CA 1
ATOM 2517 C C . LEU B 1 74 ? 9.844 -18.844 3.391 1 98.94 74 LEU B C 1
ATOM 2519 O O . LEU B 1 74 ? 9.742 -19.516 2.365 1 98.94 74 LEU B O 1
ATOM 2523 N N . GLU B 1 75 ? 10.969 -18.516 3.924 1 98.88 75 GLU B N 1
ATOM 2524 C CA . GLU B 1 75 ? 12.195 -18.969 3.283 1 98.88 75 GLU B CA 1
ATOM 2525 C C . GLU B 1 75 ? 12.297 -20.5 3.316 1 98.88 75 GLU B C 1
ATOM 2527 O O . GLU B 1 75 ? 12.781 -21.109 2.365 1 98.88 75 GLU B O 1
ATOM 2532 N N . ALA B 1 76 ? 11.867 -21.062 4.414 1 98.88 76 ALA B N 1
ATOM 2533 C CA . ALA B 1 76 ? 11.875 -22.516 4.516 1 98.88 76 ALA B CA 1
ATOM 2534 C C . ALA B 1 76 ? 11.016 -23.156 3.426 1 98.88 76 ALA B C 1
ATOM 2536 O O . ALA B 1 76 ? 11.344 -24.234 2.918 1 98.88 76 ALA B O 1
ATOM 2537 N N . ALA B 1 77 ? 9.922 -22.531 3.053 1 98.94 77 ALA B N 1
ATOM 2538 C CA . ALA B 1 77 ? 9.078 -23.031 1.973 1 98.94 77 ALA B CA 1
ATOM 2539 C C . ALA B 1 77 ? 9.828 -23.031 0.643 1 98.94 77 ALA B C 1
ATOM 2541 O O . ALA B 1 77 ? 9.742 -23.984 -0.132 1 98.94 77 ALA B O 1
ATOM 2542 N N . PHE B 1 78 ? 10.586 -21.969 0.367 1 98.94 78 PHE B N 1
ATOM 2543 C CA . PHE B 1 78 ? 11.406 -21.891 -0.834 1 98.94 78 PHE B CA 1
ATOM 2544 C C . PHE B 1 78 ? 12.445 -23 -0.846 1 98.94 78 PHE B C 1
ATOM 2546 O O . PHE B 1 78 ? 12.586 -23.719 -1.837 1 98.94 78 PHE B O 1
ATOM 2553 N N . LYS B 1 79 ? 13.117 -23.141 0.285 1 98.88 79 LYS B N 1
ATOM 2554 C CA . LYS B 1 79 ? 14.172 -24.125 0.385 1 98.88 79 LYS B CA 1
ATOM 2555 C C . LYS B 1 79 ? 13.617 -25.547 0.234 1 98.88 79 LYS B C 1
ATOM 2557 O O . LYS B 1 79 ? 14.219 -26.391 -0.429 1 98.88 79 LYS B O 1
ATOM 2562 N N . THR B 1 80 ? 12.5 -25.766 0.831 1 98.88 80 THR B N 1
ATOM 2563 C CA . THR B 1 80 ? 11.867 -27.078 0.725 1 98.88 80 THR B CA 1
ATOM 2564 C C . THR B 1 80 ? 11.5 -27.391 -0.724 1 98.88 80 THR B C 1
ATOM 2566 O O . THR B 1 80 ? 11.742 -28.5 -1.209 1 98.88 80 THR B O 1
ATOM 2569 N N . ALA B 1 81 ? 10.922 -26.453 -1.413 1 98.81 81 ALA B N 1
ATOM 2570 C CA . ALA B 1 81 ? 10.578 -26.625 -2.82 1 98.81 81 ALA B CA 1
ATOM 2571 C C . ALA B 1 81 ? 11.812 -26.984 -3.645 1 98.81 81 ALA B C 1
ATOM 2573 O O . ALA B 1 81 ? 11.805 -27.969 -4.387 1 98.81 81 ALA B O 1
ATOM 2574 N N . ILE B 1 82 ? 12.875 -26.234 -3.461 1 98.56 82 ILE B N 1
ATOM 2575 C CA . ILE B 1 82 ? 14.086 -26.391 -4.254 1 98.56 82 ILE B CA 1
ATOM 2576 C C . ILE B 1 82 ? 14.742 -27.734 -3.922 1 98.56 82 ILE B C 1
ATOM 2578 O O . ILE B 1 82 ? 15.203 -28.438 -4.82 1 98.56 82 ILE B O 1
ATOM 2582 N N . ASN B 1 83 ? 14.766 -28.031 -2.621 1 98.56 83 ASN B N 1
ATOM 2583 C CA . ASN B 1 83 ? 15.383 -29.281 -2.205 1 98.56 83 ASN B CA 1
ATOM 2584 C C . ASN B 1 83 ? 14.602 -30.5 -2.701 1 98.56 83 ASN B C 1
ATOM 2586 O O . ASN B 1 83 ? 15.188 -31.531 -3.033 1 98.56 83 ASN B O 1
ATOM 2590 N N . THR B 1 84 ? 13.32 -30.375 -2.73 1 98.62 84 THR B N 1
ATOM 2591 C CA . THR B 1 84 ? 12.453 -31.484 -3.105 1 98.62 84 THR B CA 1
ATOM 2592 C C . THR B 1 84 ? 12.469 -31.703 -4.617 1 98.62 84 THR B C 1
ATOM 2594 O O . THR B 1 84 ? 12.586 -32.844 -5.09 1 98.62 84 THR B O 1
ATOM 2597 N N . TRP B 1 85 ? 12.367 -30.594 -5.336 1 98.5 85 TRP B N 1
ATOM 2598 C CA . TRP B 1 85 ? 12.117 -30.719 -6.77 1 98.5 85 TRP B CA 1
ATOM 2599 C C . TRP B 1 85 ? 13.383 -30.422 -7.57 1 98.5 85 TRP B C 1
ATOM 2601 O O . TRP B 1 85 ? 13.406 -30.594 -8.789 1 98.5 85 TRP B O 1
ATOM 2611 N N . LYS B 1 86 ? 14.453 -29.906 -6.883 1 98 86 LYS B N 1
ATOM 2612 C CA . LYS B 1 86 ? 15.75 -29.578 -7.457 1 98 86 LYS B CA 1
ATOM 2613 C C . LYS B 1 86 ? 15.633 -28.438 -8.453 1 98 86 LYS B C 1
ATOM 2615 O O . LYS B 1 86 ? 16.234 -28.469 -9.531 1 98 86 LYS B O 1
ATOM 2620 N N . GLY B 1 87 ? 14.727 -27.469 -8.102 1 97.62 87 GLY B N 1
ATOM 2621 C CA . GLY B 1 87 ? 14.539 -26.281 -8.914 1 97.62 87 GLY B CA 1
ATOM 2622 C C . GLY B 1 87 ? 13.297 -25.5 -8.539 1 97.62 87 GLY B C 1
ATOM 2623 O O . GLY B 1 87 ? 12.5 -25.938 -7.719 1 97.62 87 GLY B O 1
ATOM 2624 N N . LEU B 1 88 ? 13.227 -24.344 -9.094 1 98.75 88 LEU B N 1
ATOM 2625 C CA . LEU B 1 88 ? 12.086 -23.438 -8.953 1 98.75 88 LEU B CA 1
ATOM 2626 C C . LEU B 1 88 ? 12.016 -22.469 -10.125 1 98.75 88 LEU B C 1
ATOM 2628 O O . LEU B 1 88 ? 13.008 -21.812 -10.461 1 98.75 88 LEU B O 1
ATOM 2632 N N . ASP B 1 89 ? 10.781 -22.375 -10.766 1 98.81 89 ASP B N 1
ATOM 2633 C CA . ASP B 1 89 ? 10.656 -21.594 -12 1 98.81 89 ASP B CA 1
ATOM 2634 C C . ASP B 1 89 ? 9.602 -20.5 -11.852 1 98.81 89 ASP B C 1
ATOM 2636 O O . ASP B 1 89 ? 9.68 -19.469 -12.508 1 98.81 89 ASP B O 1
ATOM 2640 N N . ILE B 1 90 ? 8.562 -20.797 -11.055 1 98.94 90 ILE B N 1
ATOM 2641 C CA . ILE B 1 90 ? 7.414 -19.906 -10.914 1 98.94 90 ILE B CA 1
ATOM 2642 C C . ILE B 1 90 ? 7.121 -19.672 -9.438 1 98.94 90 ILE B C 1
ATOM 2644 O O . ILE B 1 90 ? 7.039 -20.625 -8.656 1 98.94 90 ILE B O 1
ATOM 2648 N N . VAL B 1 91 ? 7.059 -18.453 -9.039 1 98.94 91 VAL B N 1
ATOM 2649 C CA . VAL B 1 91 ? 6.598 -18.078 -7.707 1 98.94 91 VAL B CA 1
ATOM 2650 C C . VAL B 1 91 ? 5.332 -17.234 -7.812 1 98.94 91 VAL B C 1
ATOM 2652 O O . VAL B 1 91 ? 5.312 -16.234 -8.531 1 98.94 91 VAL B O 1
ATOM 2655 N N . ILE B 1 92 ? 4.277 -17.672 -7.215 1 98.94 92 ILE B N 1
ATOM 2656 C CA . ILE B 1 92 ? 3.043 -16.906 -7.125 1 98.94 92 ILE B CA 1
ATOM 2657 C C . ILE B 1 92 ? 2.812 -16.469 -5.68 1 98.94 92 ILE B C 1
ATOM 2659 O O . ILE B 1 92 ? 2.451 -17.281 -4.828 1 98.94 92 ILE B O 1
ATOM 2663 N N . ASN B 1 93 ? 3.111 -15.219 -5.426 1 98.94 93 ASN B N 1
ATOM 2664 C CA . ASN B 1 93 ? 2.797 -14.625 -4.133 1 98.94 93 ASN B CA 1
ATOM 2665 C C . ASN B 1 93 ? 1.313 -14.289 -4.016 1 98.94 93 ASN B C 1
ATOM 2667 O O . ASN B 1 93 ? 0.91 -13.156 -4.258 1 98.94 93 ASN B O 1
ATOM 2671 N N . ASN B 1 94 ? 0.546 -15.258 -3.539 1 98.75 94 ASN B N 1
ATOM 2672 C CA . ASN B 1 94 ? -0.911 -15.203 -3.592 1 98.75 94 ASN B CA 1
ATOM 2673 C C . ASN B 1 94 ? -1.513 -14.977 -2.207 1 98.75 94 ASN B C 1
ATOM 2675 O O . ASN B 1 94 ? -2.629 -14.469 -2.086 1 98.75 94 ASN B O 1
ATOM 2679 N N . ALA B 1 95 ? -0.788 -15.391 -1.132 1 98.5 95 ALA B N 1
ATOM 2680 C CA . ALA B 1 95 ? -1.344 -15.211 0.206 1 98.5 95 ALA B CA 1
ATOM 2681 C C . ALA B 1 95 ? -1.779 -13.766 0.424 1 98.5 95 ALA B C 1
ATOM 2683 O O . ALA B 1 95 ? -1.018 -12.828 0.151 1 98.5 95 ALA B O 1
ATOM 2684 N N . GLY B 1 96 ? -2.947 -13.547 0.768 1 97.31 96 GLY B N 1
ATOM 2685 C CA . GLY B 1 96 ? -3.539 -12.242 1.014 1 97.31 96 GLY B CA 1
ATOM 2686 C C . GLY B 1 96 ? -4.863 -12.312 1.754 1 97.31 96 GLY B C 1
ATOM 2687 O O . GLY B 1 96 ? -5.535 -13.352 1.73 1 97.31 96 GLY B O 1
ATOM 2688 N N . ILE B 1 97 ? -5.199 -11.258 2.461 1 95.94 97 ILE B N 1
ATOM 2689 C CA . ILE B 1 97 ? -6.473 -11.227 3.172 1 95.94 97 ILE B CA 1
ATOM 2690 C C . ILE B 1 97 ? -7.125 -9.859 3.002 1 95.94 97 ILE B C 1
ATOM 2692 O O . ILE B 1 97 ? -6.438 -8.859 2.76 1 95.94 97 ILE B O 1
ATOM 2696 N N . MET B 1 98 ? -8.383 -9.82 2.967 1 95.38 98 MET B N 1
ATOM 2697 C CA . MET B 1 98 ? -9.172 -8.602 3.158 1 95.38 98 MET B CA 1
ATOM 2698 C C . MET B 1 98 ? -9.695 -8.516 4.586 1 95.38 98 MET B C 1
ATOM 2700 O O . MET B 1 98 ? -10.68 -9.172 4.938 1 95.38 98 MET B O 1
ATOM 2704 N N . ASN B 1 99 ? -9.055 -7.777 5.438 1 96.5 99 ASN B N 1
ATOM 2705 C CA . ASN B 1 99 ? -9.391 -7.641 6.852 1 96.5 99 ASN B CA 1
ATOM 2706 C C . ASN B 1 99 ? -8.938 -6.297 7.41 1 96.5 99 ASN B C 1
ATOM 2708 O O . ASN B 1 99 ? -7.965 -6.227 8.164 1 96.5 99 ASN B O 1
ATOM 2712 N N . ASP B 1 100 ? -9.711 -5.219 7.121 1 98 100 ASP B N 1
ATOM 2713 C CA . ASP B 1 100 ? -9.359 -3.883 7.586 1 98 100 ASP B CA 1
ATOM 2714 C C . ASP B 1 100 ? -9.508 -3.773 9.102 1 98 100 ASP B C 1
ATOM 2716 O O . ASP B 1 100 ? -8.914 -2.893 9.727 1 98 100 ASP B O 1
ATOM 2720 N N . ALA B 1 101 ? -10.359 -4.676 9.68 1 97.31 101 ALA B N 1
ATOM 2721 C CA . ALA B 1 101 ? -10.469 -4.699 11.133 1 97.31 101 ALA B CA 1
ATOM 2722 C C . ALA B 1 101 ? -9.125 -5.043 11.781 1 97.31 101 ALA B C 1
ATOM 2724 O O . ALA B 1 101 ? -8.836 -4.605 12.898 1 97.31 101 ALA B O 1
ATOM 2725 N N . ASN B 1 102 ? -8.352 -5.863 11.094 1 97.94 102 ASN B N 1
ATOM 2726 C CA . ASN B 1 102 ? -6.98 -6.199 11.477 1 97.94 102 ASN B CA 1
ATOM 2727 C C . ASN B 1 102 ? -5.98 -5.77 10.406 1 97.94 102 ASN B C 1
ATOM 2729 O O . ASN B 1 102 ? -5.246 -6.598 9.867 1 97.94 102 ASN B O 1
ATOM 2733 N N . TRP B 1 103 ? -5.945 -4.461 10.227 1 98.5 103 TRP B N 1
ATOM 2734 C CA . TRP B 1 103 ? -5.266 -3.914 9.055 1 98.5 103 TRP B CA 1
ATOM 2735 C C . TRP B 1 103 ? -3.754 -4.098 9.172 1 98.5 103 TRP B C 1
ATOM 2737 O O . TRP B 1 103 ? -3.059 -4.219 8.164 1 98.5 103 TRP B O 1
ATOM 2747 N N . GLU B 1 104 ? -3.174 -4.117 10.398 1 98.69 104 GLU B N 1
ATOM 2748 C CA . GLU B 1 104 ? -1.738 -4.344 10.523 1 98.69 104 GLU B CA 1
ATOM 2749 C C . GLU B 1 104 ? -1.348 -5.719 9.992 1 98.69 104 GLU B C 1
ATOM 2751 O O . GLU B 1 104 ? -0.352 -5.855 9.281 1 98.69 104 GLU B O 1
ATOM 2756 N N . LEU B 1 105 ? -2.117 -6.738 10.445 1 98.56 105 LEU B N 1
ATOM 2757 C CA . LEU B 1 105 ? -1.896 -8.078 9.914 1 98.56 105 LEU B CA 1
ATOM 2758 C C . LEU B 1 105 ? -2.088 -8.102 8.398 1 98.56 105 LEU B C 1
ATOM 2760 O O . LEU B 1 105 ? -1.327 -8.758 7.684 1 98.56 105 LEU B O 1
ATOM 2764 N N . GLN B 1 106 ? -3.105 -7.441 7.926 1 98.69 106 GLN B N 1
ATOM 2765 C CA . GLN B 1 106 ? -3.385 -7.352 6.5 1 98.69 106 GLN B CA 1
ATOM 2766 C C . GLN B 1 106 ? -2.189 -6.781 5.738 1 98.69 106 GLN B C 1
ATOM 2768 O O . GLN B 1 106 ? -1.815 -7.293 4.684 1 98.69 106 GLN B O 1
ATOM 2773 N N . ILE B 1 107 ? -1.56 -5.691 6.27 1 98.94 107 ILE B N 1
ATOM 2774 C CA . ILE B 1 107 ? -0.397 -5.098 5.621 1 98.94 107 ILE B CA 1
ATOM 2775 C C . ILE B 1 107 ? 0.767 -6.086 5.637 1 98.94 107 ILE B C 1
ATOM 2777 O O . ILE B 1 107 ? 1.464 -6.25 4.633 1 98.94 107 ILE B O 1
ATOM 2781 N N . ALA B 1 108 ? 0.966 -6.77 6.715 1 98.94 108 ALA B N 1
ATOM 2782 C CA . ALA B 1 108 ? 2.045 -7.746 6.832 1 98.94 108 ALA B CA 1
ATOM 2783 C C . ALA B 1 108 ? 1.899 -8.852 5.789 1 98.94 108 ALA B C 1
ATOM 2785 O O . ALA B 1 108 ? 2.885 -9.266 5.176 1 98.94 108 ALA B O 1
ATOM 2786 N N . ILE B 1 109 ? 0.719 -9.289 5.586 1 98.81 109 ILE B N 1
ATOM 2787 C CA . ILE B 1 109 ? 0.478 -10.398 4.664 1 98.81 109 ILE B CA 1
ATOM 2788 C C . ILE B 1 109 ? 0.456 -9.883 3.229 1 98.81 109 ILE B C 1
ATOM 2790 O O . ILE B 1 109 ? 1.12 -10.438 2.352 1 98.81 109 ILE B O 1
ATOM 2794 N N . ASN B 1 110 ? -0.262 -8.773 2.969 1 98.94 110 ASN B N 1
ATOM 2795 C CA . ASN B 1 110 ? -0.518 -8.32 1.606 1 98.94 110 ASN B CA 1
ATOM 2796 C C . ASN B 1 110 ? 0.679 -7.57 1.031 1 98.94 110 ASN B C 1
ATOM 2798 O O . ASN B 1 110 ? 0.814 -7.453 -0.188 1 98.94 110 ASN B O 1
ATOM 2802 N N . CYS B 1 111 ? 1.514 -7 1.9 1 98.94 111 CYS B N 1
ATOM 2803 C CA . CYS B 1 111 ? 2.617 -6.184 1.408 1 98.94 111 CYS B CA 1
ATOM 2804 C C . CYS B 1 111 ? 3.961 -6.816 1.752 1 98.94 111 CYS B C 1
ATOM 2806 O O . CYS B 1 111 ? 4.715 -7.207 0.858 1 98.94 111 CYS B O 1
ATOM 2808 N N . ASN B 1 112 ? 4.234 -7.016 3.086 1 98.94 112 ASN B N 1
ATOM 2809 C CA . ASN B 1 112 ? 5.535 -7.539 3.49 1 98.94 112 ASN B CA 1
ATOM 2810 C C . ASN B 1 112 ? 5.812 -8.898 2.857 1 98.94 112 ASN B C 1
ATOM 2812 O O . ASN B 1 112 ? 6.914 -9.148 2.367 1 98.94 112 ASN B O 1
ATOM 2816 N N . HIS B 1 113 ? 4.836 -9.703 2.891 1 98.88 113 HIS B N 1
ATOM 2817 C CA . HIS B 1 113 ? 4.973 -11.031 2.309 1 98.88 113 HIS B CA 1
ATOM 2818 C C . HIS B 1 113 ? 5.289 -10.953 0.818 1 98.88 113 HIS B C 1
ATOM 2820 O O . HIS B 1 113 ? 6.094 -11.734 0.307 1 98.88 113 HIS B O 1
ATOM 2826 N N . VAL B 1 114 ? 4.691 -10.07 0.094 1 98.94 114 VAL B N 1
ATOM 2827 C CA . VAL B 1 114 ? 4.891 -9.953 -1.347 1 98.94 114 VAL B CA 1
ATOM 2828 C C . VAL B 1 114 ? 6.312 -9.477 -1.632 1 98.94 114 VAL B C 1
ATOM 2830 O O . VAL B 1 114 ? 6.977 -9.984 -2.543 1 98.94 114 VAL B O 1
ATOM 2833 N N . VAL B 1 115 ? 6.797 -8.523 -0.84 1 98.94 115 VAL B N 1
ATOM 2834 C CA . VAL B 1 115 ? 8.172 -8.062 -0.978 1 98.94 115 VAL B CA 1
ATOM 2835 C C . VAL B 1 115 ? 9.141 -9.219 -0.712 1 98.94 115 VAL B C 1
ATOM 2837 O O . VAL B 1 115 ? 10 -9.516 -1.54 1 98.94 115 VAL B O 1
ATOM 2840 N N . ARG B 1 116 ? 8.953 -9.891 0.42 1 98.88 116 ARG B N 1
ATOM 2841 C CA . ARG B 1 116 ? 9.852 -10.961 0.824 1 98.88 116 ARG B CA 1
ATOM 2842 C C . ARG B 1 116 ? 9.828 -12.109 -0.182 1 98.88 116 ARG B C 1
ATOM 2844 O O . ARG B 1 116 ? 10.883 -12.641 -0.549 1 98.88 116 ARG B O 1
ATOM 2851 N N . GLY B 1 117 ? 8.617 -12.469 -0.596 1 98.94 117 GLY B N 1
ATOM 2852 C CA . GLY B 1 117 ? 8.5 -13.523 -1.594 1 98.94 117 GLY B CA 1
ATOM 2853 C C . GLY B 1 117 ? 9.195 -13.188 -2.898 1 98.94 117 GLY B C 1
ATOM 2854 O O . GLY B 1 117 ? 9.82 -14.055 -3.516 1 98.94 117 GLY B O 1
ATOM 2855 N N . SER B 1 118 ? 9.078 -11.953 -3.35 1 98.94 118 SER B N 1
ATOM 2856 C CA . SER B 1 118 ? 9.742 -11.508 -4.57 1 98.94 118 SER B CA 1
ATOM 2857 C C . SER B 1 118 ? 11.258 -11.516 -4.414 1 98.94 118 SER B C 1
ATOM 2859 O O . SER B 1 118 ? 11.977 -11.945 -5.32 1 98.94 118 SER B O 1
ATOM 2861 N N . LEU B 1 119 ? 11.75 -11.07 -3.256 1 98.81 119 LEU B N 1
ATOM 2862 C CA . LEU B 1 119 ? 13.188 -11.047 -3.004 1 98.81 119 LEU B CA 1
ATOM 2863 C C . LEU B 1 119 ? 13.742 -12.461 -2.895 1 98.81 119 LEU B C 1
ATOM 2865 O O . LEU B 1 119 ? 14.852 -12.734 -3.367 1 98.81 119 LEU B O 1
ATOM 2869 N N . LEU B 1 120 ? 13 -13.352 -2.268 1 98.81 120 LEU B N 1
ATOM 2870 C CA . LEU B 1 120 ? 13.414 -14.75 -2.186 1 98.81 120 LEU B CA 1
ATOM 2871 C C . LEU B 1 120 ? 13.438 -15.391 -3.568 1 98.81 120 LEU B C 1
ATOM 2873 O O . LEU B 1 120 ? 14.305 -16.203 -3.863 1 98.81 120 LEU B O 1
ATOM 2877 N N . ALA B 1 121 ? 12.461 -15.023 -4.406 1 98.88 121 ALA B N 1
ATOM 2878 C CA . ALA B 1 121 ? 12.477 -15.516 -5.781 1 98.88 121 ALA B CA 1
ATOM 2879 C C . ALA B 1 121 ? 13.734 -15.062 -6.512 1 98.88 121 ALA B C 1
ATOM 2881 O O . ALA B 1 121 ? 14.367 -15.852 -7.219 1 98.88 121 ALA B O 1
ATOM 2882 N N . ILE B 1 122 ? 14.094 -13.805 -6.348 1 98.62 122 ILE B N 1
ATOM 2883 C CA . ILE B 1 122 ? 15.32 -13.297 -6.957 1 98.62 122 ILE B CA 1
ATOM 2884 C C . ILE B 1 122 ? 16.516 -14.07 -6.426 1 98.62 122 ILE B C 1
ATOM 2886 O O . ILE B 1 122 ? 17.391 -14.492 -7.199 1 98.62 122 ILE B O 1
ATOM 2890 N N . GLN B 1 123 ? 16.547 -14.312 -5.125 1 98.19 123 GLN B N 1
ATOM 2891 C CA . GLN B 1 123 ? 17.656 -14.992 -4.477 1 98.19 123 GLN B CA 1
ATOM 2892 C C . GLN B 1 123 ? 17.812 -16.422 -5 1 98.19 123 GLN B C 1
ATOM 2894 O O . GLN B 1 123 ? 18.938 -16.875 -5.238 1 98.19 123 GLN B O 1
ATOM 2899 N N . TYR B 1 124 ? 16.719 -17.062 -5.277 1 98.38 124 TYR B N 1
ATOM 2900 C CA . TYR B 1 124 ? 16.812 -18.5 -5.492 1 98.38 124 TYR B CA 1
ATOM 2901 C C . TYR B 1 124 ? 16.625 -18.844 -6.965 1 98.38 124 TYR B C 1
ATOM 2903 O O . TYR B 1 124 ? 16.984 -19.938 -7.398 1 98.38 124 TYR B O 1
ATOM 2911 N N . MET B 1 125 ? 16.078 -17.906 -7.738 1 98.5 125 MET B N 1
ATOM 2912 C CA . MET B 1 125 ? 15.828 -18.188 -9.148 1 98.5 125 MET B CA 1
ATOM 2913 C C . MET B 1 125 ? 16.688 -17.312 -10.047 1 98.5 125 MET B C 1
ATOM 2915 O O . MET B 1 125 ? 16.859 -17.609 -11.227 1 98.5 125 MET B O 1
ATOM 2919 N N . GLY B 1 126 ? 17.156 -16.219 -9.539 1 98.19 126 GLY B N 1
ATOM 2920 C CA . GLY B 1 126 ? 17.781 -15.195 -10.359 1 98.19 126 GLY B CA 1
ATOM 2921 C C . GLY B 1 126 ? 19.109 -15.641 -10.953 1 98.19 126 GLY B C 1
ATOM 2922 O O . GLY B 1 126 ? 19.906 -16.312 -10.281 1 98.19 126 GLY B O 1
ATOM 2923 N N . LYS B 1 127 ? 19.328 -15.219 -12.164 1 98.12 127 LYS B N 1
ATOM 2924 C CA . LYS B 1 127 ? 20.594 -15.523 -12.836 1 98.12 127 LYS B CA 1
ATOM 2925 C C . LYS B 1 127 ? 21.766 -14.898 -12.102 1 98.12 127 LYS B C 1
ATOM 2927 O O . LYS B 1 127 ? 22.859 -15.469 -12.086 1 98.12 127 LYS B O 1
ATOM 2932 N N . ASN B 1 128 ? 21.547 -13.789 -11.484 1 96.38 128 ASN B N 1
ATOM 2933 C CA . ASN B 1 128 ? 22.578 -13.078 -10.75 1 96.38 128 ASN B CA 1
ATOM 2934 C C . ASN B 1 128 ? 23.016 -13.852 -9.5 1 96.38 128 ASN B C 1
ATOM 2936 O O . ASN B 1 128 ? 24.031 -13.539 -8.891 1 96.38 128 ASN B O 1
ATOM 2940 N N . HIS B 1 129 ? 22.266 -14.93 -9.156 1 95.94 129 HIS B N 1
ATOM 2941 C CA . HIS B 1 129 ? 22.609 -15.773 -8.023 1 95.94 129 HIS B CA 1
ATOM 2942 C C . HIS B 1 129 ? 22.766 -17.234 -8.453 1 95.94 129 HIS B C 1
ATOM 2944 O O . HIS B 1 129 ? 22.641 -18.141 -7.633 1 95.94 129 HIS B O 1
ATOM 2950 N N . GLY B 1 130 ? 22.891 -17.391 -9.75 1 96.25 130 GLY B N 1
ATOM 2951 C CA . GLY B 1 130 ? 23.203 -18.719 -10.258 1 96.25 130 GLY B CA 1
ATOM 2952 C C . GLY B 1 130 ? 21.969 -19.469 -10.734 1 96.25 130 GLY B C 1
ATOM 2953 O O . GLY B 1 130 ? 22.078 -20.625 -11.172 1 96.25 130 GLY B O 1
ATOM 2954 N N . GLY B 1 131 ? 20.828 -18.844 -10.672 1 97.25 131 GLY B N 1
ATOM 2955 C CA . GLY B 1 131 ? 19.609 -19.484 -11.133 1 97.25 131 GLY B CA 1
ATOM 2956 C C . GLY B 1 131 ? 19.391 -19.344 -12.625 1 97.25 131 GLY B C 1
ATOM 2957 O O . GLY B 1 131 ? 20.297 -18.953 -13.359 1 97.25 131 GLY B O 1
ATOM 2958 N N . LYS B 1 132 ? 18.219 -19.703 -13.102 1 96.94 132 LYS B N 1
ATOM 2959 C CA . LYS B 1 132 ? 17.922 -19.703 -14.531 1 96.94 132 LYS B CA 1
ATOM 2960 C C . LYS B 1 132 ? 16.875 -18.641 -14.867 1 96.94 132 LYS B C 1
ATOM 2962 O O . LYS B 1 132 ? 16.469 -18.5 -16.031 1 96.94 132 LYS B O 1
ATOM 2967 N N . GLY B 1 133 ? 16.484 -17.875 -13.914 1 98.12 133 GLY B N 1
ATOM 2968 C CA . GLY B 1 133 ? 15.359 -16.969 -14.102 1 98.12 133 GLY B CA 1
ATOM 2969 C C . GLY B 1 133 ? 14.008 -17.641 -13.93 1 98.12 133 GLY B C 1
ATOM 2970 O O . GLY B 1 133 ? 13.922 -18.719 -13.32 1 98.12 133 GLY B O 1
ATOM 2971 N N . GLY B 1 134 ? 12.945 -16.969 -14.312 1 98.56 134 GLY B N 1
ATOM 2972 C CA . GLY B 1 134 ? 11.602 -17.516 -14.18 1 98.56 134 GLY B CA 1
ATOM 2973 C C . GLY B 1 134 ? 10.531 -16.438 -14.156 1 98.56 134 GLY B C 1
ATOM 2974 O O . GLY B 1 134 ? 10.656 -15.414 -14.828 1 98.56 134 GLY B O 1
ATOM 2975 N N . VAL B 1 135 ? 9.422 -16.781 -13.477 1 98.81 135 VAL B N 1
ATOM 2976 C CA . VAL B 1 135 ? 8.281 -15.867 -13.414 1 98.81 135 VAL B CA 1
ATOM 2977 C C . VAL B 1 135 ? 7.836 -15.695 -11.961 1 98.81 135 VAL B C 1
ATOM 2979 O O . VAL B 1 135 ? 7.742 -16.672 -11.211 1 98.81 135 VAL B O 1
ATOM 2982 N N . VAL B 1 136 ? 7.715 -14.492 -11.586 1 98.94 136 VAL B N 1
ATOM 2983 C CA . VAL B 1 136 ? 7.074 -14.148 -10.328 1 98.94 136 VAL B CA 1
ATOM 2984 C C . VAL B 1 136 ? 5.738 -13.453 -10.602 1 98.94 136 VAL B C 1
ATOM 2986 O O . VAL B 1 136 ? 5.68 -12.477 -11.359 1 98.94 136 VAL B O 1
ATOM 2989 N N . VAL B 1 137 ? 4.668 -13.984 -10.086 1 98.94 137 VAL B N 1
ATOM 2990 C CA . VAL B 1 137 ? 3.369 -13.32 -10.164 1 98.94 137 VAL B CA 1
ATOM 2991 C C . VAL B 1 137 ? 2.957 -12.82 -8.789 1 98.94 137 VAL B C 1
ATOM 2993 O O . VAL B 1 137 ? 2.865 -13.602 -7.836 1 98.94 137 VAL B O 1
ATOM 2996 N N . ASN B 1 138 ? 2.801 -11.539 -8.664 1 98.94 138 ASN B N 1
ATOM 2997 C CA . ASN B 1 138 ? 2.25 -10.93 -7.457 1 98.94 138 ASN B CA 1
ATOM 2998 C C . ASN B 1 138 ? 0.761 -10.633 -7.613 1 98.94 138 ASN B C 1
ATOM 3000 O O . ASN B 1 138 ? 0.337 -10.07 -8.617 1 98.94 138 ASN B O 1
ATOM 3004 N N . ILE B 1 139 ? -0.013 -11.047 -6.641 1 98.94 139 ILE B N 1
ATOM 3005 C CA . ILE B 1 139 ? -1.466 -10.945 -6.734 1 98.94 139 ILE B CA 1
ATOM 3006 C C . ILE B 1 139 ? -1.935 -9.641 -6.082 1 98.94 139 ILE B C 1
ATOM 3008 O O . ILE B 1 139 ? -1.819 -9.477 -4.863 1 98.94 139 ILE B O 1
ATOM 3012 N N . ALA B 1 140 ? -2.422 -8.773 -6.875 1 98.75 140 ALA B N 1
ATOM 3013 C CA . ALA B 1 140 ? -3.084 -7.555 -6.414 1 98.75 140 ALA B CA 1
ATOM 3014 C C . ALA B 1 140 ? -4.594 -7.746 -6.328 1 98.75 140 ALA B C 1
ATOM 3016 O O . ALA B 1 140 ? -5.074 -8.625 -5.605 1 98.75 140 ALA B O 1
ATOM 3017 N N . SER B 1 141 ? -5.375 -6.926 -6.895 1 98.5 141 SER B N 1
ATOM 3018 C CA . SER B 1 141 ? -6.832 -6.875 -6.992 1 98.5 141 SER B CA 1
ATOM 3019 C C . SER B 1 141 ? -7.281 -5.793 -7.965 1 98.5 141 SER B C 1
ATOM 3021 O O . SER B 1 141 ? -6.512 -4.891 -8.305 1 98.5 141 SER B O 1
ATOM 3023 N N . ILE B 1 142 ? -8.484 -5.941 -8.492 1 98.31 142 ILE B N 1
ATOM 3024 C CA . ILE B 1 142 ? -9.055 -4.785 -9.18 1 98.31 142 ILE B CA 1
ATOM 3025 C C . ILE B 1 142 ? -9.031 -3.572 -8.258 1 98.31 142 ILE B C 1
ATOM 3027 O O . ILE B 1 142 ? -8.961 -2.432 -8.719 1 98.31 142 ILE B O 1
ATOM 3031 N N . LEU B 1 143 ? -8.992 -3.773 -6.988 1 98.25 143 LEU B N 1
ATOM 3032 C CA . LEU B 1 143 ? -8.961 -2.689 -6.008 1 98.25 143 LEU B CA 1
ATOM 3033 C C . LEU B 1 143 ? -7.547 -2.135 -5.859 1 98.25 143 LEU B C 1
ATOM 3035 O O . LEU B 1 143 ? -7.328 -1.179 -5.113 1 98.25 143 LEU B O 1
ATOM 3039 N N . GLY B 1 144 ? -6.574 -2.689 -6.566 1 98.75 144 GLY B N 1
ATOM 3040 C CA . GLY B 1 144 ? -5.281 -2.057 -6.75 1 98.75 144 GLY B CA 1
ATOM 3041 C C . GLY B 1 144 ? -5.285 -0.989 -7.828 1 98.75 144 GLY B C 1
ATOM 3042 O O . GLY B 1 144 ? -4.289 -0.29 -8.023 1 98.75 144 GLY B O 1
ATOM 3043 N N . LEU B 1 145 ? -6.469 -0.861 -8.492 1 98.56 145 LEU B N 1
ATOM 3044 C CA . LEU B 1 145 ? -6.602 0.039 -9.633 1 98.56 145 LEU B CA 1
ATOM 3045 C C . LEU B 1 145 ? -7.746 1.023 -9.414 1 98.56 145 LEU B C 1
ATOM 3047 O O . LEU B 1 145 ? -8.07 1.81 -10.305 1 98.56 145 LEU B O 1
ATOM 3051 N N . GLN B 1 146 ? -8.406 0.958 -8.242 1 98 146 GLN B N 1
ATOM 3052 C CA . GLN B 1 146 ? -9.492 1.862 -7.898 1 98 146 GLN B CA 1
ATOM 3053 C C . GLN B 1 146 ? -9.633 2.004 -6.387 1 98 146 GLN B C 1
ATOM 3055 O O . GLN B 1 146 ? -8.977 1.292 -5.625 1 98 146 GLN B O 1
ATOM 3060 N N . GLU B 1 147 ? -10.422 3.016 -5.973 1 98 147 GLU B N 1
ATOM 3061 C CA . GLU B 1 147 ? -10.719 3.195 -4.555 1 98 147 GLU B CA 1
ATOM 3062 C C . GLU B 1 147 ? -11.992 2.441 -4.16 1 98 147 GLU B C 1
ATOM 3064 O O . GLU B 1 147 ? -12.781 2.062 -5.02 1 98 147 GLU B O 1
ATOM 3069 N N . LEU B 1 148 ? -12.164 2.209 -2.943 1 97.38 148 LEU B N 1
ATOM 3070 C CA . LEU B 1 148 ? -13.391 1.663 -2.363 1 97.38 148 LEU B CA 1
ATOM 3071 C C . LEU B 1 148 ? -13.531 2.084 -0.905 1 97.38 148 LEU B C 1
ATOM 3073 O O . LEU B 1 148 ? -12.664 1.794 -0.081 1 97.38 148 LEU B O 1
ATOM 3077 N N . ALA B 1 149 ? -14.633 2.646 -0.544 1 96.81 149 ALA B N 1
ATOM 3078 C CA . ALA B 1 149 ? -14.867 3.18 0.795 1 96.81 149 ALA B CA 1
ATOM 3079 C C . ALA B 1 149 ? -14.875 2.062 1.837 1 96.81 149 ALA B C 1
ATOM 3081 O O . ALA B 1 149 ? -14.359 2.236 2.943 1 96.81 149 ALA B O 1
ATOM 3082 N N . GLY B 1 150 ? -15.336 0.926 1.482 1 96.81 150 GLY B N 1
ATOM 3083 C CA . GLY B 1 150 ? -15.609 -0.146 2.424 1 96.81 150 GLY B CA 1
ATOM 3084 C C . GLY B 1 150 ? -14.359 -0.813 2.957 1 96.81 150 GLY B C 1
ATOM 3085 O O . GLY B 1 150 ? -14.398 -1.502 3.979 1 96.81 150 GLY B O 1
ATOM 3086 N N . CYS B 1 151 ? -13.219 -0.616 2.309 1 97.69 151 CYS B N 1
ATOM 3087 C CA . CYS B 1 151 ? -11.992 -1.291 2.723 1 97.69 151 CYS B CA 1
ATOM 3088 C C . CYS B 1 151 ? -10.766 -0.491 2.311 1 97.69 151 CYS B C 1
ATOM 3090 O O . CYS B 1 151 ? -9.93 -0.98 1.551 1 97.69 151 CYS B O 1
ATOM 3092 N N . PRO B 1 152 ? -10.594 0.71 2.879 1 98.75 152 PRO B N 1
ATOM 3093 C CA . PRO B 1 152 ? -9.539 1.618 2.428 1 98.75 152 PRO B CA 1
ATOM 3094 C C . PRO B 1 152 ? -8.141 1.023 2.594 1 98.75 152 PRO B C 1
ATOM 3096 O O . PRO B 1 152 ? -7.277 1.225 1.737 1 98.75 152 PRO B O 1
ATOM 3099 N N . VAL B 1 153 ? -7.871 0.296 3.723 1 98.88 153 VAL B N 1
ATOM 3100 C CA . VAL B 1 153 ? -6.527 -0.218 3.963 1 98.88 153 VAL B CA 1
ATOM 3101 C C . VAL B 1 153 ? -6.227 -1.354 2.988 1 98.88 153 VAL B C 1
ATOM 3103 O O . VAL B 1 153 ? -5.125 -1.435 2.438 1 98.88 153 VAL B O 1
ATOM 3106 N N . TYR B 1 154 ? -7.199 -2.264 2.715 1 98.69 154 TYR B N 1
ATOM 3107 C CA . TYR B 1 154 ? -7.039 -3.295 1.697 1 98.69 154 TYR B CA 1
ATOM 3108 C C . TYR B 1 154 ? -6.695 -2.682 0.346 1 98.69 154 TYR B C 1
ATOM 3110 O O . TYR B 1 154 ? -5.777 -3.145 -0.338 1 98.69 154 TYR B O 1
ATOM 3118 N N . VAL B 1 155 ? -7.445 -1.635 -0.029 1 98.88 155 VAL B N 1
ATOM 3119 C CA . VAL B 1 155 ? -7.188 -0.917 -1.272 1 98.88 155 VAL B CA 1
ATOM 3120 C C . VAL B 1 155 ? -5.734 -0.45 -1.308 1 98.88 155 VAL B C 1
ATOM 3122 O O . VAL B 1 155 ? -5.039 -0.636 -2.309 1 98.88 155 VAL B O 1
ATOM 3125 N N . GLY B 1 156 ? -5.277 0.149 -0.194 1 98.94 156 GLY B N 1
ATOM 3126 C CA . GLY B 1 156 ? -3.885 0.562 -0.105 1 98.94 156 GLY B CA 1
ATOM 3127 C C . GLY B 1 156 ? -2.908 -0.568 -0.375 1 98.94 156 GLY B C 1
ATOM 3128 O O . GLY B 1 156 ? -1.961 -0.406 -1.147 1 98.94 156 GLY B O 1
ATOM 3129 N N . THR B 1 157 ? -3.145 -1.775 0.218 1 98.94 157 THR B N 1
ATOM 3130 C CA . THR B 1 157 ? -2.229 -2.9 0.074 1 98.94 157 THR B CA 1
ATOM 3131 C C . THR B 1 157 ? -2.164 -3.363 -1.379 1 98.94 157 THR B C 1
ATOM 3133 O O . THR B 1 157 ? -1.102 -3.758 -1.863 1 98.94 157 THR B O 1
ATOM 3136 N N . LYS B 1 158 ? -3.275 -3.359 -2.029 1 98.94 158 LYS B N 1
ATOM 3137 C CA . LYS B 1 158 ? -3.289 -3.871 -3.396 1 98.94 158 LYS B CA 1
ATOM 3138 C C . LYS B 1 158 ? -2.74 -2.836 -4.375 1 98.94 158 LYS B C 1
ATOM 3140 O O . LYS B 1 158 ? -2.139 -3.193 -5.391 1 98.94 158 LYS B O 1
ATOM 3145 N N . HIS B 1 159 ? -2.861 -1.516 -4.105 1 98.94 159 HIS B N 1
ATOM 3146 C CA . HIS B 1 159 ? -2.107 -0.496 -4.824 1 98.94 159 HIS B CA 1
ATOM 3147 C C . HIS B 1 159 ? -0.606 -0.681 -4.629 1 98.94 159 HIS B C 1
ATOM 3149 O O . HIS B 1 159 ? 0.173 -0.504 -5.57 1 98.94 159 HIS B O 1
ATOM 3155 N N . PHE B 1 160 ? -0.23 -1.005 -3.371 1 99 160 PHE B N 1
ATOM 3156 C CA . PHE B 1 160 ? 1.161 -1.308 -3.055 1 99 160 PHE B CA 1
ATOM 3157 C C . PHE B 1 160 ? 1.718 -2.355 -4.012 1 99 160 PHE B C 1
ATOM 3159 O O . PHE B 1 160 ? 2.793 -2.172 -4.586 1 99 160 PHE B O 1
ATOM 3166 N N . VAL B 1 161 ? 0.992 -3.408 -4.242 1 99 161 VAL B N 1
ATOM 3167 C CA . VAL B 1 161 ? 1.438 -4.531 -5.062 1 99 161 VAL B CA 1
ATOM 3168 C C . VAL B 1 161 ? 1.61 -4.074 -6.512 1 99 161 VAL B C 1
ATOM 3170 O O . VAL B 1 161 ? 2.596 -4.426 -7.164 1 99 161 VAL B O 1
ATOM 3173 N N . VAL B 1 162 ? 0.665 -3.279 -7.027 1 98.94 162 VAL B N 1
ATOM 3174 C CA . VAL B 1 162 ? 0.746 -2.789 -8.398 1 98.94 162 VAL B CA 1
ATOM 3175 C C . VAL B 1 162 ? 2.004 -1.941 -8.57 1 98.94 162 VAL B C 1
ATOM 3177 O O . VAL B 1 162 ? 2.781 -2.154 -9.508 1 98.94 162 VAL B O 1
ATOM 3180 N N . GLY B 1 163 ? 2.25 -0.961 -7.668 1 98.88 163 GLY B N 1
ATOM 3181 C CA . GLY B 1 163 ? 3.43 -0.115 -7.75 1 98.88 163 GLY B CA 1
ATOM 3182 C C . GLY B 1 163 ? 4.73 -0.888 -7.625 1 98.88 163 GLY B C 1
ATOM 3183 O O . GLY B 1 163 ? 5.664 -0.668 -8.398 1 98.88 163 GLY B O 1
ATOM 3184 N N . LEU B 1 164 ? 4.77 -1.825 -6.664 1 98.88 164 LEU B N 1
ATOM 3185 C CA . LEU B 1 164 ? 5.938 -2.666 -6.414 1 98.88 164 LEU B CA 1
ATOM 3186 C C . LEU B 1 164 ? 6.301 -3.475 -7.656 1 98.88 164 LEU B C 1
ATOM 3188 O O . LEU B 1 164 ? 7.449 -3.457 -8.094 1 98.88 164 LEU B O 1
ATOM 3192 N N . ASP B 1 165 ? 5.289 -4.094 -8.172 1 98.75 165 ASP B N 1
ATOM 3193 C CA . ASP B 1 165 ? 5.559 -5.07 -9.227 1 98.75 165 ASP B CA 1
ATOM 3194 C C . ASP B 1 165 ? 5.914 -4.375 -10.539 1 98.75 165 ASP B C 1
ATOM 3196 O O . ASP B 1 165 ? 6.719 -4.887 -11.32 1 98.75 165 ASP B O 1
ATOM 3200 N N . ARG B 1 166 ? 5.277 -3.24 -10.844 1 98.69 166 ARG B N 1
ATOM 3201 C CA . ARG B 1 166 ? 5.672 -2.473 -12.016 1 98.69 166 ARG B CA 1
ATOM 3202 C C . ARG B 1 166 ? 7.125 -2.016 -11.906 1 98.69 166 ARG B C 1
ATOM 3204 O O . ARG B 1 166 ? 7.82 -1.892 -12.922 1 98.69 166 ARG B O 1
ATOM 3211 N N . SER B 1 167 ? 7.598 -1.761 -10.695 1 98.75 167 SER B N 1
ATOM 3212 C CA . SER B 1 167 ? 8.992 -1.371 -10.484 1 98.75 167 SER B CA 1
ATOM 3213 C C . SER B 1 167 ? 9.93 -2.559 -10.656 1 98.75 167 SER B C 1
ATOM 3215 O O . SER B 1 167 ? 10.938 -2.461 -11.359 1 98.75 167 SER B O 1
ATOM 3217 N N . PHE B 1 168 ? 9.57 -3.717 -10.07 1 98.69 168 PHE B N 1
ATOM 3218 C CA . PHE B 1 168 ? 10.336 -4.93 -10.32 1 98.69 168 PHE B CA 1
ATOM 3219 C C . PHE B 1 168 ? 10.297 -5.305 -11.797 1 98.69 168 PHE B C 1
ATOM 3221 O O . PHE B 1 168 ? 11.234 -5.91 -12.32 1 98.69 168 PHE B O 1
ATOM 3228 N N . GLY B 1 169 ? 9.258 -4.902 -12.453 1 98.5 169 GLY B N 1
ATOM 3229 C CA . GLY B 1 169 ? 9.008 -5.254 -13.844 1 98.5 169 GLY B CA 1
ATOM 3230 C C . GLY B 1 169 ? 9.766 -4.371 -14.82 1 98.5 169 GLY B C 1
ATOM 3231 O O . GLY B 1 169 ? 9.562 -4.473 -16.031 1 98.5 169 GLY B O 1
ATOM 3232 N N . THR B 1 170 ? 10.547 -3.439 -14.336 1 97.62 170 THR B N 1
ATOM 3233 C CA . THR B 1 170 ? 11.398 -2.65 -15.211 1 97.62 170 THR B CA 1
ATOM 3234 C C . THR B 1 170 ? 12.477 -3.525 -15.844 1 97.62 170 THR B C 1
ATOM 3236 O O . THR B 1 170 ? 12.805 -4.598 -15.328 1 97.62 170 THR B O 1
ATOM 3239 N N . PRO B 1 171 ? 13.086 -3.062 -16.969 1 97.44 171 PRO B N 1
ATOM 3240 C CA . PRO B 1 171 ? 14.117 -3.861 -17.625 1 97.44 171 PRO B CA 1
ATOM 3241 C C . PRO B 1 171 ? 15.305 -4.168 -16.719 1 97.44 171 PRO B C 1
ATOM 3243 O O . PRO B 1 171 ? 15.938 -5.215 -16.859 1 97.44 171 PRO B O 1
ATOM 3246 N N . PHE B 1 172 ? 15.586 -3.371 -15.75 1 97.88 172 PHE B N 1
ATOM 3247 C CA . PHE B 1 172 ? 16.734 -3.547 -14.867 1 97.88 172 PHE B CA 1
ATOM 3248 C C . PHE B 1 172 ? 16.719 -4.918 -14.203 1 97.88 172 PHE B C 1
ATOM 3250 O O . PHE B 1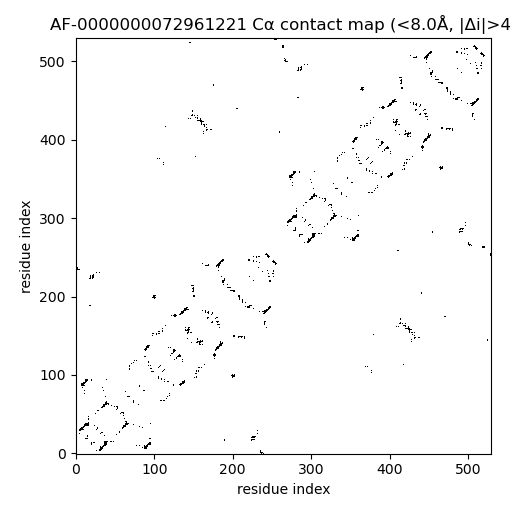 172 ? 17.672 -5.676 -14.297 1 97.88 172 PHE B O 1
ATOM 3257 N N . PHE B 1 173 ? 15.609 -5.254 -13.57 1 98 173 PHE B N 1
ATOM 3258 C CA . PHE B 1 173 ? 15.531 -6.484 -12.797 1 98 173 PHE B CA 1
ATOM 3259 C C . PHE B 1 173 ? 15.5 -7.699 -13.719 1 98 173 PHE B C 1
ATOM 3261 O O . PHE B 1 173 ? 16.125 -8.719 -13.422 1 98 173 PHE B O 1
ATOM 3268 N N . HIS B 1 174 ? 14.742 -7.562 -14.797 1 97.69 174 HIS B N 1
ATOM 3269 C CA . HIS B 1 174 ? 14.711 -8.672 -15.742 1 97.69 174 HIS B CA 1
ATOM 3270 C C . HIS B 1 174 ? 16.094 -8.953 -16.312 1 97.69 174 HIS B C 1
ATOM 3272 O O . HIS B 1 174 ? 16.5 -10.109 -16.438 1 97.69 174 HIS B O 1
ATOM 3278 N N . ASN B 1 175 ? 16.797 -7.895 -16.688 1 97.88 175 ASN B N 1
ATOM 3279 C CA . ASN B 1 175 ? 18.141 -8.047 -17.234 1 97.88 175 ASN B CA 1
ATOM 3280 C C . ASN B 1 175 ? 19.094 -8.656 -16.203 1 97.88 175 ASN B C 1
ATOM 3282 O O . ASN B 1 175 ? 19.969 -9.445 -16.562 1 97.88 175 ASN B O 1
ATOM 3286 N N . LEU B 1 176 ? 18.922 -8.344 -14.984 1 97.56 176 LEU B N 1
ATOM 3287 C CA . LEU B 1 176 ? 19.781 -8.797 -13.906 1 97.56 176 LEU B CA 1
ATOM 3288 C C . LEU B 1 176 ? 19.469 -10.234 -13.523 1 97.56 176 LEU B C 1
ATOM 3290 O O . LEU B 1 176 ? 20.375 -11.031 -13.273 1 97.56 176 LEU B O 1
ATOM 3294 N N . THR B 1 177 ? 18.203 -10.617 -13.539 1 98 177 THR B N 1
ATOM 3295 C CA . THR B 1 177 ? 17.797 -11.828 -12.828 1 98 177 THR B CA 1
ATOM 3296 C C . THR B 1 177 ? 17.234 -12.859 -13.805 1 98 177 THR B C 1
ATOM 3298 O O . THR B 1 177 ? 17.109 -14.039 -13.461 1 98 177 THR B O 1
ATOM 3301 N N . GLY B 1 178 ? 16.797 -12.398 -14.984 1 98.12 178 GLY B N 1
ATOM 3302 C CA . GLY B 1 178 ? 16.078 -13.281 -15.898 1 98.12 178 GLY B CA 1
ATOM 3303 C C . GLY B 1 178 ? 14.672 -13.594 -15.445 1 98.12 178 GLY B C 1
ATOM 3304 O O . GLY B 1 178 ? 14.023 -14.5 -15.977 1 98.12 178 GLY B O 1
ATOM 3305 N N . ILE B 1 179 ? 14.211 -12.859 -14.438 1 98.5 179 ILE B N 1
ATOM 3306 C CA . ILE B 1 179 ? 12.883 -13.094 -13.898 1 98.5 179 ILE B CA 1
ATOM 3307 C C . ILE B 1 179 ? 11.891 -12.109 -14.508 1 98.5 179 ILE B C 1
ATOM 3309 O O . ILE B 1 179 ? 12.18 -10.914 -14.617 1 98.5 179 ILE B O 1
ATOM 3313 N N . GLN B 1 180 ? 10.727 -12.594 -14.969 1 98.56 180 GLN B N 1
ATOM 3314 C CA . GLN B 1 180 ? 9.586 -11.75 -15.32 1 98.56 180 GLN B CA 1
ATOM 3315 C C . GLN B 1 180 ? 8.695 -11.508 -14.109 1 98.56 180 GLN B C 1
ATOM 3317 O O . GLN B 1 180 ? 8.367 -12.438 -13.367 1 98.56 180 GLN B O 1
ATOM 3322 N N . PHE B 1 181 ? 8.375 -10.273 -13.93 1 98.81 181 PHE B N 1
ATOM 3323 C CA . PHE B 1 181 ? 7.422 -9.914 -12.891 1 98.81 181 PHE B CA 1
ATOM 3324 C C . PHE B 1 181 ? 6.07 -9.547 -13.492 1 98.81 181 PHE B C 1
ATOM 3326 O O . PHE B 1 181 ? 5.98 -8.656 -14.336 1 98.81 181 PHE B O 1
ATOM 3333 N N . LEU B 1 182 ? 5.031 -10.266 -13.023 1 98.81 182 LEU B N 1
ATOM 3334 C CA . LEU B 1 182 ? 3.678 -10.078 -13.539 1 98.81 182 LEU B CA 1
ATOM 3335 C C . LEU B 1 182 ? 2.701 -9.797 -12.406 1 98.81 182 LEU B C 1
ATOM 3337 O O . LEU B 1 182 ? 2.867 -10.305 -11.297 1 98.81 182 LEU B O 1
ATOM 3341 N N . THR B 1 183 ? 1.702 -8.977 -12.688 1 98.88 183 THR B N 1
ATOM 3342 C CA . THR B 1 183 ? 0.685 -8.648 -11.695 1 98.88 183 THR B CA 1
ATOM 3343 C C . THR B 1 183 ? -0.68 -9.18 -12.117 1 98.88 183 THR B C 1
ATOM 3345 O O . THR B 1 183 ? -1.146 -8.891 -13.227 1 98.88 183 THR B O 1
ATOM 3348 N N . MET B 1 184 ? -1.319 -9.969 -11.32 1 98.88 184 MET B N 1
ATOM 3349 C CA . MET B 1 184 ? -2.705 -10.398 -11.484 1 98.88 184 MET B CA 1
ATOM 3350 C C . MET B 1 184 ? -3.639 -9.578 -10.594 1 98.88 184 MET B C 1
ATOM 3352 O O . MET B 1 184 ? -3.391 -9.43 -9.398 1 98.88 184 MET B O 1
ATOM 3356 N N 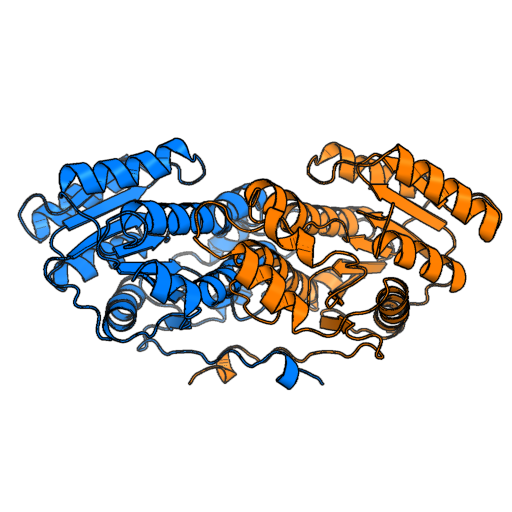. CYS B 1 185 ? -4.68 -9.016 -11.164 1 98.81 185 CYS B N 1
ATOM 3357 C CA . CYS B 1 185 ? -5.707 -8.281 -10.438 1 98.81 185 CYS B CA 1
ATOM 3358 C C . CYS B 1 185 ? -7.051 -8.992 -10.523 1 98.81 185 CYS B C 1
ATOM 3360 O O . CYS B 1 185 ? -7.887 -8.648 -11.367 1 98.81 185 CYS B O 1
ATOM 3362 N N . PRO B 1 186 ? -7.324 -9.891 -9.617 1 98.5 186 PRO B N 1
ATOM 3363 C CA . PRO B 1 186 ? -8.633 -10.555 -9.609 1 98.5 186 PRO B CA 1
ATOM 3364 C C . PRO B 1 186 ? -9.758 -9.625 -9.164 1 98.5 186 PRO B C 1
ATOM 3366 O O . PRO B 1 186 ? -9.547 -8.734 -8.344 1 98.5 186 PRO B O 1
ATOM 3369 N N . GLY B 1 187 ? -10.93 -9.82 -9.734 1 97.12 187 GLY B N 1
ATOM 3370 C CA . GLY B 1 187 ? -12.156 -9.227 -9.211 1 97.12 187 GLY B CA 1
ATOM 3371 C C . GLY B 1 187 ? -12.781 -10.039 -8.094 1 97.12 187 GLY B C 1
ATOM 3372 O O . GLY B 1 187 ? -12.094 -10.828 -7.434 1 97.12 187 GLY B O 1
ATOM 3373 N N . VAL B 1 188 ? -14.016 -9.773 -7.75 1 95.44 188 VAL B N 1
ATOM 3374 C CA . VAL B 1 188 ? -14.727 -10.469 -6.684 1 95.44 188 VAL B CA 1
ATOM 3375 C C . VAL B 1 188 ? -14.805 -11.961 -7.008 1 95.44 188 VAL B C 1
ATOM 3377 O O . VAL B 1 188 ? -15.422 -12.359 -7.996 1 95.44 188 VAL B O 1
ATOM 3380 N N . THR B 1 189 ? -14.133 -12.75 -6.137 1 94.25 189 THR B N 1
ATOM 3381 C CA . THR B 1 189 ? -13.984 -14.172 -6.422 1 94.25 189 THR B CA 1
ATOM 3382 C C . THR B 1 189 ? -14.43 -15.008 -5.23 1 94.25 189 THR B C 1
ATOM 3384 O O . THR B 1 189 ? -14.039 -14.742 -4.094 1 94.25 189 THR B O 1
ATOM 3387 N N . ASP B 1 190 ? -15.125 -16.125 -5.516 1 76.06 190 ASP B N 1
ATOM 3388 C CA . ASP B 1 190 ? -15.547 -17.188 -4.598 1 76.06 190 ASP B CA 1
ATOM 3389 C C . ASP B 1 190 ? -16.125 -16.594 -3.311 1 76.06 190 ASP B C 1
ATOM 3391 O O . ASP B 1 190 ? -15.688 -16.953 -2.211 1 76.06 190 ASP B O 1
ATOM 3395 N N . THR B 1 191 ? -16.938 -15.688 -3.471 1 63.19 191 THR B N 1
ATOM 3396 C CA . THR B 1 191 ? -17.375 -15.016 -2.25 1 63.19 191 THR B CA 1
ATOM 3397 C C . THR B 1 191 ? -18.781 -15.461 -1.852 1 63.19 191 THR B C 1
ATOM 3399 O O . THR B 1 191 ? -19.766 -14.789 -2.168 1 63.19 191 THR B O 1
ATOM 3402 N N . PRO B 1 192 ? -18.875 -16.75 -1.521 1 55 192 PRO B N 1
ATOM 3403 C CA . PRO B 1 192 ? -20.266 -17.125 -1.259 1 55 192 PRO B CA 1
ATOM 3404 C C . PRO B 1 192 ? -20.969 -16.172 -0.312 1 55 192 PRO B C 1
ATOM 3406 O O . PRO B 1 192 ? -22.188 -15.992 -0.394 1 55 192 PRO B O 1
ATOM 3409 N N . LEU B 1 193 ? -20.141 -15.523 0.653 1 61.19 193 LEU B N 1
ATOM 3410 C CA . LEU B 1 193 ? -20.953 -14.727 1.574 1 61.19 193 LEU B CA 1
ATOM 3411 C C . LEU B 1 193 ? -20.422 -13.305 1.68 1 61.19 193 LEU B C 1
ATOM 3413 O O . LEU B 1 193 ? -19.844 -12.93 2.701 1 61.19 193 LEU B O 1
ATOM 3417 N N . ILE B 1 194 ? -20.562 -12.648 0.595 1 72.75 194 ILE B N 1
ATOM 3418 C CA . ILE B 1 194 ? -20.203 -11.234 0.559 1 72.75 194 ILE B CA 1
ATOM 3419 C C . ILE B 1 194 ? -20.797 -10.523 1.771 1 72.75 194 ILE B C 1
ATOM 3421 O O . ILE B 1 194 ? -20.188 -9.617 2.33 1 72.75 194 ILE B O 1
ATOM 3425 N N . SER B 1 195 ? -21.875 -11.156 2.168 1 70.88 195 SER B N 1
ATOM 3426 C CA . SER B 1 195 ? -22.562 -10.57 3.312 1 70.88 195 SER B CA 1
ATOM 3427 C C . SER B 1 195 ? -21.719 -10.648 4.574 1 70.88 195 SER B C 1
ATOM 3429 O O . SER B 1 195 ? -21.875 -9.844 5.492 1 70.88 195 SER B O 1
ATOM 3431 N N . GLU B 1 196 ? -20.828 -11.5 4.539 1 80.5 196 GLU B N 1
ATOM 3432 C CA . GLU B 1 196 ? -20 -11.672 5.727 1 80.5 196 GLU B CA 1
ATOM 3433 C C . GLU B 1 196 ? -18.75 -10.797 5.664 1 80.5 196 GLU B C 1
ATOM 3435 O O . GLU B 1 196 ? -18.016 -10.672 6.648 1 80.5 196 GLU B O 1
ATOM 3440 N N . ALA B 1 197 ? -18.688 -10.156 4.551 1 86.06 197 ALA B N 1
ATOM 3441 C CA . ALA B 1 197 ? -17.5 -9.32 4.379 1 86.06 197 ALA B CA 1
ATOM 3442 C C . ALA B 1 197 ? -17.516 -8.156 5.359 1 86.06 197 ALA B C 1
ATOM 3444 O O . ALA B 1 197 ? -16.453 -7.621 5.707 1 86.06 197 ALA B O 1
ATOM 3445 N N . GLY B 1 198 ? -18.719 -7.84 5.809 1 87.69 198 GLY B N 1
ATOM 3446 C CA . GLY B 1 198 ? -18.859 -6.715 6.719 1 87.69 198 GLY B CA 1
ATOM 3447 C C . GLY B 1 198 ? -18.047 -6.859 7.988 1 87.69 198 GLY B C 1
ATOM 3448 O O . GLY B 1 198 ? -17.609 -5.863 8.578 1 87.69 198 GLY B O 1
ATOM 3449 N N . ARG B 1 199 ? -17.844 -8.094 8.43 1 90.25 199 ARG B N 1
ATOM 3450 C CA . ARG B 1 199 ? -17.109 -8.336 9.672 1 90.25 199 ARG B CA 1
ATOM 3451 C C . ARG B 1 199 ? -15.648 -7.934 9.547 1 90.25 199 ARG B C 1
ATOM 3453 O O . ARG B 1 199 ? -14.969 -7.723 10.555 1 90.25 199 ARG B O 1
ATOM 3460 N N . PHE B 1 200 ? -15.164 -7.746 8.305 1 92.62 200 PHE B N 1
ATOM 3461 C CA . PHE B 1 200 ? -13.75 -7.461 8.062 1 92.62 200 PHE B CA 1
ATOM 3462 C C . PHE B 1 200 ? -13.531 -5.973 7.816 1 92.62 200 PHE B C 1
ATOM 3464 O O . PHE B 1 200 ? -12.406 -5.539 7.562 1 92.62 200 PHE B O 1
ATOM 3471 N N . ALA B 1 201 ? -14.602 -5.211 7.883 1 94.81 201 ALA B N 1
ATOM 3472 C CA . ALA B 1 201 ? -14.492 -3.77 7.676 1 94.81 201 ALA B CA 1
ATOM 3473 C C . ALA B 1 201 ? -13.852 -3.086 8.875 1 94.81 201 ALA B C 1
ATOM 3475 O O . ALA B 1 201 ? -13.773 -3.67 9.961 1 94.81 201 ALA B O 1
ATOM 3476 N N . LEU B 1 202 ? -13.32 -1.841 8.641 1 95.81 202 LEU B N 1
ATOM 3477 C CA . LEU B 1 202 ? -12.789 -1.041 9.742 1 95.81 202 LEU B CA 1
ATOM 3478 C C . LEU B 1 202 ? -13.797 -0.961 10.891 1 95.81 202 LEU B C 1
ATOM 3480 O O . LEU B 1 202 ? -15 -0.849 10.656 1 95.81 202 LEU B O 1
ATOM 3484 N N . GLN B 1 203 ? -13.273 -0.945 12.055 1 91.12 203 GLN B N 1
ATOM 3485 C CA . GLN B 1 203 ? -14.148 -0.889 13.219 1 91.12 203 GLN B CA 1
ATOM 3486 C C . GLN B 1 203 ? -14.438 0.555 13.625 1 91.12 203 GLN B C 1
ATOM 3488 O O . GLN B 1 203 ? -13.602 1.439 13.43 1 91.12 203 GLN B O 1
ATOM 3493 N N . GLY B 1 204 ? -15.633 0.781 14.094 1 89.31 204 GLY B N 1
ATOM 3494 C CA . GLY B 1 204 ? -15.984 2.078 14.656 1 89.31 204 GLY B CA 1
ATOM 3495 C C . GLY B 1 204 ? -16.297 3.119 13.602 1 89.31 204 GLY B C 1
ATOM 3496 O O . GLY B 1 204 ? -16.172 4.32 13.844 1 89.31 204 GLY B O 1
ATOM 3497 N N . MET B 1 205 ? -16.672 2.645 12.398 1 93.44 205 MET B N 1
ATOM 3498 C CA . MET B 1 205 ? -16.891 3.572 11.297 1 93.44 205 MET B CA 1
ATOM 3499 C C . MET B 1 205 ? -18.344 3.496 10.812 1 93.44 205 MET B C 1
ATOM 3501 O O . MET B 1 205 ? -18.594 3.309 9.625 1 93.44 205 MET B O 1
ATOM 3505 N N . GLY B 1 206 ? -19.266 3.562 11.781 1 90.38 206 GLY B N 1
ATOM 3506 C CA . GLY B 1 206 ? -20.672 3.617 11.391 1 90.38 206 GLY B CA 1
ATOM 3507 C C . GLY B 1 206 ? -21.109 2.41 10.586 1 90.38 206 GLY B C 1
ATOM 3508 O O . GLY B 1 206 ? -20.938 1.27 11.023 1 90.38 206 GLY B O 1
ATOM 3509 N N . ASN B 1 207 ? -21.578 2.727 9.312 1 93.81 207 ASN B N 1
ATOM 3510 C CA . ASN B 1 207 ? -22.141 1.703 8.438 1 93.81 207 ASN B CA 1
ATOM 3511 C C . ASN B 1 207 ? -21.125 1.232 7.398 1 93.81 207 ASN B C 1
ATOM 3513 O O . ASN B 1 207 ? -21.484 0.916 6.266 1 93.81 207 ASN B O 1
ATOM 3517 N N . ILE B 1 208 ? -19.938 1.215 7.805 1 94.88 208 ILE B N 1
ATOM 3518 C CA . ILE B 1 208 ? -18.906 0.891 6.836 1 94.88 208 ILE B CA 1
ATOM 3519 C C . ILE B 1 208 ? -19.062 -0.557 6.379 1 94.88 208 ILE B C 1
ATOM 3521 O O . ILE B 1 208 ? -18.75 -0.886 5.23 1 94.88 208 ILE B O 1
ATOM 3525 N N . ALA B 1 209 ? -19.516 -1.414 7.27 1 93.25 209 ALA B N 1
ATOM 3526 C CA . ALA B 1 209 ? -19.766 -2.803 6.895 1 93.25 209 ALA B CA 1
ATOM 3527 C C . ALA B 1 209 ? -20.75 -2.883 5.727 1 93.25 209 ALA B C 1
ATOM 3529 O O . ALA B 1 209 ? -20.547 -3.668 4.797 1 93.25 209 ALA B O 1
ATOM 3530 N N . LYS B 1 210 ? -21.75 -2.082 5.777 1 93.38 210 LYS B N 1
ATOM 3531 C CA . LYS B 1 210 ? -22.734 -2.018 4.699 1 93.38 210 LYS B CA 1
ATOM 3532 C C . LYS B 1 210 ? -22.094 -1.498 3.408 1 93.38 210 LYS B C 1
ATOM 3534 O O . LYS B 1 210 ? -22.375 -2.018 2.324 1 93.38 210 LYS B O 1
ATOM 3539 N N . GLU B 1 211 ? -21.266 -0.465 3.564 1 93.12 211 GLU B N 1
ATOM 3540 C CA . GLU B 1 211 ? -20.562 0.086 2.41 1 93.12 211 GLU B CA 1
ATOM 3541 C C . GLU B 1 211 ? -19.688 -0.973 1.734 1 93.12 211 GLU B C 1
ATOM 3543 O O . GLU B 1 211 ? -19.609 -1.02 0.505 1 93.12 211 GLU B O 1
ATOM 3548 N N . LEU B 1 212 ? -19.031 -1.724 2.549 1 94 212 LEU B N 1
ATOM 3549 C CA . LEU B 1 212 ? -18.172 -2.779 2.018 1 94 212 LEU B CA 1
ATOM 3550 C C . LEU B 1 212 ? -19 -3.818 1.265 1 94 212 LEU B C 1
ATOM 3552 O O . LEU B 1 212 ? -18.672 -4.168 0.127 1 94 212 LEU B O 1
ATOM 3556 N N . VAL B 1 213 ? -20.062 -4.297 1.88 1 93.44 213 VAL B N 1
ATOM 3557 C CA . VAL B 1 213 ? -20.922 -5.328 1.303 1 93.44 213 VAL B CA 1
ATOM 3558 C C . VAL B 1 213 ? -21.547 -4.82 0.001 1 93.44 213 VAL B C 1
ATOM 3560 O O . VAL B 1 213 ? -21.531 -5.516 -1.016 1 93.44 213 VAL B O 1
ATOM 3563 N N . GLU B 1 214 ? -22 -3.578 -0.008 1 93.38 214 GLU B N 1
ATOM 3564 C CA . GLU B 1 214 ? -22.625 -2.992 -1.192 1 93.38 214 GLU B CA 1
ATOM 3565 C C . GLU B 1 214 ? -21.594 -2.742 -2.289 1 93.38 214 GLU B C 1
ATOM 3567 O O . GLU B 1 214 ? -21.875 -2.945 -3.471 1 93.38 214 GLU B O 1
ATOM 3572 N N . GLY B 1 215 ? -20.453 -2.287 -1.883 1 93.69 215 GLY B N 1
ATOM 3573 C CA . GLY B 1 215 ? -19.375 -2.062 -2.846 1 93.69 215 GLY B CA 1
ATOM 3574 C C . GLY B 1 215 ? -18.953 -3.324 -3.572 1 93.69 215 GLY B C 1
ATOM 3575 O O . GLY B 1 215 ? -18.906 -3.348 -4.805 1 93.69 215 GLY B O 1
ATOM 3576 N N . LEU B 1 216 ? -18.703 -4.324 -2.832 1 93.38 216 LEU B N 1
ATOM 3577 C CA . LEU B 1 216 ? -18.312 -5.602 -3.422 1 93.38 216 LEU B CA 1
ATOM 3578 C C . LEU B 1 216 ? -19.469 -6.219 -4.203 1 93.38 216 LEU B C 1
ATOM 3580 O O . LEU B 1 216 ? -19.25 -6.82 -5.258 1 93.38 216 LEU B O 1
ATOM 3584 N N . GLY B 1 217 ? -20.625 -6.066 -3.65 1 91.88 217 GLY B N 1
ATOM 3585 C CA . GLY B 1 217 ? -21.812 -6.629 -4.27 1 91.88 217 GLY B CA 1
ATOM 3586 C C . GLY B 1 217 ? -22.125 -6.016 -5.621 1 91.88 217 GLY B C 1
ATOM 3587 O O . GLY B 1 217 ? -22.828 -6.621 -6.434 1 91.88 217 GLY B O 1
ATOM 3588 N N . SER B 1 218 ? -21.641 -4.801 -5.836 1 93 218 SER B N 1
ATOM 3589 C CA . SER B 1 218 ? -21.922 -4.105 -7.086 1 93 218 SER B CA 1
ATOM 3590 C C . SER B 1 218 ? -20.969 -4.559 -8.195 1 93 218 SER B C 1
ATOM 3592 O O . SER B 1 218 ? -21.141 -4.18 -9.352 1 93 218 SER B O 1
ATOM 3594 N N . LEU B 1 219 ? -19.969 -5.402 -7.91 1 93.75 219 LEU B N 1
ATOM 3595 C CA . LEU B 1 219 ? -18.969 -5.875 -8.859 1 93.75 219 LEU B CA 1
ATOM 3596 C C . LEU B 1 219 ? -19.297 -7.293 -9.328 1 93.75 219 LEU B C 1
ATOM 3598 O O . LEU B 1 219 ? -19.875 -8.078 -8.578 1 93.75 219 LEU B O 1
ATOM 3602 N N . PRO B 1 220 ? -18.922 -7.613 -10.594 1 93.62 220 PRO B N 1
ATOM 3603 C CA . PRO B 1 220 ? -19.25 -8.953 -11.086 1 93.62 220 PRO B CA 1
ATOM 3604 C C . PRO B 1 220 ? -18.516 -10.055 -10.328 1 93.62 220 PRO B C 1
ATOM 3606 O O . PRO B 1 220 ? -17.312 -9.922 -10.039 1 93.62 220 PRO B O 1
ATOM 3609 N N . GLU B 1 221 ? -19.188 -11.109 -9.984 1 93.62 221 GLU B N 1
ATOM 3610 C CA . GLU B 1 221 ? -18.609 -12.258 -9.281 1 93.62 221 GLU B CA 1
ATOM 3611 C C . GLU B 1 221 ? -18.047 -13.273 -10.266 1 93.62 221 GLU B C 1
ATOM 3613 O O . GLU B 1 221 ? -18.438 -13.297 -11.438 1 93.62 221 GLU B O 1
ATOM 3618 N N . GLN B 1 222 ? -17.141 -14.117 -9.812 1 96.31 222 GLN B N 1
ATOM 3619 C CA . GLN B 1 222 ? -16.609 -15.211 -10.609 1 96.31 222 GLN B CA 1
ATOM 3620 C C . GLN B 1 222 ? -16.109 -16.359 -9.719 1 96.31 222 GLN B C 1
ATOM 3622 O O . GLN B 1 222 ? -16.016 -16.203 -8.5 1 96.31 222 GLN B O 1
ATOM 3627 N N . ALA B 1 223 ? -15.828 -17.5 -10.32 1 96.12 223 ALA B N 1
ATOM 3628 C CA . ALA B 1 223 ? -15.273 -18.656 -9.625 1 96.12 223 ALA B CA 1
ATOM 3629 C C . ALA B 1 223 ? -13.742 -18.594 -9.609 1 96.12 223 ALA B C 1
ATOM 3631 O O . ALA B 1 223 ? -13.133 -17.984 -10.484 1 96.12 223 ALA B O 1
ATOM 3632 N N . PRO B 1 224 ? -13.117 -19.188 -8.578 1 97.44 224 PRO B N 1
ATOM 3633 C CA . PRO B 1 224 ? -11.656 -19.25 -8.539 1 97.44 224 PRO B CA 1
ATOM 3634 C C . PRO B 1 224 ? -11.047 -19.797 -9.828 1 97.44 224 PRO B C 1
ATOM 3636 O O . PRO B 1 224 ? -9.984 -19.344 -10.258 1 97.44 224 PRO B O 1
ATOM 3639 N N . GLU B 1 225 ? -11.703 -20.703 -10.484 1 97.69 225 GLU B N 1
ATOM 3640 C CA . GLU B 1 225 ? -11.227 -21.344 -11.703 1 97.69 225 GLU B CA 1
ATOM 3641 C C . GLU B 1 225 ? -11.086 -20.344 -12.844 1 97.69 225 GLU B C 1
ATOM 3643 O O . GLU B 1 225 ? -10.203 -20.469 -13.695 1 97.69 225 GLU B O 1
ATOM 3648 N N . ASP B 1 226 ? -11.984 -19.328 -12.852 1 98.12 226 ASP B N 1
ATOM 3649 C CA . ASP B 1 226 ? -11.898 -18.281 -13.875 1 98.12 226 ASP B CA 1
ATOM 3650 C C . ASP B 1 226 ? -10.602 -17.484 -13.734 1 98.12 226 ASP B C 1
ATOM 3652 O O . ASP B 1 226 ? -9.945 -17.188 -14.734 1 98.12 226 ASP B O 1
ATOM 3656 N N . VAL B 1 227 ? -10.227 -17.188 -12.531 1 98.56 227 VAL B N 1
ATOM 3657 C CA . VAL B 1 227 ? -8.984 -16.453 -12.281 1 98.56 227 VAL B CA 1
ATOM 3658 C C . VAL B 1 227 ? -7.785 -17.344 -12.641 1 98.56 227 VAL B C 1
ATOM 3660 O O . VAL B 1 227 ? -6.801 -16.859 -13.203 1 98.56 227 VAL B O 1
ATOM 3663 N N . ALA B 1 228 ? -7.867 -18.641 -12.336 1 98.69 228 ALA B N 1
ATOM 3664 C CA . ALA B 1 228 ? -6.773 -19.578 -12.578 1 98.69 228 ALA B CA 1
ATOM 3665 C C . ALA B 1 228 ? -6.504 -19.719 -14.078 1 98.69 228 ALA B C 1
ATOM 3667 O O . ALA B 1 228 ? -5.352 -19.828 -14.5 1 98.69 228 ALA B O 1
ATOM 3668 N N . LYS B 1 229 ? -7.594 -19.766 -14.867 1 98.56 229 LYS B N 1
ATOM 3669 C CA . LYS B 1 229 ? -7.418 -19.781 -16.312 1 98.56 229 LYS B CA 1
ATOM 3670 C C . LYS B 1 229 ? -6.688 -18.531 -16.797 1 98.56 229 LYS B C 1
ATOM 3672 O O . LYS B 1 229 ? -5.832 -18.609 -17.688 1 98.56 229 LYS B O 1
ATOM 3677 N N . GLY B 1 230 ? -7.066 -17.406 -16.234 1 98.69 230 GLY B N 1
ATOM 3678 C CA . GLY B 1 230 ? -6.363 -16.172 -16.531 1 98.69 230 GLY B CA 1
ATOM 3679 C C . GLY B 1 230 ? -4.891 -16.203 -16.172 1 98.69 230 GLY B C 1
ATOM 3680 O O . GLY B 1 230 ? -4.059 -15.641 -16.891 1 98.69 230 GLY B O 1
ATOM 3681 N N . MET B 1 231 ? -4.551 -16.891 -15.078 1 98.69 231 MET B N 1
ATOM 3682 C CA . MET B 1 231 ? -3.166 -17.016 -14.633 1 98.69 231 MET B CA 1
ATOM 3683 C C . MET B 1 231 ? -2.314 -17.719 -15.688 1 98.69 231 MET B C 1
ATOM 3685 O O . MET B 1 231 ? -1.177 -17.312 -15.938 1 98.69 231 MET B O 1
ATOM 3689 N N . ILE B 1 232 ? -2.842 -18.75 -16.344 1 98.69 232 ILE B N 1
ATOM 3690 C CA . ILE B 1 232 ? -2.119 -19.469 -17.391 1 98.69 232 ILE B CA 1
ATOM 3691 C C . ILE B 1 232 ? -1.841 -18.516 -18.547 1 98.69 232 ILE B C 1
ATOM 3693 O O . ILE B 1 232 ? -0.719 -18.453 -19.062 1 98.69 232 ILE B O 1
ATOM 3697 N N . THR B 1 233 ? -2.875 -17.719 -18.922 1 98.56 233 THR B N 1
ATOM 3698 C CA . THR B 1 233 ? -2.707 -16.734 -19.969 1 98.56 233 THR B CA 1
ATOM 3699 C C . THR B 1 233 ? -1.652 -15.703 -19.594 1 98.56 233 THR B C 1
ATOM 3701 O O . THR B 1 233 ? -0.792 -15.352 -20.391 1 98.56 233 THR B O 1
ATOM 3704 N N . LEU B 1 234 ? -1.709 -15.258 -18.359 1 98.56 234 LEU B N 1
ATOM 3705 C CA . LEU B 1 234 ? -0.784 -14.25 -17.875 1 98.56 234 LEU B CA 1
ATOM 3706 C C . LEU B 1 234 ? 0.655 -14.75 -17.922 1 98.56 234 LEU B C 1
ATOM 3708 O O . LEU B 1 234 ? 1.541 -14.047 -18.422 1 98.56 234 LEU B O 1
ATOM 3712 N N . ILE B 1 235 ? 0.898 -15.953 -17.469 1 98.62 235 ILE B N 1
ATOM 3713 C CA . ILE B 1 235 ? 2.248 -16.5 -17.375 1 98.62 235 ILE B CA 1
ATOM 3714 C C . ILE B 1 235 ? 2.785 -16.766 -18.781 1 98.62 235 ILE B C 1
ATOM 3716 O O . ILE B 1 235 ? 3.967 -16.531 -19.047 1 98.62 235 ILE B O 1
ATOM 3720 N N . THR B 1 236 ? 1.938 -17.172 -19.703 1 98.12 236 THR B N 1
ATOM 3721 C CA . THR B 1 236 ? 2.402 -17.609 -21.016 1 98.12 236 THR B CA 1
ATOM 3722 C C . THR B 1 236 ? 2.443 -16.453 -22 1 98.12 236 THR B C 1
ATOM 3724 O O . THR B 1 236 ? 3.201 -16.484 -22.984 1 98.12 236 THR B O 1
ATOM 3727 N N . LYS B 1 237 ? 1.666 -15.352 -21.734 1 97.31 237 LYS B N 1
ATOM 3728 C CA . LYS B 1 237 ? 1.562 -14.305 -22.75 1 97.31 237 LYS B CA 1
ATOM 3729 C C . LYS B 1 237 ? 1.949 -12.945 -22.172 1 97.31 237 LYS B C 1
ATOM 3731 O O . LYS B 1 237 ? 2.207 -12 -22.922 1 97.31 237 LYS B O 1
ATOM 3736 N N . GLY B 1 238 ? 1.939 -12.828 -20.875 1 97.56 238 GLY B N 1
ATOM 3737 C CA . GLY B 1 238 ? 2.201 -11.531 -20.266 1 97.56 238 GLY B CA 1
ATOM 3738 C C . GLY B 1 238 ? 3.629 -11.055 -20.469 1 97.56 238 GLY B C 1
ATOM 3739 O O . GLY B 1 238 ? 4.566 -11.859 -20.406 1 97.56 238 GLY B O 1
ATOM 3740 N N . GLU B 1 239 ? 3.795 -9.773 -20.656 1 97.38 239 GLU B N 1
ATOM 3741 C CA . GLU B 1 239 ? 5.125 -9.172 -20.719 1 97.38 239 GLU B CA 1
ATOM 3742 C C . GLU B 1 239 ? 5.602 -8.742 -19.328 1 97.38 239 GLU B C 1
ATOM 3744 O O . GLU B 1 239 ? 4.793 -8.398 -18.469 1 97.38 239 GLU B O 1
ATOM 3749 N N . ASN B 1 240 ? 6.879 -8.703 -19.188 1 98.12 240 ASN B N 1
ATOM 3750 C CA . ASN B 1 240 ? 7.465 -8.281 -17.922 1 98.12 240 ASN B CA 1
ATOM 3751 C C . ASN B 1 240 ? 6.91 -6.938 -17.469 1 98.12 240 ASN B C 1
ATOM 3753 O O . ASN B 1 240 ? 6.867 -5.98 -18.234 1 98.12 240 ASN B O 1
ATOM 3757 N N . GLY B 1 241 ? 6.445 -6.883 -16.266 1 98.25 241 GLY B N 1
ATOM 3758 C CA . GLY B 1 241 ? 5.977 -5.645 -15.664 1 98.25 241 GLY B CA 1
ATOM 3759 C C . GLY B 1 241 ? 4.508 -5.371 -15.93 1 98.25 241 GLY B C 1
ATOM 3760 O O . GLY B 1 241 ? 3.943 -4.418 -15.383 1 98.25 241 GLY B O 1
ATOM 3761 N N . SER B 1 242 ? 3.844 -6.258 -16.719 1 98.25 242 SER B N 1
ATOM 3762 C CA . SER B 1 242 ? 2.469 -5.977 -17.125 1 98.25 242 SER B CA 1
ATOM 3763 C C . SER B 1 242 ? 1.489 -6.262 -15.992 1 98.25 242 SER B C 1
ATOM 3765 O O . SER B 1 242 ? 1.787 -7.047 -15.094 1 98.25 242 SER B O 1
ATOM 3767 N N . VAL B 1 243 ? 0.4 -5.578 -15.977 1 98.75 243 VAL B N 1
ATOM 3768 C CA . VAL B 1 243 ? -0.693 -5.684 -15.016 1 98.75 243 VAL B CA 1
ATOM 3769 C C . VAL B 1 243 ? -1.959 -6.16 -15.727 1 98.75 243 VAL B C 1
ATOM 3771 O O . VAL B 1 243 ? -2.354 -5.598 -16.75 1 98.75 243 VAL B O 1
ATOM 3774 N N . TRP B 1 244 ? -2.586 -7.211 -15.188 1 98.81 244 TRP B N 1
ATOM 3775 C CA . TRP B 1 244 ? -3.719 -7.84 -15.859 1 98.81 244 TRP B CA 1
ATOM 3776 C C . TRP B 1 244 ? -4.898 -8 -14.898 1 98.81 244 TRP B C 1
ATOM 3778 O O . TRP B 1 244 ? -4.711 -8.32 -13.727 1 98.81 244 TRP B O 1
ATOM 3788 N N . VAL B 1 245 ? -6.117 -7.859 -15.406 1 98.81 245 VAL B N 1
ATOM 3789 C CA . VAL B 1 245 ? -7.355 -7.984 -14.648 1 98.81 245 VAL B CA 1
ATOM 3790 C C . VAL B 1 245 ? -8.062 -9.281 -15.023 1 98.81 245 VAL B C 1
ATOM 3792 O O . VAL B 1 245 ? -8.211 -9.594 -16.203 1 98.81 245 VAL B O 1
ATOM 3795 N N . ALA B 1 246 ? -8.43 -10.102 -14.102 1 98.62 246 ALA B N 1
ATOM 3796 C CA . ALA B 1 246 ? -9.344 -11.234 -14.234 1 98.62 246 ALA B CA 1
ATOM 3797 C C . ALA B 1 246 ? -10.641 -10.984 -13.469 1 98.62 246 ALA B C 1
ATOM 3799 O O . ALA B 1 246 ? -10.656 -11.023 -12.234 1 98.62 246 ALA B O 1
ATOM 3800 N N . GLU B 1 247 ? -11.727 -10.758 -14.18 1 97.69 247 GLU B N 1
ATOM 3801 C CA . GLU B 1 247 ? -12.969 -10.375 -13.508 1 97.69 247 GLU B CA 1
ATOM 3802 C C . GLU B 1 247 ? -14.188 -10.891 -14.266 1 97.69 247 GLU B C 1
ATOM 3804 O O . GLU B 1 247 ? -14.188 -10.953 -15.492 1 97.69 247 GLU B O 1
ATOM 3809 N N . GLY B 1 248 ? -15.18 -11.32 -13.5 1 96.69 248 GLY B N 1
ATOM 3810 C CA . GLY B 1 248 ? -16.5 -11.602 -14.039 1 96.69 248 GLY B CA 1
ATOM 3811 C C . GLY B 1 248 ? -16.547 -12.883 -14.852 1 96.69 248 GLY B C 1
ATOM 3812 O O . GLY B 1 248 ? -17.484 -13.094 -15.641 1 96.69 248 GLY B O 1
ATOM 3813 N N . GLY B 1 249 ? -15.539 -13.68 -14.742 1 97.38 249 GLY B N 1
ATOM 3814 C CA . GLY B 1 249 ? -15.516 -14.922 -15.484 1 97.38 249 GLY B CA 1
ATOM 3815 C C . GLY B 1 249 ? -15.195 -14.734 -16.953 1 97.38 249 GLY B C 1
ATOM 3816 O O . GLY B 1 249 ? -15.438 -15.633 -17.766 1 97.38 249 GLY B O 1
ATOM 3817 N N . GLU B 1 250 ? -14.75 -13.578 -17.281 1 97.56 250 GLU B N 1
ATOM 3818 C CA . GLU B 1 250 ? -14.352 -13.258 -18.641 1 97.56 250 GLU B CA 1
ATOM 3819 C C . GLU B 1 250 ? -12.852 -13.461 -18.844 1 97.56 250 GLU B C 1
ATOM 3821 O O . GLU B 1 250 ? -12.094 -13.539 -17.875 1 97.56 250 GLU B O 1
ATOM 3826 N N . PRO B 1 251 ? -12.375 -13.578 -20.125 1 97.62 251 PRO B N 1
ATOM 3827 C CA . PRO B 1 251 ? -10.938 -13.648 -20.359 1 97.62 251 PRO B CA 1
ATOM 3828 C C . PRO B 1 251 ? -10.172 -12.477 -19.75 1 97.62 251 PRO B C 1
ATOM 3830 O O . PRO B 1 251 ? -10.664 -11.344 -19.766 1 97.62 251 PRO B O 1
ATOM 3833 N N . ILE B 1 252 ? -9.07 -12.742 -19.234 1 98.25 252 ILE B N 1
ATOM 3834 C CA . ILE B 1 252 ? -8.289 -11.703 -18.578 1 98.25 252 ILE B CA 1
ATOM 3835 C C . ILE B 1 252 ? -7.863 -10.648 -19.594 1 98.25 252 ILE B C 1
ATOM 3837 O O . ILE B 1 252 ? -7.824 -10.922 -20.797 1 98.25 252 ILE B O 1
ATOM 3841 N N . TYR B 1 253 ? -7.555 -9.469 -19.172 1 98.25 253 TYR B N 1
ATOM 3842 C CA . TYR B 1 253 ? -7.09 -8.406 -20.047 1 98.25 253 TYR B CA 1
ATOM 3843 C C . TYR B 1 253 ? -6 -7.578 -19.375 1 98.25 253 TYR B C 1
ATOM 3845 O O . TYR B 1 253 ? -5.98 -7.449 -18.141 1 98.25 253 TYR B O 1
ATOM 3853 N N . GLU B 1 254 ? -5.105 -7.062 -20.172 1 98.25 254 GLU B N 1
ATOM 3854 C CA . GLU B 1 254 ? -4.031 -6.199 -19.688 1 98.25 254 GLU B CA 1
ATOM 3855 C C . GLU B 1 254 ? -4.52 -4.766 -19.5 1 98.25 254 GLU B C 1
ATOM 3857 O O . GLU B 1 254 ? -5.383 -4.293 -20.234 1 98.25 254 GLU B O 1
ATOM 3862 N N . VAL B 1 255 ? -4.012 -4.133 -18.453 1 98.12 255 VAL B N 1
ATOM 3863 C CA . VAL B 1 255 ? -4.316 -2.719 -18.281 1 98.12 255 VAL B CA 1
ATOM 3864 C C . VAL B 1 255 ? -3.094 -1.876 -18.625 1 98.12 255 VAL B C 1
ATOM 3866 O O . VAL B 1 255 ? -1.957 -2.33 -18.484 1 98.12 255 VAL B O 1
ATOM 3869 N N . LYS B 1 256 ? -3.336 -0.656 -19.094 1 96.31 256 LYS B N 1
ATOM 3870 C CA . LYS B 1 256 ? -2.303 0.343 -19.344 1 96.31 256 LYS B CA 1
ATOM 3871 C C . LYS B 1 256 ? -2.338 1.451 -18.297 1 96.31 256 LYS B C 1
ATOM 3873 O O . LYS B 1 256 ? -3.205 2.324 -18.344 1 96.31 256 LYS B O 1
ATOM 3878 N N . ILE B 1 257 ? -1.389 1.401 -17.438 1 96.06 257 ILE B N 1
ATOM 3879 C CA . ILE B 1 257 ? -1.28 2.461 -16.438 1 96.06 257 ILE B CA 1
ATOM 3880 C C . ILE B 1 257 ? -0.634 3.695 -17.062 1 96.06 257 ILE B C 1
ATOM 3882 O O . ILE B 1 257 ? 0.486 3.625 -17.578 1 96.06 257 ILE B O 1
ATOM 3886 N N . PRO B 1 258 ? -1.264 4.816 -17.016 1 95.62 258 PRO B N 1
ATOM 3887 C CA . PRO B 1 258 ? -0.73 6.004 -17.688 1 95.62 258 PRO B CA 1
ATOM 3888 C C . PRO B 1 258 ? 0.542 6.531 -17.031 1 95.62 258 PRO B C 1
ATOM 3890 O O . PRO B 1 258 ? 0.751 6.328 -15.828 1 95.62 258 PRO B O 1
ATOM 3893 N N . GLN B 1 259 ? 1.293 7.191 -17.828 1 95 259 GLN B N 1
ATOM 3894 C CA . GLN B 1 259 ? 2.426 7.934 -17.281 1 95 259 GLN B CA 1
ATOM 3895 C C . GLN B 1 259 ? 1.955 9.094 -16.406 1 95 259 GLN B C 1
ATOM 3897 O O . GLN B 1 259 ? 0.97 9.758 -16.734 1 95 259 GLN B O 1
ATOM 3902 N N . ARG B 1 260 ? 2.67 9.297 -15.32 1 93.31 260 ARG B N 1
ATOM 3903 C CA . ARG B 1 260 ? 2.244 10.289 -14.344 1 93.31 260 ARG B CA 1
ATOM 3904 C C . ARG B 1 260 ? 2.1 11.664 -14.984 1 93.31 260 ARG B C 1
ATOM 3906 O O . ARG B 1 260 ? 1.222 12.445 -14.609 1 93.31 260 ARG B O 1
ATOM 3913 N N . GLN B 1 261 ? 2.951 11.984 -15.922 1 92.56 261 GLN B N 1
ATOM 3914 C CA . GLN B 1 261 ? 2.963 13.297 -16.547 1 92.56 261 GLN B CA 1
ATOM 3915 C C . GLN B 1 261 ? 1.678 13.547 -17.344 1 92.56 261 GLN B C 1
ATOM 3917 O O . GLN B 1 261 ? 1.349 14.695 -17.656 1 92.56 261 GLN B O 1
ATOM 3922 N N . THR B 1 262 ? 0.932 12.484 -17.656 1 94.5 262 THR B N 1
ATOM 3923 C CA . THR B 1 262 ? -0.291 12.617 -18.438 1 94.5 262 THR B CA 1
ATOM 3924 C C . THR B 1 262 ? -1.509 12.734 -17.531 1 94.5 262 THR B C 1
ATOM 3926 O O . THR B 1 262 ? -2.637 12.883 -18 1 94.5 262 THR B O 1
ATOM 3929 N N . LEU B 1 263 ? -1.3 12.75 -16.203 1 95.94 263 LEU B N 1
ATOM 3930 C CA . LEU B 1 263 ? -2.41 12.703 -15.258 1 95.94 263 LEU B CA 1
ATOM 3931 C C . LEU B 1 263 ? -2.824 14.109 -14.844 1 95.94 263 LEU B C 1
ATOM 3933 O O . LEU B 1 263 ? -3.832 14.289 -14.156 1 95.94 263 LEU B O 1
ATOM 3937 N N . ARG B 1 264 ? -2.018 15.109 -15.219 1 95.5 264 ARG B N 1
ATOM 3938 C CA . ARG B 1 264 ? -2.33 16.469 -14.789 1 95.5 264 ARG B CA 1
ATOM 3939 C C . ARG B 1 264 ? -3.725 16.875 -15.25 1 95.5 264 ARG B C 1
ATOM 3941 O O . ARG B 1 264 ? -4.066 16.719 -16.422 1 95.5 264 ARG B O 1
ATOM 3948 N N . LYS B 1 265 ? -4.496 17.391 -14.273 1 93.38 265 LYS B N 1
ATOM 3949 C CA . LYS B 1 265 ? -5.812 17.922 -14.617 1 93.38 265 LYS B CA 1
ATOM 3950 C C . LYS B 1 265 ? -5.699 19.234 -15.383 1 93.38 265 LYS B C 1
ATOM 3952 O O . LYS B 1 265 ? -4.812 20.047 -15.109 1 93.38 265 LYS B O 1
#